Protein AF-A0A933HZ96-F1 (afdb_monomer)

Secondary structure (DSSP, 8-state):
--GGG-HHHHHHHHHHHHHHHHHHHHHTT--SGGG---PPPBSSHHHHHHHHHHHHHHHHHHHHHHHHHHHHHHHHTT--HHHHHHHHHHHHHHHHHHHHHHHBHHHHHTT--HHHHHHHHHHHHHHHSPPPHHHHTT--HHHHHHHHHHHHHTTS-HHHHHHHHHHHHHHHHHHHHHHHHHHHHIIIIIS---HHHHHHHHHHHHTTTHHHHHHHHHHTT--HHHHHHHHHHHHHHHHHHHHHHHHHHHHHSPGGG----STT---HHHHHHHHHHS---HHHHHHHHHHHHHHH-SHHHHHHHIIIIIIIITHHHHHHHHHHHHIIIII--S-S---TT---SHHHHHHHS-THHHHHHHHHHHHHHHHHS--TT------SEEEEE-SS-EEEEE---TT----GGGGGG-----

Sequence (418 aa):
MTIFRTEDYWAIWLGMAVIALSLGFFWMGSSLKPWAITPGTWSDLSALAADWRKHWPGFALVYAGFGLVFCVSMKAMGRNLKEFLAGYTLLFLGSLAVFCLAGWSAMQRLDLGAPLLALLAGLAIGNVKAAPEWFKTSLRTEYYVKTGIVLLGATLPLTLIVEAGPLAFVQATIVSVVTWLTIYLAATRLFGLDPRFGAVLGTGGAVCGVSGSIAVGGAVKARQDHVAIAIAVVSVWAILMIFALSLATKRMIPAGGAAPTAWYHISPGEAGAWVGTSEYADAAGFAVVAELASRHGDAPIHAFTLMKVIGRDIWIGIWAFALSIVSVLCWEKDAADVGPRGRAGLSVVWERFPKFVLGFFAASVLMSLVAAHPPAGHSGRAPVSGTFKSEAEKRSYKADFSRYRPPEESAGRFAYDR

Nearest PDB structures (foldseek):
  8xq4-assembly1_A  TM=3.022E-01  e=6.018E+00  Strongylocentrotus purpuratus
  6l85-assembly1_A  TM=1.340E-01  e=3.206E+00  Thermotoga maritima MSB8

Structure (mmCIF, N/CA/C/O backbone):
data_AF-A0A933HZ96-F1
#
_entry.id   AF-A0A933HZ96-F1
#
loop_
_atom_site.group_PDB
_atom_site.id
_atom_site.type_symbol
_atom_site.label_atom_id
_atom_site.label_alt_id
_atom_site.label_comp_id
_atom_site.label_asym_id
_atom_site.label_entity_id
_atom_site.label_seq_id
_atom_site.pdbx_PDB_ins_code
_atom_site.Cartn_x
_atom_site.Cartn_y
_atom_site.Cartn_z
_atom_site.occupancy
_atom_site.B_iso_or_equiv
_atom_site.auth_seq_id
_atom_site.auth_comp_id
_atom_site.auth_asym_id
_atom_site.auth_atom_id
_atom_site.pdbx_PDB_model_num
ATOM 1 N N . MET A 1 1 ? 3.315 -14.793 21.619 1.00 48.69 1 MET A N 1
ATOM 2 C CA . MET A 1 1 ? 2.891 -15.243 20.273 1.00 48.69 1 MET A CA 1
ATOM 3 C C . MET A 1 1 ? 4.117 -15.750 19.533 1.00 48.69 1 MET A C 1
ATOM 5 O O . MET A 1 1 ? 5.120 -15.051 19.527 1.00 48.69 1 MET A O 1
ATOM 9 N N . THR A 1 2 ? 4.084 -16.957 18.969 1.00 57.03 2 THR A N 1
ATOM 10 C CA . THR A 1 2 ? 5.188 -17.493 18.158 1.00 57.03 2 THR A CA 1
ATOM 11 C C . THR A 1 2 ? 5.328 -16.666 16.877 1.00 57.03 2 THR A C 1
ATOM 13 O O . THR A 1 2 ? 4.359 -16.529 16.134 1.00 57.03 2 THR A O 1
ATOM 16 N N . ILE A 1 3 ? 6.526 -16.129 16.625 1.00 65.19 3 ILE A N 1
ATOM 17 C CA . ILE A 1 3 ? 6.869 -15.230 15.499 1.00 65.19 3 ILE A CA 1
ATOM 18 C C . ILE A 1 3 ? 6.405 -15.795 14.139 1.00 65.19 3 ILE A C 1
ATOM 20 O O . ILE A 1 3 ? 6.002 -15.060 13.249 1.00 65.19 3 ILE A O 1
ATOM 24 N N . PHE A 1 4 ? 6.370 -17.121 14.007 1.00 60.62 4 PHE A N 1
ATOM 25 C CA . PHE A 1 4 ? 5.986 -17.843 12.792 1.00 60.62 4 PHE A CA 1
ATOM 26 C C . PHE A 1 4 ? 4.489 -17.825 12.440 1.00 60.62 4 PHE A C 1
ATOM 28 O O . PHE A 1 4 ? 4.117 -18.345 11.389 1.00 60.62 4 PHE A O 1
ATOM 35 N N . ARG A 1 5 ? 3.612 -17.278 13.293 1.00 68.00 5 ARG A N 1
ATOM 36 C CA . ARG A 1 5 ? 2.150 -17.286 13.071 1.00 68.00 5 ARG A CA 1
ATOM 37 C C . ARG A 1 5 ? 1.559 -15.934 12.671 1.00 68.00 5 ARG A C 1
ATOM 39 O O . ARG A 1 5 ? 0.347 -15.848 12.490 1.00 68.00 5 ARG A O 1
ATOM 46 N N . THR A 1 6 ? 2.370 -14.889 12.557 1.00 77.12 6 THR A N 1
ATOM 47 C CA . THR A 1 6 ? 1.902 -13.529 12.263 1.00 77.12 6 THR A CA 1
ATOM 48 C C . THR A 1 6 ? 2.265 -13.111 10.840 1.00 77.12 6 THR A C 1
ATOM 50 O O . THR A 1 6 ? 3.362 -13.382 10.351 1.00 77.12 6 THR A O 1
ATOM 53 N N . GLU A 1 7 ? 1.327 -12.438 10.172 1.00 81.06 7 GLU A N 1
ATOM 54 C CA . GLU A 1 7 ? 1.472 -12.000 8.776 1.00 81.06 7 GLU A CA 1
ATOM 55 C C . GLU A 1 7 ? 2.634 -11.005 8.606 1.00 81.06 7 GLU A C 1
ATOM 57 O O . GLU A 1 7 ? 3.344 -11.056 7.605 1.00 81.06 7 GLU A O 1
ATOM 62 N N . ASP A 1 8 ? 2.882 -10.156 9.609 1.00 76.56 8 ASP A N 1
ATOM 63 C CA . ASP A 1 8 ? 3.924 -9.125 9.566 1.00 76.56 8 ASP A CA 1
ATOM 64 C C . ASP A 1 8 ? 5.338 -9.697 9.374 1.00 76.56 8 ASP A C 1
ATOM 66 O O . ASP A 1 8 ? 6.105 -9.176 8.570 1.00 76.56 8 ASP A O 1
ATOM 70 N N . TYR A 1 9 ? 5.701 -10.772 10.082 1.00 86.00 9 TYR A N 1
ATOM 71 C CA . TYR A 1 9 ? 7.046 -11.354 9.967 1.00 86.00 9 TYR A CA 1
ATOM 72 C C . TYR A 1 9 ? 7.204 -12.154 8.680 1.00 86.00 9 TYR A C 1
ATOM 74 O O . TYR A 1 9 ? 8.251 -12.081 8.039 1.00 86.00 9 TYR A O 1
ATOM 82 N N . TRP A 1 10 ? 6.150 -12.854 8.254 1.00 89.94 10 TRP A N 1
ATOM 83 C CA . TRP A 1 10 ? 6.145 -13.512 6.952 1.00 89.94 10 TRP A CA 1
ATOM 84 C C . TRP A 1 10 ? 6.274 -12.513 5.804 1.00 89.94 10 TRP A C 1
ATOM 86 O O . TRP A 1 10 ? 6.966 -12.813 4.836 1.00 89.94 10 TRP A O 1
ATOM 96 N N . ALA A 1 11 ? 5.669 -11.328 5.908 1.00 88.12 11 ALA A N 1
ATOM 97 C CA . ALA A 1 11 ? 5.828 -10.278 4.906 1.00 88.12 11 ALA A CA 1
ATOM 98 C C . ALA A 1 11 ? 7.294 -9.827 4.790 1.00 88.12 11 ALA A C 1
ATOM 100 O O . ALA A 1 11 ? 7.812 -9.699 3.681 1.00 88.12 11 ALA A O 1
ATOM 101 N N . ILE A 1 12 ? 7.985 -9.672 5.927 1.00 91.75 12 ILE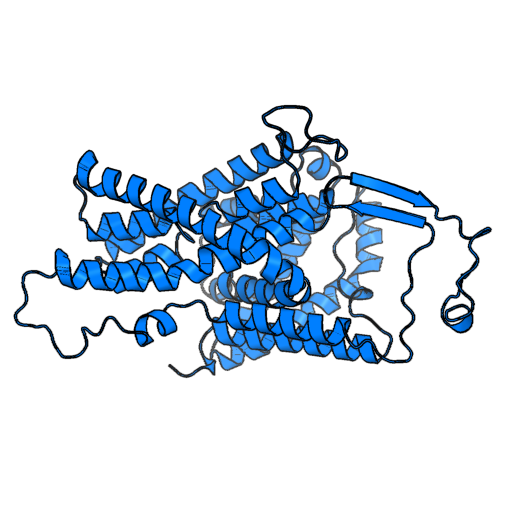 A N 1
ATOM 102 C CA . ILE A 1 12 ? 9.419 -9.342 5.966 1.00 91.75 12 ILE A CA 1
ATOM 103 C C . ILE A 1 12 ? 10.246 -10.466 5.345 1.00 91.75 12 ILE A C 1
ATOM 105 O O . ILE A 1 12 ? 11.036 -10.215 4.441 1.00 91.75 12 ILE A O 1
ATOM 109 N N . TRP A 1 13 ? 10.075 -11.707 5.807 1.00 91.81 13 TRP A N 1
ATOM 110 C CA . TRP A 1 13 ? 10.890 -12.830 5.343 1.00 91.81 13 TRP A CA 1
ATOM 111 C C . TRP A 1 13 ? 10.718 -13.097 3.854 1.00 91.81 13 TRP A C 1
ATOM 113 O O . TRP A 1 13 ? 11.712 -13.303 3.163 1.00 91.81 13 TRP A O 1
ATOM 123 N N . LEU A 1 14 ? 9.484 -13.056 3.346 1.00 90.06 14 LEU A N 1
ATOM 124 C CA . LEU A 1 14 ? 9.242 -13.244 1.920 1.00 90.06 14 LEU A CA 1
ATOM 125 C C . LEU A 1 14 ? 9.770 -12.079 1.089 1.00 90.06 14 LEU A C 1
ATOM 127 O O . LEU A 1 14 ? 10.405 -12.321 0.065 1.00 90.06 14 LEU A O 1
ATOM 131 N N . GLY A 1 15 ? 9.558 -10.837 1.534 1.00 90.50 15 GLY A N 1
ATOM 132 C CA . GLY A 1 15 ? 10.113 -9.664 0.863 1.00 90.50 15 GLY A CA 1
ATOM 133 C C . GLY A 1 15 ? 11.637 -9.756 0.754 1.00 90.50 15 GLY A C 1
ATOM 134 O O . GLY A 1 15 ? 12.190 -9.669 -0.340 1.00 90.50 15 GLY A O 1
ATOM 135 N N . MET A 1 16 ? 12.313 -10.057 1.866 1.00 93.38 16 MET A N 1
ATOM 136 C CA . MET A 1 16 ? 13.768 -10.239 1.896 1.00 93.38 16 MET A CA 1
ATOM 137 C C . MET A 1 16 ? 14.235 -11.436 1.061 1.00 93.38 16 MET A C 1
ATOM 139 O O . MET A 1 16 ? 15.273 -11.344 0.413 1.00 93.38 16 MET A O 1
ATOM 143 N N . ALA A 1 17 ? 13.480 -12.537 1.024 1.00 91.94 17 ALA A N 1
ATOM 144 C CA . ALA A 1 17 ? 13.807 -13.692 0.189 1.00 91.94 17 ALA A CA 1
ATOM 145 C C . ALA A 1 17 ? 13.735 -13.356 -1.309 1.00 91.94 17 ALA A C 1
ATOM 147 O O . ALA A 1 17 ? 14.623 -13.740 -2.068 1.00 91.94 17 ALA A O 1
ATOM 148 N N . VAL A 1 18 ? 12.717 -12.605 -1.737 1.00 90.12 18 VAL A N 1
ATOM 149 C CA . VAL A 1 18 ? 12.588 -12.141 -3.128 1.00 90.12 18 VAL A CA 1
ATOM 150 C C . VAL A 1 18 ? 13.698 -11.146 -3.479 1.00 90.12 18 VAL A C 1
ATOM 152 O O . VAL A 1 18 ? 14.274 -11.243 -4.563 1.00 90.12 18 VAL A O 1
ATOM 155 N N . ILE A 1 19 ? 14.060 -10.241 -2.563 1.00 91.50 19 ILE A N 1
ATOM 156 C CA . ILE A 1 19 ? 15.199 -9.326 -2.748 1.00 91.50 19 ILE A CA 1
ATOM 157 C C . ILE A 1 19 ? 16.503 -10.116 -2.877 1.00 91.50 19 ILE A C 1
ATOM 159 O O . ILE A 1 19 ? 17.260 -9.890 -3.816 1.00 91.50 19 ILE A O 1
ATOM 163 N N . ALA A 1 20 ? 16.750 -11.085 -1.992 1.00 91.69 20 ALA A N 1
ATOM 164 C CA . ALA A 1 20 ? 17.937 -11.935 -2.045 1.00 91.69 20 ALA A CA 1
ATOM 165 C C . ALA A 1 20 ? 18.007 -12.744 -3.350 1.00 91.69 20 ALA A C 1
ATOM 167 O O . ALA A 1 20 ? 19.072 -12.830 -3.960 1.00 91.69 20 ALA A O 1
ATOM 168 N N . LEU A 1 21 ? 16.874 -13.276 -3.822 1.00 90.12 21 LEU A N 1
ATOM 169 C CA . LEU A 1 21 ? 16.782 -13.936 -5.123 1.00 90.12 21 LEU A CA 1
ATOM 170 C C . LEU A 1 21 ? 17.140 -12.964 -6.255 1.00 90.12 21 LEU A C 1
ATOM 172 O O . LEU A 1 21 ? 17.974 -13.288 -7.097 1.00 90.12 21 LEU A O 1
ATOM 176 N N . SER A 1 22 ? 16.560 -11.760 -6.252 1.00 88.69 22 SER A N 1
ATOM 177 C CA . SER A 1 22 ? 16.853 -10.718 -7.244 1.00 88.69 22 SER A CA 1
ATOM 178 C C . SER A 1 22 ? 18.328 -10.322 -7.245 1.00 88.69 22 SER A C 1
ATOM 180 O O . SER A 1 22 ? 18.920 -10.166 -8.313 1.00 88.69 22 SER A O 1
ATOM 182 N N . LEU A 1 23 ? 18.934 -10.195 -6.062 1.00 88.56 23 LEU A N 1
ATOM 183 C CA . LEU A 1 23 ? 20.363 -9.947 -5.911 1.00 88.56 23 LEU A CA 1
ATOM 184 C C . LEU A 1 23 ? 21.174 -11.109 -6.484 1.00 88.56 23 LEU A C 1
ATOM 186 O O . LEU A 1 23 ? 22.096 -10.867 -7.251 1.00 88.56 23 LEU A O 1
ATOM 190 N N . GLY A 1 24 ? 20.804 -12.360 -6.203 1.00 88.06 24 GLY A N 1
ATOM 191 C CA . GLY A 1 24 ? 21.442 -13.533 -6.804 1.00 88.06 24 GLY A CA 1
ATOM 192 C C . GLY A 1 24 ? 21.468 -13.462 -8.334 1.00 88.06 24 GLY A C 1
ATOM 193 O O . GLY A 1 24 ? 22.527 -13.619 -8.937 1.00 88.06 24 GLY A O 1
ATOM 194 N N . PHE A 1 25 ? 20.333 -13.140 -8.966 1.00 86.25 25 PHE A N 1
ATOM 195 C CA . PHE A 1 25 ? 20.269 -12.908 -10.417 1.00 86.25 25 PHE A CA 1
ATOM 196 C C . PHE A 1 25 ? 21.179 -11.768 -10.872 1.00 86.25 25 PHE A C 1
ATOM 198 O O . PHE A 1 25 ? 21.903 -11.935 -11.853 1.00 86.25 25 PHE A O 1
ATOM 205 N N . PHE A 1 26 ? 21.187 -10.656 -10.139 1.00 84.00 26 PHE A N 1
ATOM 206 C CA . PHE A 1 26 ? 22.039 -9.506 -10.427 1.00 84.00 26 PHE A CA 1
ATOM 207 C C . PHE A 1 26 ? 23.537 -9.858 -10.397 1.00 84.00 26 PHE A C 1
ATOM 209 O O . PHE A 1 26 ? 24.263 -9.516 -11.330 1.00 84.00 26 PHE A O 1
ATOM 216 N N . TRP A 1 27 ? 23.995 -10.613 -9.392 1.00 84.19 27 TRP A N 1
ATOM 217 C CA . TRP A 1 27 ? 25.383 -11.091 -9.300 1.00 84.19 27 TRP A CA 1
ATOM 218 C C . TRP A 1 27 ? 25.748 -12.084 -10.413 1.00 84.19 27 TRP A C 1
ATOM 220 O O . TRP A 1 27 ? 26.898 -12.125 -10.842 1.00 84.19 27 TRP A O 1
ATOM 230 N N . MET A 1 28 ? 24.772 -12.834 -10.930 1.00 84.38 28 MET A N 1
ATOM 231 C CA . MET A 1 28 ? 24.934 -13.715 -12.095 1.00 84.38 28 MET A CA 1
ATOM 232 C C . MET A 1 28 ? 24.859 -12.969 -13.444 1.00 84.38 28 MET A C 1
ATOM 234 O O . MET A 1 28 ? 24.861 -13.608 -14.495 1.00 84.38 28 MET A O 1
ATOM 238 N N . GLY A 1 29 ? 24.768 -11.633 -13.448 1.00 79.19 29 GLY A N 1
ATOM 239 C CA . GLY A 1 29 ? 24.667 -10.825 -14.671 1.00 79.19 29 GLY A CA 1
ATOM 240 C C . GLY A 1 29 ? 23.297 -10.886 -15.358 1.00 79.19 29 GLY A C 1
ATOM 241 O O . GLY A 1 29 ? 23.173 -10.524 -16.527 1.00 79.19 29 GLY A O 1
ATOM 242 N N . SER A 1 30 ? 22.265 -11.342 -14.646 1.00 81.19 30 SER A N 1
ATOM 243 C CA . SER A 1 30 ? 20.887 -11.468 -15.126 1.00 81.19 30 SER A CA 1
ATOM 244 C C . SER A 1 30 ? 19.929 -10.613 -14.280 1.00 81.19 30 SER A C 1
ATOM 246 O O . SER A 1 30 ? 20.330 -9.931 -13.340 1.00 81.19 30 SER A O 1
ATOM 248 N N . SER A 1 31 ? 18.639 -10.594 -14.618 1.00 81.88 31 SER A N 1
ATOM 249 C CA . SER A 1 31 ? 17.616 -9.899 -13.829 1.00 81.88 31 SER A CA 1
ATOM 250 C C . SER A 1 31 ? 16.292 -10.651 -13.854 1.00 81.88 31 SER A C 1
ATOM 252 O O . SER A 1 31 ? 15.991 -11.360 -14.811 1.00 81.88 31 SER A O 1
ATOM 254 N N . LEU A 1 32 ? 15.466 -10.445 -12.826 1.00 78.62 32 LEU A N 1
ATOM 255 C CA . LEU A 1 32 ? 14.103 -10.987 -12.767 1.00 78.62 32 LEU A CA 1
ATOM 256 C C . LEU A 1 32 ? 13.107 -10.215 -13.652 1.00 78.62 32 LEU A C 1
ATOM 258 O O . LEU A 1 32 ? 11.975 -10.653 -13.843 1.00 78.62 32 LEU A O 1
ATOM 262 N N . LYS A 1 33 ? 13.510 -9.068 -14.218 1.00 76.12 33 LYS A N 1
ATOM 263 C CA . LYS A 1 33 ? 12.635 -8.174 -14.992 1.00 76.12 33 LYS A CA 1
ATOM 264 C C . LYS A 1 33 ? 11.919 -8.856 -16.171 1.00 76.12 33 LYS A C 1
ATOM 266 O O . LYS A 1 33 ? 10.729 -8.596 -16.330 1.00 76.12 33 LYS A O 1
ATOM 271 N N . PRO A 1 34 ? 12.555 -9.738 -16.969 1.00 76.62 34 PRO A N 1
ATOM 272 C CA . PRO A 1 34 ? 11.879 -10.422 -18.074 1.00 76.62 34 PRO A CA 1
ATOM 273 C C . PRO A 1 34 ? 10.729 -11.330 -17.625 1.00 76.62 34 PRO A C 1
ATOM 275 O O . PRO A 1 34 ? 9.899 -11.713 -18.442 1.00 76.62 34 PRO A O 1
ATOM 278 N N . TRP A 1 35 ? 10.692 -11.703 -16.345 1.00 75.19 35 TRP A N 1
ATOM 279 C CA . TRP A 1 35 ? 9.682 -12.597 -15.785 1.00 75.19 35 TRP A CA 1
ATOM 280 C C . TRP A 1 35 ? 8.503 -11.838 -15.167 1.00 75.19 35 TRP A C 1
ATOM 282 O O . TRP A 1 35 ? 7.441 -12.422 -14.970 1.00 75.19 35 TRP A O 1
ATOM 292 N N . ALA A 1 36 ? 8.650 -10.536 -14.908 1.00 77.12 36 ALA A N 1
ATOM 293 C CA . ALA A 1 36 ? 7.591 -9.668 -14.402 1.00 77.12 36 ALA A CA 1
ATOM 294 C C . ALA A 1 36 ? 6.735 -9.122 -15.560 1.00 77.12 36 ALA A C 1
ATOM 296 O O . ALA A 1 36 ? 6.845 -7.956 -15.939 1.00 77.12 36 ALA A O 1
ATOM 297 N N . ILE A 1 37 ? 5.908 -9.988 -16.155 1.00 82.06 37 ILE A N 1
ATOM 298 C CA . ILE A 1 37 ? 5.086 -9.650 -17.326 1.00 82.06 37 ILE A CA 1
ATOM 299 C C . ILE A 1 37 ? 3.661 -9.271 -16.909 1.00 82.06 37 ILE A C 1
ATOM 301 O O . ILE A 1 37 ? 3.012 -9.994 -16.154 1.00 82.06 37 ILE A O 1
ATOM 305 N N . THR A 1 38 ? 3.150 -8.166 -17.456 1.00 81.56 38 THR A N 1
ATOM 306 C CA . THR A 1 38 ? 1.740 -7.757 -17.363 1.00 81.56 38 THR A CA 1
ATOM 307 C C . THR A 1 38 ? 1.085 -7.763 -18.746 1.00 81.56 38 THR A C 1
ATOM 309 O O . THR A 1 38 ? 1.797 -7.572 -19.735 1.00 81.56 38 THR A O 1
ATOM 312 N N . PRO A 1 39 ? -0.246 -7.951 -18.842 1.00 82.62 39 PRO A N 1
ATOM 313 C CA . PRO A 1 39 ? -0.967 -7.836 -20.110 1.00 82.62 39 PRO A CA 1
ATOM 314 C C . PRO A 1 39 ? -0.681 -6.513 -20.831 1.00 82.62 39 PRO A C 1
ATOM 316 O O . PRO A 1 39 ? -0.625 -5.454 -20.196 1.00 82.62 39 PRO A O 1
ATOM 319 N N . GLY A 1 40 ? -0.488 -6.584 -22.149 1.00 80.00 40 GLY A N 1
ATOM 320 C CA . GLY A 1 40 ? -0.252 -5.421 -22.999 1.00 80.00 40 GLY A CA 1
ATOM 321 C C . GLY A 1 40 ? -1.509 -4.582 -23.256 1.00 80.00 40 GLY A C 1
ATOM 322 O O . GLY A 1 40 ? -2.634 -4.960 -22.927 1.00 80.00 40 GLY A O 1
ATOM 323 N N . THR A 1 41 ? -1.320 -3.420 -23.881 1.00 83.25 41 THR A N 1
ATOM 324 C CA . THR A 1 41 ? -2.428 -2.577 -24.352 1.00 83.25 41 THR A CA 1
ATOM 325 C C . THR A 1 41 ? -2.992 -3.115 -25.661 1.00 83.25 41 THR A C 1
ATOM 327 O O . THR A 1 41 ? -2.219 -3.480 -26.548 1.00 83.25 41 THR A O 1
ATOM 330 N N . TRP A 1 42 ? -4.313 -3.111 -25.823 1.00 85.25 42 TRP A N 1
ATOM 331 C CA . TRP A 1 42 ? -4.964 -3.675 -27.005 1.00 85.25 42 TRP A CA 1
ATOM 332 C C . TRP A 1 42 ? -6.190 -2.862 -27.443 1.00 85.25 42 TRP A C 1
ATOM 334 O O . TRP A 1 42 ? -6.937 -2.315 -26.628 1.00 85.25 42 TRP A O 1
ATOM 344 N N . SER A 1 43 ? -6.383 -2.782 -28.760 1.00 82.06 43 SER A N 1
ATOM 345 C CA . SER A 1 43 ? -7.563 -2.198 -29.416 1.00 82.06 43 SER A CA 1
ATOM 346 C C . SER A 1 43 ? -8.489 -3.272 -29.980 1.00 82.06 43 SER A C 1
ATOM 348 O O . SER A 1 43 ? -9.707 -3.149 -29.886 1.00 82.06 43 SER A O 1
ATOM 350 N N . ASP A 1 44 ? -7.901 -4.348 -30.505 1.00 86.56 44 ASP A N 1
ATOM 351 C CA . ASP A 1 44 ? -8.595 -5.413 -31.221 1.00 86.56 44 ASP A CA 1
ATOM 352 C C . ASP A 1 44 ? -8.357 -6.770 -30.560 1.00 86.56 44 ASP A C 1
ATOM 354 O O . ASP A 1 44 ? -7.298 -7.040 -29.983 1.00 86.56 44 ASP A O 1
ATOM 358 N N . LEU A 1 45 ? -9.336 -7.666 -30.687 1.00 85.19 45 LEU A N 1
ATOM 359 C CA . LEU A 1 45 ? -9.288 -8.990 -30.062 1.00 85.19 45 LEU A CA 1
ATOM 360 C C . LEU A 1 45 ? -8.141 -9.861 -30.612 1.00 85.19 45 LEU A C 1
ATOM 362 O O . LEU A 1 45 ? -7.601 -10.711 -29.906 1.00 85.19 45 LEU A O 1
ATOM 366 N N . SER A 1 46 ? -7.730 -9.621 -31.860 1.00 83.62 46 SER A N 1
ATOM 367 C CA . SER A 1 46 ? -6.572 -10.272 -32.484 1.00 83.62 46 SER A CA 1
ATOM 368 C C . SER A 1 46 ? -5.251 -9.866 -31.822 1.00 83.62 46 SER A C 1
ATOM 370 O O . SER A 1 46 ? -4.399 -10.726 -31.591 1.00 83.62 46 SER A O 1
ATOM 372 N N . ALA A 1 47 ? -5.100 -8.587 -31.461 1.00 82.81 47 ALA A N 1
ATOM 373 C CA . ALA A 1 47 ? -3.931 -8.074 -30.752 1.00 82.81 47 ALA A CA 1
ATOM 374 C C . ALA A 1 47 ? -3.848 -8.656 -29.335 1.00 82.81 47 ALA A C 1
ATOM 376 O O . ALA A 1 47 ? -2.779 -9.100 -28.919 1.00 82.81 47 ALA A O 1
ATOM 377 N N . LEU A 1 48 ? -4.986 -8.753 -28.638 1.00 85.06 48 LEU A N 1
ATOM 378 C CA . LEU A 1 48 ? -5.068 -9.412 -27.332 1.00 85.06 48 LEU A CA 1
ATOM 379 C C . LEU A 1 48 ? -4.669 -10.893 -27.417 1.00 85.06 48 LEU A C 1
ATOM 381 O O . LEU A 1 48 ? -3.878 -11.372 -26.607 1.00 85.06 48 LEU A O 1
ATOM 385 N N . ALA A 1 49 ? -5.178 -11.624 -28.413 1.00 85.44 49 ALA A N 1
ATOM 386 C CA . ALA A 1 49 ? -4.849 -13.037 -28.593 1.00 85.44 49 ALA A CA 1
ATOM 387 C C . ALA A 1 49 ? -3.359 -13.257 -28.911 1.00 85.44 49 ALA A C 1
ATOM 389 O O . ALA A 1 49 ? -2.768 -14.236 -28.450 1.00 85.44 49 ALA A O 1
ATOM 390 N N . ALA A 1 50 ? -2.748 -12.360 -29.690 1.00 84.44 50 ALA A N 1
ATOM 391 C CA . ALA A 1 50 ? -1.318 -12.398 -29.979 1.00 84.44 50 ALA A CA 1
ATOM 392 C C . ALA A 1 50 ? -0.474 -12.108 -28.726 1.00 84.44 50 ALA A C 1
ATOM 394 O O . ALA A 1 50 ? 0.478 -12.842 -28.449 1.00 84.44 50 ALA A O 1
ATOM 395 N N . ASP A 1 51 ? -0.856 -11.094 -27.944 1.00 84.12 51 ASP A N 1
ATOM 396 C CA . ASP A 1 51 ? -0.203 -10.744 -26.679 1.00 84.12 51 ASP A CA 1
ATOM 397 C C . ASP A 1 51 ? -0.271 -11.904 -25.677 1.00 84.12 51 ASP A C 1
ATOM 399 O O . ASP A 1 51 ? 0.745 -12.316 -25.114 1.00 84.12 51 ASP A O 1
ATOM 403 N N . TRP A 1 52 ? -1.447 -12.521 -25.548 1.00 85.81 52 TRP A N 1
ATOM 404 C CA . TRP A 1 52 ? -1.661 -13.652 -24.651 1.00 85.81 52 TRP A CA 1
ATOM 405 C C . TRP A 1 52 ? -0.790 -14.856 -25.010 1.00 85.81 52 TRP A C 1
ATOM 407 O O . TRP A 1 52 ? -0.171 -15.451 -24.132 1.00 85.81 52 TRP A O 1
ATOM 417 N N . ARG A 1 53 ? -0.686 -15.206 -26.301 1.00 85.69 53 ARG A N 1
ATOM 418 C CA . ARG A 1 53 ? 0.183 -16.311 -26.749 1.00 85.69 53 ARG A CA 1
ATOM 419 C C . ARG A 1 53 ? 1.653 -16.039 -26.453 1.00 85.69 53 ARG A C 1
ATOM 421 O O . ARG A 1 53 ? 2.373 -16.960 -26.077 1.00 85.69 53 ARG A O 1
ATOM 428 N N . LYS A 1 54 ? 2.090 -14.790 -26.619 1.00 85.75 54 LYS A N 1
ATOM 429 C CA . LYS A 1 54 ? 3.474 -14.380 -26.372 1.00 85.75 54 LYS A CA 1
ATOM 430 C C . LYS A 1 54 ? 3.820 -14.399 -24.880 1.00 85.75 54 LYS A C 1
ATOM 432 O O . LYS A 1 54 ? 4.911 -14.829 -24.516 1.00 85.75 54 LYS A O 1
ATOM 437 N N . HIS A 1 55 ? 2.907 -13.938 -24.028 1.00 87.12 55 HIS A N 1
ATOM 438 C CA . HIS A 1 55 ? 3.172 -13.683 -22.609 1.00 87.12 55 HIS A CA 1
ATOM 439 C C . HIS A 1 55 ? 2.654 -14.766 -21.650 1.00 87.12 55 HIS A C 1
ATOM 441 O O . HIS A 1 55 ? 3.017 -14.753 -20.473 1.00 87.12 55 HIS A O 1
ATOM 447 N N . TRP A 1 56 ? 1.889 -15.748 -22.144 1.00 86.44 56 TRP A N 1
ATOM 448 C CA . TRP A 1 56 ? 1.383 -16.894 -21.375 1.00 86.44 56 TRP A CA 1
ATOM 449 C C . TRP A 1 56 ? 2.437 -17.566 -20.470 1.00 86.44 56 TRP A C 1
ATOM 451 O O . TRP A 1 56 ? 2.130 -17.779 -19.293 1.00 86.44 56 TRP A O 1
ATOM 461 N N . PRO A 1 57 ? 3.677 -17.852 -20.934 1.00 87.31 57 PRO A N 1
ATOM 462 C CA . PRO A 1 57 ? 4.676 -18.498 -20.084 1.00 87.31 57 PRO A CA 1
ATOM 463 C C . PRO A 1 57 ? 5.081 -17.615 -18.900 1.00 87.31 57 PRO A C 1
ATOM 465 O O . PRO A 1 57 ? 5.311 -18.118 -17.803 1.00 87.31 57 PRO A O 1
ATOM 468 N N . GLY A 1 58 ? 5.116 -16.294 -19.100 1.00 88.19 58 GLY A N 1
ATOM 469 C CA . GLY A 1 58 ? 5.377 -15.335 -18.032 1.00 88.19 58 GLY A CA 1
ATOM 470 C C . GLY A 1 58 ? 4.251 -15.302 -17.006 1.00 88.19 58 GLY A C 1
ATOM 471 O O . GLY A 1 58 ? 4.525 -15.361 -15.813 1.00 88.19 58 GLY A O 1
ATOM 472 N N . PHE A 1 59 ? 2.987 -15.301 -17.442 1.00 89.81 59 PHE A N 1
ATOM 473 C CA . PHE A 1 59 ? 1.849 -15.366 -16.516 1.00 89.81 59 PHE A CA 1
ATOM 474 C C . PHE A 1 59 ? 1.868 -16.646 -15.675 1.00 89.81 59 PHE A C 1
ATOM 476 O O . PHE A 1 59 ? 1.669 -16.584 -14.462 1.00 89.81 59 PHE A O 1
ATOM 483 N N . ALA A 1 60 ? 2.167 -17.792 -16.295 1.00 90.56 60 ALA A N 1
ATOM 484 C CA . ALA A 1 60 ? 2.308 -19.063 -15.590 1.00 90.56 60 ALA A CA 1
ATOM 485 C C . ALA A 1 60 ? 3.466 -19.037 -14.580 1.00 90.56 60 ALA A C 1
ATOM 487 O O . ALA A 1 60 ? 3.323 -19.541 -13.465 1.00 90.56 60 ALA A O 1
ATOM 488 N N . LEU A 1 61 ? 4.590 -18.411 -14.938 1.00 90.25 61 LEU A N 1
ATOM 489 C CA . LEU A 1 61 ? 5.749 -18.269 -14.060 1.00 90.25 61 LEU A CA 1
ATOM 490 C C . LEU A 1 61 ? 5.446 -17.354 -12.868 1.00 90.25 61 LEU A C 1
ATOM 492 O O . LEU A 1 61 ? 5.754 -17.726 -11.740 1.00 90.25 61 LEU A O 1
ATOM 496 N N . VAL A 1 62 ? 4.792 -16.206 -13.079 1.00 89.88 62 VAL A N 1
ATOM 497 C CA . VAL A 1 62 ? 4.376 -15.301 -11.990 1.00 89.88 62 VAL A CA 1
ATOM 498 C C . VAL A 1 62 ? 3.396 -16.004 -11.046 1.00 89.88 62 VAL A C 1
ATOM 500 O O . VAL A 1 62 ? 3.571 -15.938 -9.827 1.00 89.88 62 VAL A O 1
ATOM 503 N N . TYR A 1 63 ? 2.409 -16.718 -11.598 1.00 92.50 63 TYR A N 1
ATOM 504 C CA . TYR A 1 63 ? 1.462 -17.525 -10.825 1.00 92.50 63 TYR A CA 1
ATOM 505 C C . TYR A 1 63 ? 2.175 -18.589 -9.983 1.00 92.50 63 TYR A C 1
ATOM 507 O O . TYR A 1 63 ? 1.939 -18.698 -8.782 1.00 92.50 63 TYR A O 1
ATOM 515 N N . ALA A 1 64 ? 3.080 -19.360 -10.592 1.00 91.62 64 ALA A N 1
ATOM 516 C CA . ALA A 1 64 ? 3.816 -20.407 -9.892 1.00 91.62 64 ALA A CA 1
ATOM 517 C C . ALA A 1 64 ? 4.776 -19.828 -8.842 1.00 91.62 64 ALA A C 1
ATOM 519 O O . ALA A 1 64 ? 4.857 -20.351 -7.733 1.00 91.62 64 ALA A O 1
ATOM 520 N N . GLY A 1 65 ? 5.469 -18.733 -9.166 1.00 88.56 65 GLY A N 1
ATOM 521 C CA . GLY A 1 65 ? 6.433 -18.072 -8.291 1.00 88.56 65 GLY A CA 1
ATOM 522 C C . GLY A 1 65 ? 5.778 -17.525 -7.027 1.00 88.56 65 GLY A C 1
ATOM 523 O O . GLY A 1 65 ? 6.126 -17.945 -5.922 1.00 88.56 65 GLY A O 1
ATOM 524 N N . PHE A 1 66 ? 4.783 -16.644 -7.173 1.00 87.56 66 PHE A N 1
ATOM 525 C CA . PHE A 1 66 ? 4.052 -16.112 -6.018 1.00 87.56 66 PHE A CA 1
ATOM 526 C C . PHE A 1 66 ? 3.205 -17.183 -5.328 1.00 87.56 66 PHE A C 1
ATOM 528 O O . PHE A 1 66 ? 3.133 -17.198 -4.100 1.00 87.56 66 PHE A O 1
ATOM 535 N N . GLY A 1 67 ? 2.613 -18.111 -6.084 1.00 90.38 67 GLY A N 1
ATOM 536 C CA . GLY A 1 67 ? 1.861 -19.235 -5.535 1.00 90.38 67 GLY A CA 1
ATOM 537 C C . GLY A 1 67 ? 2.713 -20.103 -4.611 1.00 90.38 67 GLY A C 1
ATOM 538 O O . GLY A 1 67 ? 2.291 -20.390 -3.493 1.00 90.38 67 GLY A O 1
ATOM 539 N N . LEU A 1 68 ? 3.934 -20.464 -5.022 1.00 89.81 68 LEU A N 1
ATOM 540 C CA . LEU A 1 68 ? 4.874 -21.232 -4.201 1.00 89.81 68 LEU A CA 1
ATOM 541 C C . LEU A 1 68 ? 5.271 -20.451 -2.947 1.00 89.81 68 LEU A C 1
ATOM 543 O O . LEU A 1 68 ? 5.167 -20.969 -1.834 1.00 89.81 68 LEU A O 1
ATOM 547 N N . VAL A 1 69 ? 5.668 -19.193 -3.132 1.00 86.62 69 VAL A N 1
ATOM 548 C CA . VAL A 1 69 ? 6.100 -18.283 -2.066 1.00 86.62 69 VAL A CA 1
ATOM 549 C C . VAL A 1 69 ? 5.015 -18.119 -0.992 1.00 86.62 69 VAL A C 1
ATOM 551 O O . VAL A 1 69 ? 5.286 -18.311 0.196 1.00 86.62 69 VAL A O 1
ATOM 554 N N . PHE A 1 70 ? 3.766 -17.861 -1.388 1.00 89.62 70 PHE A N 1
ATOM 555 C CA . PHE A 1 70 ? 2.658 -17.724 -0.442 1.00 89.62 70 PHE A CA 1
ATOM 556 C C . PHE A 1 70 ? 2.152 -19.066 0.103 1.00 89.62 70 PHE A C 1
ATOM 558 O O . PHE A 1 70 ? 1.697 -19.129 1.240 1.00 89.62 70 PHE A O 1
ATOM 565 N N . CYS A 1 71 ? 2.260 -20.177 -0.630 1.00 90.62 71 CYS A N 1
ATOM 566 C CA . CYS A 1 71 ? 1.896 -21.488 -0.078 1.00 90.62 71 CYS A CA 1
ATOM 567 C C . CYS A 1 71 ? 2.786 -21.889 1.101 1.00 90.62 71 CYS A C 1
ATOM 569 O O . CYS A 1 71 ? 2.287 -22.452 2.080 1.00 90.62 71 CYS A O 1
ATOM 571 N N . VAL A 1 72 ? 4.087 -21.587 1.029 1.00 89.06 72 VAL A N 1
ATOM 572 C CA . VAL A 1 72 ? 5.033 -21.854 2.123 1.00 89.06 72 VAL A CA 1
ATOM 573 C C . VAL A 1 72 ? 4.613 -21.107 3.390 1.00 89.06 72 VAL A C 1
ATOM 575 O O . VAL A 1 72 ? 4.501 -21.720 4.455 1.00 89.06 72 VAL A O 1
ATOM 578 N N . SER A 1 73 ? 4.305 -19.814 3.276 1.00 88.44 73 SER A N 1
ATOM 579 C CA . SER A 1 73 ? 3.881 -19.013 4.425 1.00 88.44 73 SER A CA 1
ATOM 580 C C . SER A 1 73 ? 2.511 -19.436 4.960 1.00 88.44 73 SER A C 1
ATOM 582 O O . SER A 1 73 ? 2.336 -19.575 6.171 1.00 88.44 73 SER A O 1
ATOM 584 N N . MET A 1 74 ? 1.551 -19.739 4.082 1.00 88.75 74 MET A N 1
ATOM 585 C CA . MET A 1 74 ? 0.209 -20.183 4.474 1.00 88.75 74 MET A CA 1
ATOM 586 C C . MET A 1 74 ? 0.227 -21.532 5.197 1.00 88.75 74 MET A C 1
ATOM 588 O O . MET A 1 74 ? -0.496 -21.706 6.184 1.00 88.75 74 MET A O 1
ATOM 592 N N . LYS A 1 75 ? 1.102 -22.459 4.780 1.00 88.19 75 LYS A N 1
ATOM 593 C CA . LYS A 1 75 ? 1.332 -23.722 5.496 1.00 88.19 75 LYS A CA 1
ATOM 594 C C . LYS A 1 75 ? 1.877 -23.477 6.897 1.00 88.19 75 LYS A C 1
ATOM 596 O O . LYS A 1 75 ? 1.370 -24.049 7.859 1.00 88.19 75 LYS A O 1
ATOM 601 N N . ALA A 1 76 ? 2.885 -22.619 7.021 1.00 87.44 76 ALA A N 1
ATOM 602 C CA . ALA A 1 76 ? 3.498 -22.318 8.310 1.00 87.44 76 ALA A CA 1
ATOM 603 C C . ALA A 1 76 ? 2.545 -21.581 9.269 1.00 87.44 76 ALA A C 1
ATOM 605 O O . ALA A 1 76 ? 2.572 -21.819 10.477 1.00 87.44 76 ALA A O 1
ATOM 606 N N . MET A 1 77 ? 1.640 -20.757 8.734 1.00 86.12 77 MET A N 1
ATOM 607 C CA . MET A 1 77 ? 0.559 -20.117 9.491 1.00 86.12 77 MET A CA 1
ATOM 608 C C . MET A 1 77 ? -0.598 -21.074 9.846 1.00 86.12 77 MET A C 1
ATOM 610 O O . MET A 1 77 ? -1.560 -20.652 10.490 1.00 86.12 77 MET A O 1
ATOM 614 N N . GLY A 1 78 ? -0.523 -22.354 9.456 1.00 85.19 78 GLY A N 1
ATOM 615 C CA . GLY A 1 78 ? -1.517 -23.380 9.788 1.00 85.19 78 GLY A CA 1
ATOM 616 C C . GLY A 1 78 ? -2.840 -23.238 9.033 1.00 85.19 78 GLY A C 1
ATOM 617 O O . GLY A 1 78 ? -3.886 -23.616 9.554 1.00 85.19 78 GLY A O 1
ATOM 618 N N . ARG A 1 79 ? -2.822 -22.649 7.832 1.00 86.81 79 ARG A N 1
ATOM 619 C CA . ARG A 1 79 ? -4.020 -22.442 7.004 1.00 86.81 79 ARG A CA 1
ATOM 620 C C . ARG A 1 79 ? -4.230 -23.600 6.028 1.00 86.81 79 ARG A C 1
ATOM 622 O O . ARG A 1 79 ? -3.291 -24.307 5.665 1.00 86.81 79 ARG A O 1
ATOM 629 N N . ASN A 1 80 ? -5.470 -23.779 5.575 1.00 91.06 80 ASN A N 1
ATOM 630 C CA . ASN A 1 80 ? -5.801 -24.800 4.587 1.00 91.06 80 ASN A CA 1
ATOM 631 C C . ASN A 1 80 ? -5.225 -24.420 3.211 1.00 91.06 80 ASN A C 1
ATOM 633 O O . ASN A 1 80 ? -5.688 -23.473 2.575 1.00 91.06 80 ASN A O 1
ATOM 637 N N . LEU A 1 81 ? -4.225 -25.174 2.739 1.00 91.44 81 LEU A N 1
ATOM 638 C CA . LEU A 1 81 ? -3.571 -24.902 1.456 1.00 91.44 81 LEU A CA 1
ATOM 639 C C . LEU A 1 81 ? -4.489 -25.109 0.253 1.00 91.44 81 LEU A C 1
ATOM 641 O O . LEU A 1 81 ? -4.322 -24.413 -0.741 1.00 91.44 81 LEU A O 1
ATOM 645 N N . LYS A 1 82 ? -5.436 -26.053 0.311 1.00 92.19 82 LYS A N 1
ATOM 646 C CA . LYS A 1 82 ? -6.330 -26.326 -0.825 1.00 92.19 82 LYS A CA 1
ATOM 647 C C . LYS A 1 82 ? -7.279 -25.156 -1.053 1.00 92.19 82 LYS A C 1
ATOM 649 O O . LYS A 1 82 ? -7.416 -24.689 -2.178 1.00 92.19 82 LYS A O 1
ATOM 654 N N . GLU A 1 83 ? -7.877 -24.662 0.027 1.00 92.44 83 GLU A N 1
ATOM 655 C CA . GLU A 1 83 ? -8.723 -23.466 -0.003 1.00 92.44 83 GLU A CA 1
ATOM 656 C C . GLU A 1 83 ? -7.921 -22.239 -0.434 1.00 92.44 83 GLU A C 1
ATOM 658 O O . GLU A 1 83 ? -8.355 -21.501 -1.317 1.00 92.44 83 GLU A O 1
ATOM 663 N N . PHE A 1 84 ? -6.715 -22.073 0.126 1.00 92.88 84 PHE A N 1
ATOM 664 C CA . PHE A 1 84 ? -5.829 -20.979 -0.247 1.00 92.88 84 PHE A CA 1
ATOM 665 C C . PHE A 1 84 ? -5.485 -20.999 -1.738 1.00 92.88 84 PHE A C 1
ATOM 667 O O . PHE A 1 84 ? -5.626 -19.971 -2.391 1.00 92.88 84 PHE A O 1
ATOM 674 N N . LEU A 1 85 ? -5.058 -22.143 -2.282 1.00 93.50 85 LEU A N 1
ATOM 675 C CA . LEU A 1 85 ? -4.691 -22.287 -3.692 1.00 93.50 85 LEU A CA 1
ATOM 676 C C . LEU A 1 85 ? -5.883 -22.049 -4.615 1.00 93.50 85 LEU A C 1
ATOM 678 O O . LEU A 1 85 ? -5.745 -21.338 -5.609 1.00 93.50 85 LEU A O 1
ATOM 682 N N . ALA A 1 86 ? -7.057 -22.589 -4.277 1.00 93.69 86 ALA A N 1
ATOM 683 C CA . ALA A 1 86 ? -8.276 -22.346 -5.040 1.00 93.69 86 ALA A CA 1
ATOM 684 C C . ALA A 1 86 ? -8.614 -20.847 -5.076 1.00 93.69 86 ALA A C 1
ATOM 686 O O . ALA A 1 86 ? -8.850 -20.286 -6.148 1.00 93.69 86 ALA A O 1
ATOM 687 N N . GLY A 1 87 ? -8.577 -20.172 -3.922 1.00 93.44 87 GLY A N 1
ATOM 688 C CA . GLY A 1 87 ? -8.862 -18.741 -3.859 1.00 93.44 87 GLY A CA 1
ATOM 689 C C . GLY A 1 87 ? -7.762 -17.874 -4.466 1.00 93.44 87 GLY A C 1
ATOM 690 O O . GLY A 1 87 ? -8.068 -16.894 -5.136 1.00 93.44 87 GLY A O 1
ATOM 691 N N . TYR A 1 88 ? -6.494 -18.258 -4.324 1.00 93.88 88 TYR A N 1
ATOM 692 C CA . TYR A 1 88 ? -5.355 -17.591 -4.954 1.00 93.88 88 TYR A CA 1
ATOM 693 C C . TYR A 1 88 ? -5.453 -17.667 -6.478 1.00 93.88 88 TYR A C 1
ATOM 695 O O . TYR A 1 88 ? -5.279 -16.654 -7.148 1.00 93.88 88 TYR A O 1
ATOM 703 N N . THR A 1 89 ? -5.813 -18.833 -7.022 1.00 94.56 89 THR A N 1
ATOM 704 C CA . THR A 1 89 ? -6.054 -19.011 -8.462 1.00 94.56 89 THR A CA 1
ATOM 705 C C . THR A 1 89 ? -7.148 -18.072 -8.943 1.00 94.56 89 THR A C 1
ATOM 707 O O . THR A 1 89 ? -6.955 -17.350 -9.917 1.00 94.56 89 THR A O 1
ATOM 710 N N . LEU A 1 90 ? -8.280 -18.023 -8.235 1.00 93.62 90 LEU A N 1
ATOM 711 C CA . LEU A 1 90 ? -9.383 -17.139 -8.602 1.00 93.62 90 LEU A CA 1
ATOM 712 C C . LEU A 1 90 ? -8.984 -15.655 -8.520 1.00 93.62 90 LEU A C 1
ATOM 714 O O . LEU A 1 90 ? -9.318 -14.889 -9.420 1.00 93.62 90 LEU A O 1
ATOM 718 N N . LEU A 1 91 ? -8.230 -15.255 -7.490 1.00 92.25 91 LEU A N 1
ATOM 719 C CA . LEU A 1 91 ? -7.708 -13.891 -7.351 1.00 92.25 91 LEU A CA 1
ATOM 720 C C . LEU A 1 91 ? -6.717 -13.531 -8.458 1.00 92.25 91 LEU A C 1
ATOM 722 O O . LEU A 1 91 ? -6.778 -12.423 -8.982 1.00 92.25 91 LEU A O 1
ATOM 726 N N . PHE A 1 92 ? -5.827 -14.451 -8.829 1.00 92.81 92 PHE A N 1
ATOM 727 C CA . PHE A 1 92 ? -4.841 -14.238 -9.885 1.00 92.81 92 PHE A CA 1
ATOM 728 C C . PHE A 1 92 ? -5.498 -14.140 -11.266 1.00 92.81 92 PHE A C 1
ATOM 730 O O . PHE A 1 92 ? -5.179 -13.252 -12.051 1.00 92.81 92 PHE A O 1
ATOM 737 N N . LEU A 1 93 ? -6.467 -15.008 -11.561 1.00 93.06 93 LEU A N 1
ATOM 738 C CA . LEU A 1 93 ? -7.246 -14.912 -12.796 1.00 93.06 93 LEU A CA 1
ATOM 739 C C . LEU A 1 93 ? -8.080 -13.627 -12.828 1.00 93.06 93 LEU A C 1
ATOM 741 O O . LEU A 1 93 ? -8.145 -12.962 -13.860 1.00 93.06 93 LEU A O 1
ATOM 745 N N . GLY A 1 94 ? -8.672 -13.248 -11.693 1.00 92.75 94 GLY A N 1
ATOM 746 C CA . GLY A 1 94 ? -9.386 -11.985 -11.543 1.00 92.75 94 GLY A CA 1
ATOM 747 C C . GLY A 1 94 ? -8.481 -10.774 -11.776 1.00 92.75 94 GLY A C 1
ATOM 748 O O . GLY A 1 94 ? -8.861 -9.864 -12.509 1.00 92.75 94 GLY A O 1
ATOM 749 N N . SER A 1 95 ? -7.265 -10.769 -11.221 1.00 91.00 95 SER A N 1
ATOM 750 C CA . SER A 1 95 ? -6.311 -9.677 -11.435 1.00 91.00 95 SER A CA 1
ATOM 751 C C . SER A 1 95 ? -5.848 -9.608 -12.890 1.00 91.00 95 SER A C 1
ATOM 753 O O . SER A 1 95 ? -5.845 -8.518 -13.458 1.00 91.00 95 SER A O 1
ATOM 755 N N . LEU A 1 96 ? -5.556 -10.745 -13.536 1.00 91.31 96 LEU A N 1
ATOM 756 C CA . LEU A 1 96 ? -5.253 -10.794 -14.971 1.00 91.31 96 LEU A CA 1
ATOM 757 C C . LEU A 1 96 ? -6.402 -10.240 -15.814 1.00 91.31 96 LEU A C 1
ATOM 759 O O . LEU A 1 96 ? -6.156 -9.439 -16.714 1.00 91.31 96 LEU A O 1
ATOM 763 N N . ALA A 1 97 ? -7.646 -10.621 -15.512 1.00 91.81 97 ALA A N 1
ATOM 764 C CA . ALA A 1 97 ? -8.821 -10.108 -16.209 1.00 91.81 97 ALA A CA 1
ATOM 765 C C . ALA A 1 97 ? -8.940 -8.585 -16.059 1.00 91.81 97 ALA A C 1
ATOM 767 O O . ALA A 1 97 ? -9.165 -7.889 -17.048 1.00 91.81 97 ALA A O 1
ATOM 768 N N . VAL A 1 98 ? -8.717 -8.055 -14.853 1.00 91.50 98 VAL A N 1
ATOM 769 C CA . VAL A 1 98 ? -8.724 -6.609 -14.595 1.00 91.50 98 VAL A CA 1
ATOM 770 C C . VAL A 1 98 ? -7.592 -5.893 -15.335 1.00 91.50 98 VAL A C 1
ATOM 772 O O . VAL A 1 98 ? -7.834 -4.847 -15.933 1.00 91.50 98 VAL A O 1
ATOM 775 N N . PHE A 1 99 ? -6.377 -6.445 -15.355 1.00 88.81 99 PHE A N 1
ATOM 776 C CA . PHE A 1 99 ? -5.271 -5.875 -16.129 1.00 88.81 99 PHE A CA 1
ATOM 777 C C . PHE A 1 99 ? -5.548 -5.901 -17.636 1.00 88.81 99 PHE A C 1
ATOM 779 O O . PHE A 1 99 ? -5.260 -4.922 -18.321 1.00 88.81 99 PHE A O 1
ATOM 786 N N . CYS A 1 100 ? -6.160 -6.970 -18.150 1.00 89.00 100 CYS A N 1
ATOM 787 C CA . CYS A 1 100 ? -6.584 -7.037 -19.548 1.00 89.00 100 CYS A CA 1
ATOM 788 C C . CYS A 1 100 ? -7.652 -5.983 -19.854 1.00 89.00 100 CYS A C 1
ATOM 790 O O . CYS A 1 100 ? -7.528 -5.264 -20.841 1.00 89.00 100 CYS A O 1
ATOM 792 N N . LEU A 1 101 ? -8.668 -5.846 -18.999 1.00 89.00 101 LEU A N 1
ATOM 793 C CA . LEU A 1 101 ? -9.697 -4.809 -19.119 1.00 89.00 101 LEU A CA 1
ATOM 794 C C . LEU A 1 101 ? -9.090 -3.402 -19.096 1.00 89.00 101 LEU A C 1
ATOM 796 O O . LEU A 1 101 ? -9.429 -2.586 -19.945 1.00 89.00 101 LEU A O 1
ATOM 800 N N . ALA A 1 102 ? -8.153 -3.133 -18.188 1.00 85.88 102 ALA A N 1
ATOM 801 C CA . ALA A 1 102 ? -7.448 -1.853 -18.109 1.00 85.88 102 ALA A CA 1
ATOM 802 C C . ALA A 1 102 ? -6.575 -1.568 -19.345 1.00 85.88 102 ALA A C 1
ATOM 804 O O . ALA A 1 102 ? -6.381 -0.414 -19.727 1.00 85.88 102 ALA A O 1
ATOM 805 N N . GLY A 1 103 ? -6.046 -2.618 -19.979 1.00 84.38 103 GLY A N 1
ATOM 806 C CA . GLY A 1 103 ? -5.282 -2.534 -21.223 1.00 84.38 103 GLY A CA 1
ATOM 807 C C . GLY A 1 103 ? -6.131 -2.205 -22.454 1.00 84.38 103 GLY A C 1
ATOM 808 O O . GLY A 1 103 ? -5.570 -1.837 -23.487 1.00 84.38 103 GLY A O 1
ATOM 809 N N . TRP A 1 104 ? -7.461 -2.308 -22.360 1.00 86.50 104 TRP A N 1
ATOM 810 C CA . TRP A 1 104 ? -8.365 -2.019 -23.467 1.00 86.50 104 TRP A CA 1
ATOM 811 C C . TRP A 1 104 ? -8.399 -0.521 -23.779 1.00 86.50 104 TRP A C 1
ATOM 813 O O . TRP A 1 104 ? -8.634 0.308 -22.897 1.00 86.50 104 TRP A O 1
ATOM 823 N N . SER A 1 105 ? -8.251 -0.159 -25.053 1.00 81.19 105 SER A N 1
ATOM 824 C CA . SER A 1 105 ? -8.252 1.238 -25.507 1.00 81.19 105 SER A CA 1
ATOM 825 C C . SER A 1 105 ? -9.479 2.044 -25.057 1.00 81.19 105 SER A C 1
ATOM 827 O O . SER A 1 105 ? -9.368 3.248 -24.835 1.00 81.19 105 SER A O 1
ATOM 829 N N . ALA A 1 106 ? -10.647 1.410 -24.900 1.00 82.00 106 ALA A N 1
ATOM 830 C CA . ALA A 1 106 ? -11.842 2.078 -24.381 1.00 82.00 106 ALA A CA 1
ATOM 831 C C . ALA A 1 106 ? -11.693 2.468 -22.899 1.00 82.00 106 ALA A C 1
ATOM 833 O O . ALA A 1 106 ? -12.021 3.592 -22.526 1.00 82.00 106 ALA A O 1
ATOM 834 N N . MET A 1 107 ? -11.138 1.580 -22.070 1.00 82.00 107 MET A N 1
ATOM 835 C CA . MET A 1 107 ? -10.897 1.848 -20.645 1.00 82.00 107 MET A CA 1
ATOM 836 C C . MET A 1 107 ? -9.778 2.866 -20.437 1.00 82.00 107 MET A C 1
ATOM 838 O O . MET A 1 107 ? -9.865 3.700 -19.537 1.00 82.00 107 MET A O 1
ATOM 842 N N . GLN A 1 108 ? -8.778 2.872 -21.322 1.00 77.25 108 GLN A N 1
ATOM 843 C CA . GLN A 1 108 ? -7.744 3.906 -21.323 1.00 77.25 108 GLN A CA 1
ATOM 844 C C . GLN A 1 108 ? -8.306 5.296 -21.622 1.00 77.25 108 GLN A C 1
ATOM 846 O O . GLN A 1 108 ? -7.891 6.256 -20.983 1.00 77.25 108 GLN A O 1
ATOM 851 N N . ARG A 1 109 ? -9.283 5.413 -22.536 1.00 75.00 109 ARG A N 1
ATOM 852 C CA . ARG A 1 109 ? -9.974 6.689 -22.808 1.00 75.00 109 ARG A CA 1
ATOM 853 C C . ARG A 1 109 ? -10.820 7.174 -21.634 1.00 75.00 109 ARG A C 1
ATOM 855 O O . ARG A 1 109 ? -11.013 8.373 -21.494 1.00 75.00 109 ARG A O 1
ATOM 862 N N . LEU A 1 110 ? -11.339 6.252 -20.827 1.00 76.12 110 LEU A N 1
ATOM 863 C CA . LEU A 1 110 ? -12.095 6.566 -19.612 1.00 76.12 110 LEU A CA 1
ATOM 864 C C . LEU A 1 110 ? -11.191 6.826 -18.400 1.00 76.12 110 LEU A C 1
ATOM 866 O O . LEU A 1 110 ? -11.696 7.059 -17.305 1.00 76.12 110 LEU A O 1
ATOM 870 N N . ASP A 1 111 ? -9.870 6.771 -18.581 1.00 70.62 111 ASP A N 1
ATOM 871 C CA . ASP A 1 111 ? -8.884 6.942 -17.520 1.00 70.62 111 ASP A CA 1
ATOM 872 C C . ASP A 1 111 ? -9.088 5.997 -16.323 1.00 70.62 111 ASP A C 1
ATOM 874 O O . ASP A 1 111 ? -8.878 6.377 -15.167 1.00 70.62 111 ASP A O 1
ATOM 878 N N . LEU A 1 112 ? -9.493 4.753 -16.603 1.00 77.25 112 LEU A N 1
ATOM 879 C CA . LEU A 1 112 ? -9.714 3.713 -15.598 1.00 77.25 112 LEU A CA 1
ATOM 880 C C . LEU A 1 112 ? -8.543 2.723 -15.569 1.00 77.25 112 LEU A C 1
ATOM 882 O O . LEU A 1 112 ? -8.509 1.747 -16.319 1.00 77.25 112 LEU A O 1
ATOM 886 N N . GLY A 1 113 ? -7.574 2.964 -14.685 1.00 76.38 113 GLY A N 1
ATOM 887 C CA . GLY A 1 113 ? -6.475 2.033 -14.433 1.00 76.38 113 GLY A CA 1
ATOM 888 C C . GLY A 1 113 ? -6.917 0.727 -13.765 1.00 76.38 113 GLY A C 1
ATOM 889 O O . GLY A 1 113 ? -7.962 0.647 -13.114 1.00 76.38 113 GLY A O 1
ATOM 890 N N . ALA A 1 114 ? -6.069 -0.302 -13.878 1.00 83.19 114 ALA A N 1
ATOM 891 C CA . ALA A 1 114 ? -6.319 -1.627 -13.303 1.00 83.19 114 ALA A CA 1
ATOM 892 C C . ALA A 1 114 ? -6.699 -1.595 -11.809 1.00 83.19 114 ALA A C 1
ATOM 894 O O . ALA A 1 114 ? -7.665 -2.259 -11.440 1.00 83.19 114 ALA A O 1
ATOM 895 N N . PRO A 1 115 ? -6.043 -0.807 -10.935 1.00 80.19 115 PRO A N 1
ATOM 896 C CA . PRO A 1 115 ? -6.405 -0.802 -9.520 1.00 80.19 115 PRO A CA 1
ATOM 897 C C . PRO A 1 115 ? -7.804 -0.225 -9.237 1.00 80.19 115 PRO A C 1
ATOM 899 O O . PRO A 1 115 ? -8.528 -0.752 -8.392 1.00 80.19 115 PRO A O 1
ATOM 902 N N . LEU A 1 116 ? -8.223 0.813 -9.972 1.00 78.69 116 LEU A N 1
ATOM 903 C CA . LEU A 1 116 ? -9.557 1.407 -9.838 1.00 78.69 116 LEU A CA 1
ATOM 904 C C . LEU A 1 116 ? -10.647 0.458 -10.356 1.00 78.69 116 LEU A C 1
ATOM 906 O O . LEU A 1 116 ? -11.691 0.297 -9.723 1.00 78.69 116 LEU A O 1
ATOM 910 N N . LEU A 1 117 ? -10.380 -0.227 -11.472 1.00 87.19 117 LEU A N 1
ATOM 911 C CA . LEU A 1 117 ? -11.257 -1.274 -12.000 1.00 87.19 117 LEU A CA 1
ATOM 912 C C . LEU A 1 117 ? -11.372 -2.464 -11.039 1.00 87.19 117 LEU A C 1
ATOM 914 O O . LEU A 1 117 ? -12.473 -2.975 -10.844 1.00 87.19 117 LEU A O 1
ATOM 918 N N . ALA A 1 118 ? -10.273 -2.875 -10.396 1.00 87.56 118 ALA A N 1
ATOM 919 C CA . ALA A 1 118 ? -10.294 -3.921 -9.374 1.00 87.56 118 ALA A CA 1
ATOM 920 C C . ALA A 1 118 ? -11.190 -3.530 -8.191 1.00 87.56 118 ALA A C 1
ATOM 922 O O . ALA A 1 118 ? -11.963 -4.360 -7.713 1.00 87.56 118 ALA A O 1
ATOM 923 N N . LEU A 1 119 ? -11.123 -2.269 -7.746 1.00 84.12 119 LEU A N 1
ATOM 924 C CA . LEU A 1 119 ? -11.978 -1.753 -6.677 1.00 84.12 119 LEU A CA 1
ATOM 925 C C . LEU A 1 119 ? -13.457 -1.767 -7.079 1.00 84.12 119 LEU A C 1
ATOM 927 O O . LEU A 1 119 ? -14.283 -2.267 -6.320 1.00 84.12 119 LEU A O 1
ATOM 931 N N . LEU A 1 120 ? -13.791 -1.263 -8.272 1.00 85.50 120 LEU A N 1
ATOM 932 C CA . LEU A 1 120 ? -15.167 -1.258 -8.782 1.00 85.50 120 LEU A CA 1
ATOM 933 C C . LEU A 1 120 ? -15.727 -2.679 -8.914 1.00 85.50 120 LEU A C 1
ATOM 935 O O . LEU A 1 120 ? -16.835 -2.951 -8.451 1.00 85.50 120 LEU A O 1
ATOM 939 N N . ALA A 1 121 ? -14.948 -3.595 -9.491 1.00 89.38 121 ALA A N 1
ATOM 940 C CA . ALA A 1 121 ? -15.331 -4.996 -9.623 1.00 89.38 121 ALA A CA 1
ATOM 941 C C . ALA A 1 121 ? -15.500 -5.664 -8.251 1.00 89.38 121 ALA A C 1
ATOM 943 O O . ALA A 1 121 ? -16.499 -6.339 -8.012 1.00 89.38 121 ALA A O 1
ATOM 944 N N . GLY A 1 122 ? -14.562 -5.440 -7.327 1.00 88.62 122 GLY A N 1
ATOM 945 C CA . GLY A 1 122 ? -14.625 -5.966 -5.965 1.00 88.62 122 GLY A CA 1
ATOM 946 C C . GLY A 1 122 ? -15.838 -5.450 -5.190 1.00 88.62 122 GLY A C 1
ATOM 947 O O . GLY A 1 122 ? -16.518 -6.238 -4.534 1.00 88.62 122 GLY A O 1
ATOM 948 N N . LEU A 1 123 ? -16.156 -4.157 -5.319 1.00 86.31 123 LEU A N 1
ATOM 949 C CA . LEU A 1 123 ? -17.334 -3.550 -4.705 1.00 86.31 123 LEU A CA 1
ATOM 950 C C . LEU A 1 123 ? -18.621 -4.139 -5.294 1.00 86.31 123 LEU A C 1
ATOM 952 O O . LEU A 1 123 ? -19.507 -4.529 -4.538 1.00 86.31 123 LEU A O 1
ATOM 956 N N . ALA A 1 124 ? -18.717 -4.269 -6.618 1.00 89.88 124 ALA A N 1
ATOM 957 C CA . ALA A 1 124 ? -19.883 -4.867 -7.265 1.00 89.88 124 ALA A CA 1
ATOM 958 C C . ALA A 1 124 ? -20.088 -6.329 -6.827 1.00 89.88 124 ALA A C 1
ATOM 960 O O . ALA A 1 124 ? -21.169 -6.694 -6.368 1.00 89.88 124 ALA A O 1
ATOM 961 N N . ILE A 1 125 ? -19.039 -7.155 -6.895 1.00 88.69 125 ILE A N 1
ATOM 962 C CA . ILE A 1 125 ? -19.103 -8.575 -6.516 1.00 88.69 125 ILE A CA 1
ATOM 963 C C . ILE A 1 125 ? -19.454 -8.722 -5.031 1.00 88.69 125 ILE A C 1
ATOM 965 O O . ILE A 1 125 ? -20.339 -9.506 -4.688 1.00 88.69 125 ILE A O 1
ATOM 969 N N . GLY A 1 126 ? -18.797 -7.948 -4.163 1.00 85.50 126 GLY A N 1
ATOM 970 C CA . GLY A 1 126 ? -18.990 -8.010 -2.714 1.00 85.50 126 GLY A CA 1
ATOM 971 C C . GLY A 1 126 ? -20.385 -7.586 -2.253 1.00 85.50 126 GLY A C 1
ATOM 972 O O . GLY A 1 126 ? -20.858 -8.100 -1.243 1.00 85.50 126 GLY A O 1
ATOM 973 N N . ASN A 1 127 ? -21.060 -6.703 -2.999 1.00 87.12 127 ASN A N 1
ATOM 974 C CA . ASN A 1 127 ? -22.438 -6.293 -2.706 1.00 87.12 127 ASN A CA 1
ATOM 975 C C . ASN A 1 127 ? -23.495 -7.253 -3.278 1.00 87.12 127 ASN A C 1
ATOM 977 O O . ASN A 1 127 ? -24.609 -7.299 -2.766 1.00 87.12 127 ASN A O 1
ATOM 981 N N . VAL A 1 128 ? -23.168 -8.029 -4.318 1.00 88.19 128 VAL A N 1
ATOM 982 C CA . VAL A 1 128 ? -24.102 -9.003 -4.912 1.00 88.19 128 VAL A CA 1
ATOM 983 C C . VAL A 1 128 ? -24.081 -10.333 -4.163 1.00 88.19 128 VAL A C 1
ATOM 985 O O . VAL A 1 128 ? -25.131 -10.934 -3.935 1.00 88.19 128 VAL A O 1
ATOM 988 N N . LYS A 1 129 ? -22.895 -10.830 -3.796 1.00 83.94 129 LYS A N 1
ATOM 989 C CA . LYS A 1 129 ? -22.758 -12.140 -3.155 1.00 83.94 129 LYS A CA 1
ATOM 990 C C . LYS A 1 129 ? -21.670 -12.119 -2.094 1.00 83.94 129 LYS A C 1
ATOM 992 O O . LYS A 1 129 ? -20.531 -11.741 -2.357 1.00 83.94 129 LYS A O 1
ATOM 997 N N . ALA A 1 130 ? -22.004 -12.625 -0.909 1.00 81.06 130 ALA A N 1
ATOM 998 C CA . ALA A 1 130 ? -21.012 -12.858 0.128 1.00 81.06 130 ALA A CA 1
ATOM 999 C C . ALA A 1 130 ? -19.941 -13.842 -0.372 1.00 81.06 130 ALA A C 1
ATOM 1001 O O . ALA A 1 130 ? -20.252 -14.919 -0.892 1.00 81.06 130 ALA A O 1
ATOM 1002 N N . ALA A 1 131 ? -18.673 -13.471 -0.198 1.00 83.31 131 ALA A N 1
ATOM 1003 C CA . ALA A 1 131 ? -17.549 -14.344 -0.501 1.00 83.31 131 ALA A CA 1
ATOM 1004 C C . ALA A 1 131 ? -17.647 -15.641 0.328 1.00 83.31 131 ALA A C 1
ATOM 1006 O O . ALA A 1 131 ? -17.828 -15.561 1.547 1.00 83.31 131 ALA A O 1
ATOM 1007 N N . PRO A 1 132 ? -17.513 -16.827 -0.292 1.00 87.38 132 PRO A N 1
ATOM 1008 C CA . PRO A 1 132 ? -17.565 -18.087 0.442 1.00 87.38 132 PRO A CA 1
ATOM 1009 C C . PRO A 1 132 ? -16.355 -18.226 1.380 1.00 87.38 132 PRO A C 1
ATOM 1011 O O . PRO A 1 132 ? -15.279 -17.705 1.090 1.00 87.38 132 PRO A O 1
ATOM 1014 N N . GLU A 1 133 ? -16.510 -18.955 2.490 1.00 86.06 133 GLU A N 1
ATOM 1015 C CA . GLU A 1 133 ? -15.474 -19.071 3.537 1.00 86.06 133 GLU A CA 1
ATOM 1016 C C . GLU A 1 133 ? -14.115 -19.551 3.006 1.00 86.06 133 GLU A C 1
ATOM 1018 O O . GLU A 1 133 ? -13.084 -18.978 3.352 1.00 86.06 133 GLU A O 1
ATOM 1023 N N . TRP A 1 134 ? -14.101 -20.521 2.084 1.00 89.31 134 TRP A N 1
ATOM 1024 C CA . TRP A 1 134 ? -12.858 -21.006 1.469 1.00 89.31 134 TRP A CA 1
ATOM 1025 C C . TRP A 1 134 ? -12.102 -19.902 0.714 1.00 89.31 134 TRP A C 1
ATOM 1027 O O . TRP A 1 134 ? -10.874 -19.888 0.697 1.00 89.31 134 TRP A O 1
ATOM 1037 N N . PHE A 1 135 ? -12.821 -18.950 0.108 1.00 88.62 135 PHE A N 1
ATOM 1038 C CA . PHE A 1 135 ? -12.221 -17.841 -0.632 1.00 88.62 135 PHE A CA 1
ATOM 1039 C C . PHE A 1 135 ? -11.645 -16.785 0.313 1.00 88.62 135 PHE A C 1
ATOM 1041 O O . PHE A 1 135 ? -10.589 -16.211 0.037 1.00 88.62 135 PHE A O 1
ATOM 1048 N N . LYS A 1 136 ? -12.279 -16.579 1.477 1.00 86.38 136 LYS A N 1
ATOM 1049 C CA . LYS A 1 136 ? -11.775 -15.673 2.522 1.00 86.38 136 LYS A CA 1
ATOM 1050 C C . LYS A 1 136 ? -10.386 -16.073 3.022 1.00 86.38 136 LYS A C 1
ATOM 1052 O O . LYS A 1 136 ? -9.616 -15.197 3.411 1.00 86.38 136 LYS A O 1
ATOM 1057 N N . THR A 1 137 ? -10.017 -17.357 2.950 1.00 87.00 137 THR A N 1
ATOM 1058 C CA . THR A 1 137 ? -8.657 -17.827 3.267 1.00 87.00 137 THR A CA 1
ATOM 1059 C C . THR A 1 137 ? -7.586 -17.122 2.422 1.00 87.00 137 THR A C 1
ATOM 1061 O O . THR A 1 137 ? -6.503 -16.844 2.944 1.00 87.00 137 THR A O 1
ATOM 1064 N N . SER A 1 138 ? -7.895 -16.763 1.170 1.00 88.56 138 SER A N 1
ATOM 1065 C CA . SER A 1 138 ? -6.974 -16.108 0.227 1.00 88.56 138 SER A CA 1
ATOM 1066 C C . SER A 1 138 ? -7.069 -14.579 0.211 1.00 88.56 138 SER A C 1
ATOM 1068 O O . SER A 1 138 ? -6.158 -13.931 -0.305 1.00 88.56 138 SER A O 1
ATOM 1070 N N . LEU A 1 139 ? -8.117 -13.983 0.797 1.00 87.69 139 LEU A N 1
ATOM 1071 C CA . LEU A 1 139 ? -8.337 -12.528 0.882 1.00 87.69 139 LEU A CA 1
ATOM 1072 C C . LEU A 1 139 ? -7.471 -11.866 1.971 1.00 87.69 139 LEU A C 1
ATOM 1074 O O . LEU A 1 139 ? -7.956 -11.188 2.874 1.00 87.69 139 LEU A O 1
ATOM 1078 N N . ARG A 1 140 ? -6.157 -12.084 1.897 1.00 86.31 140 ARG A N 1
ATOM 1079 C CA . ARG A 1 140 ? -5.157 -11.613 2.863 1.00 86.31 140 ARG A CA 1
ATOM 1080 C C . ARG A 1 140 ? -4.545 -10.285 2.422 1.00 86.31 140 ARG A C 1
ATOM 1082 O O . ARG A 1 140 ? -3.338 -10.178 2.234 1.00 86.31 140 ARG A O 1
ATOM 1089 N N . THR A 1 141 ? -5.388 -9.273 2.225 1.00 81.44 141 THR A N 1
ATOM 1090 C CA . THR A 1 141 ? -4.975 -7.974 1.668 1.00 81.44 141 THR A CA 1
ATOM 1091 C C . THR A 1 141 ? -3.828 -7.340 2.454 1.00 81.44 141 THR A C 1
ATOM 1093 O O . THR A 1 141 ? -2.840 -6.933 1.850 1.00 81.44 141 THR A O 1
ATOM 1096 N N . GLU A 1 142 ? -3.912 -7.318 3.789 1.00 78.31 142 GLU A N 1
ATOM 1097 C CA . GLU A 1 142 ? -2.834 -6.785 4.633 1.00 78.31 142 GLU A CA 1
ATOM 1098 C C . GLU A 1 142 ? -1.510 -7.508 4.396 1.00 78.31 142 GLU A C 1
ATOM 1100 O O . GLU A 1 142 ? -0.473 -6.870 4.241 1.00 78.31 142 GLU A O 1
ATOM 1105 N N . TYR A 1 143 ? -1.536 -8.835 4.327 1.00 85.56 143 TYR A N 1
ATOM 1106 C CA . TYR A 1 143 ? -0.339 -9.631 4.113 1.00 85.56 143 TYR A CA 1
ATOM 1107 C C . TYR A 1 143 ? 0.344 -9.329 2.770 1.00 85.56 143 TYR A C 1
ATOM 1109 O O . TYR A 1 143 ? 1.561 -9.118 2.722 1.00 85.56 143 TYR A O 1
ATOM 1117 N N . TYR A 1 144 ? -0.431 -9.259 1.681 1.00 87.88 144 TYR A N 1
ATOM 1118 C CA . TYR A 1 144 ? 0.103 -8.944 0.353 1.00 87.88 144 TYR A CA 1
ATOM 1119 C C . TYR A 1 144 ? 0.679 -7.530 0.293 1.00 87.88 144 TYR A C 1
ATOM 1121 O O . TYR A 1 144 ? 1.770 -7.333 -0.241 1.00 87.88 144 TYR A O 1
ATOM 1129 N N . VAL A 1 145 ? -0.014 -6.556 0.887 1.00 83.19 145 VAL A N 1
ATOM 1130 C CA . VAL A 1 145 ? 0.424 -5.155 0.886 1.00 83.19 145 VAL A CA 1
ATOM 1131 C C . VAL A 1 145 ? 1.671 -4.961 1.738 1.00 83.19 145 VAL A C 1
ATOM 1133 O O . VAL A 1 145 ? 2.629 -4.362 1.262 1.00 83.19 145 VAL A O 1
ATOM 1136 N N . LYS A 1 146 ? 1.724 -5.539 2.944 1.00 86.31 146 LYS A N 1
ATOM 1137 C CA . LYS A 1 146 ? 2.925 -5.508 3.797 1.00 86.31 146 LYS A CA 1
ATOM 1138 C C . LYS A 1 146 ? 4.129 -6.119 3.081 1.00 86.31 146 LYS A C 1
ATOM 1140 O O . LYS A 1 146 ? 5.221 -5.562 3.141 1.00 86.31 146 LYS A O 1
ATOM 1145 N N . THR A 1 147 ? 3.929 -7.229 2.361 1.00 90.50 147 THR A N 1
ATOM 1146 C CA . THR A 1 147 ? 4.989 -7.849 1.545 1.00 90.50 147 THR A CA 1
ATOM 1147 C C . THR A 1 147 ? 5.441 -6.899 0.431 1.00 90.50 147 THR A C 1
ATOM 1149 O O . THR A 1 147 ? 6.638 -6.694 0.248 1.00 90.50 147 THR A O 1
ATOM 1152 N N . GLY A 1 148 ? 4.496 -6.265 -0.271 1.00 88.31 148 GLY A N 1
ATOM 1153 C CA . GLY A 1 148 ? 4.779 -5.258 -1.295 1.00 88.31 148 GLY A CA 1
ATOM 1154 C C . GLY A 1 148 ? 5.546 -4.046 -0.761 1.00 88.31 148 GLY A C 1
ATOM 1155 O O . GLY A 1 148 ? 6.498 -3.612 -1.397 1.00 88.31 148 GLY A O 1
ATOM 1156 N N . ILE A 1 149 ? 5.207 -3.543 0.429 1.00 86.88 149 ILE A N 1
ATOM 1157 C CA . ILE A 1 149 ? 5.921 -2.427 1.065 1.00 86.88 149 ILE A CA 1
ATOM 1158 C C . ILE A 1 149 ? 7.365 -2.811 1.391 1.00 86.88 149 ILE A C 1
ATOM 1160 O O . ILE A 1 149 ? 8.274 -2.038 1.108 1.00 86.88 149 ILE A O 1
ATOM 1164 N N . VAL A 1 150 ? 7.614 -4.012 1.919 1.00 91.12 150 VAL A N 1
ATOM 1165 C CA . VAL A 1 150 ? 8.993 -4.481 2.147 1.00 91.12 150 VAL A CA 1
ATOM 1166 C C . VAL A 1 150 ? 9.785 -4.498 0.833 1.00 91.12 150 VAL A C 1
ATOM 1168 O O . VAL A 1 150 ? 10.926 -4.042 0.807 1.00 91.12 150 VAL A O 1
ATOM 1171 N N . LEU A 1 151 ? 9.170 -4.946 -0.269 1.00 91.44 151 LEU A N 1
ATOM 1172 C CA . LEU A 1 151 ? 9.787 -4.907 -1.601 1.00 91.44 151 LEU A CA 1
ATOM 1173 C C . LEU A 1 151 ? 10.021 -3.475 -2.106 1.00 91.44 151 LEU A C 1
ATOM 1175 O O . LEU A 1 151 ? 11.069 -3.213 -2.687 1.00 91.44 151 LEU A O 1
ATOM 1179 N N . LEU A 1 152 ? 9.103 -2.538 -1.851 1.00 88.12 152 LEU A N 1
ATOM 1180 C CA . LEU A 1 152 ? 9.287 -1.112 -2.165 1.00 88.12 152 LEU A CA 1
ATOM 1181 C C . LEU A 1 152 ? 10.448 -0.489 -1.380 1.00 88.12 152 LEU A C 1
ATOM 1183 O O . LEU A 1 152 ? 11.088 0.441 -1.863 1.00 88.12 152 LEU A O 1
ATOM 1187 N N . GLY A 1 153 ? 10.783 -1.027 -0.205 1.00 88.25 153 GLY A N 1
ATOM 1188 C CA . GLY A 1 153 ? 11.999 -0.641 0.513 1.00 88.25 153 GLY A CA 1
ATOM 1189 C C . GLY A 1 153 ? 13.255 -0.827 -0.337 1.00 88.25 153 GLY A C 1
ATOM 1190 O O . GLY A 1 153 ? 14.136 0.023 -0.319 1.00 88.25 153 GLY A O 1
ATOM 1191 N N . ALA A 1 154 ? 13.308 -1.874 -1.166 1.00 90.00 154 ALA A N 1
ATOM 1192 C CA . ALA A 1 154 ? 14.430 -2.121 -2.070 1.00 90.00 154 ALA A CA 1
ATOM 1193 C C . ALA A 1 154 ? 14.518 -1.116 -3.237 1.00 90.00 154 ALA A C 1
ATOM 1195 O O . ALA A 1 154 ? 15.574 -0.994 -3.854 1.00 90.00 154 ALA A O 1
ATOM 1196 N N . THR A 1 155 ? 13.433 -0.404 -3.557 1.00 85.50 155 THR A N 1
ATOM 1197 C CA . THR A 1 155 ? 13.399 0.585 -4.649 1.00 85.50 155 THR A CA 1
ATOM 1198 C C . THR A 1 155 ? 13.604 2.019 -4.163 1.00 85.50 155 THR A C 1
ATOM 1200 O O . THR A 1 155 ? 13.807 2.911 -4.982 1.00 85.50 155 THR A O 1
ATOM 1203 N N . LEU A 1 156 ? 13.563 2.251 -2.848 1.00 84.25 156 LEU A N 1
ATOM 1204 C CA . LEU A 1 156 ? 13.710 3.563 -2.222 1.00 84.25 156 LEU A CA 1
ATOM 1205 C C . LEU A 1 156 ? 15.118 3.718 -1.621 1.00 84.25 156 LEU A C 1
ATOM 1207 O O . LEU A 1 156 ? 15.430 3.054 -0.628 1.00 84.25 156 LEU A O 1
ATOM 1211 N N . PRO A 1 157 ? 15.974 4.593 -2.185 1.00 84.69 157 PRO A N 1
ATOM 1212 C CA . PRO A 1 157 ? 17.312 4.831 -1.654 1.00 84.69 157 PRO A CA 1
ATOM 1213 C C . PRO A 1 157 ? 17.273 5.330 -0.209 1.00 84.69 157 PRO A C 1
ATOM 1215 O O . PRO A 1 157 ? 16.449 6.179 0.142 1.00 84.69 157 PRO A O 1
ATOM 1218 N N . LEU A 1 158 ? 18.212 4.862 0.616 1.00 87.44 158 LEU A N 1
ATOM 1219 C CA . LEU A 1 158 ? 18.311 5.298 2.008 1.00 87.44 158 LEU A CA 1
ATOM 1220 C C . LEU A 1 158 ? 18.578 6.805 2.110 1.00 87.44 158 LEU A C 1
ATOM 1222 O O . LEU A 1 158 ? 18.064 7.453 3.015 1.00 87.44 158 LEU A O 1
ATOM 1226 N N . THR A 1 159 ? 19.327 7.374 1.162 1.00 85.50 159 THR A N 1
ATOM 1227 C CA . THR A 1 159 ? 19.575 8.822 1.078 1.00 85.50 159 THR A CA 1
ATOM 1228 C C . THR A 1 159 ? 18.274 9.605 0.947 1.00 85.50 159 THR A C 1
ATOM 1230 O O . THR A 1 159 ? 18.037 10.517 1.729 1.00 85.50 159 THR A O 1
ATOM 1233 N N . LEU A 1 160 ? 17.378 9.178 0.051 1.00 84.19 160 LEU A N 1
ATOM 1234 C CA . LEU A 1 160 ? 16.069 9.804 -0.131 1.00 84.19 160 LEU A CA 1
ATOM 1235 C C . LEU A 1 160 ? 15.224 9.716 1.146 1.00 84.19 160 LEU A C 1
ATOM 1237 O O . LEU A 1 160 ? 14.549 10.673 1.513 1.00 84.19 160 LEU A O 1
ATOM 1241 N N . ILE A 1 161 ? 15.278 8.581 1.846 1.00 87.00 161 ILE A N 1
ATOM 1242 C CA . ILE A 1 161 ? 14.577 8.411 3.122 1.00 87.00 161 ILE A CA 1
ATOM 1243 C C . ILE A 1 161 ? 15.141 9.350 4.196 1.00 87.00 161 ILE A C 1
ATOM 1245 O O . ILE A 1 161 ? 14.370 9.943 4.944 1.00 87.00 161 ILE A O 1
ATOM 1249 N N . VAL A 1 162 ? 16.461 9.497 4.290 1.00 89.12 162 VAL A N 1
ATOM 1250 C CA . VAL A 1 162 ? 17.098 10.374 5.285 1.00 89.12 162 VAL A CA 1
ATOM 1251 C C . VAL A 1 162 ? 16.835 11.851 4.979 1.00 89.12 162 VAL A C 1
ATOM 1253 O O . VAL A 1 162 ? 16.575 12.619 5.902 1.00 89.12 162 VAL A O 1
ATOM 1256 N N . GLU A 1 163 ? 16.854 12.244 3.706 1.00 88.50 163 GLU A N 1
ATOM 1257 C CA . GLU A 1 163 ? 16.631 13.629 3.276 1.00 88.50 163 GLU A CA 1
ATOM 1258 C C . GLU A 1 163 ? 15.152 14.035 3.359 1.00 88.50 163 GLU A C 1
ATOM 1260 O O . GLU A 1 163 ? 14.818 15.064 3.945 1.00 88.50 163 GLU A O 1
ATOM 1265 N N . ALA A 1 164 ? 14.247 13.220 2.807 1.00 86.50 164 ALA A N 1
ATOM 1266 C CA . ALA A 1 164 ? 12.823 13.550 2.712 1.00 86.50 164 ALA A CA 1
ATOM 1267 C C . ALA A 1 164 ? 11.988 13.025 3.894 1.00 86.50 164 ALA A C 1
ATOM 1269 O O . ALA A 1 164 ? 10.905 13.544 4.173 1.00 86.50 164 ALA A O 1
ATOM 1270 N N . GLY A 1 165 ? 12.469 12.005 4.609 1.00 87.00 165 GLY A N 1
ATOM 1271 C CA . GLY A 1 165 ? 11.756 11.364 5.716 1.00 87.00 165 GLY A CA 1
ATOM 1272 C C . GLY A 1 165 ? 11.397 12.304 6.870 1.00 87.00 165 GLY A C 1
ATOM 1273 O O . GLY A 1 165 ? 10.246 12.261 7.306 1.00 87.00 165 GLY A O 1
ATOM 1274 N N . PRO A 1 166 ? 12.298 13.186 7.352 1.00 89.50 166 PRO A N 1
ATOM 1275 C CA . PRO A 1 166 ? 11.961 14.149 8.400 1.00 89.50 166 PRO A CA 1
ATOM 1276 C C . PRO A 1 166 ? 10.825 15.090 7.991 1.00 89.50 166 PRO A C 1
ATOM 1278 O O . PRO A 1 166 ? 9.904 15.318 8.775 1.00 89.50 166 PRO A O 1
ATOM 1281 N N . LEU A 1 167 ? 10.844 15.586 6.748 1.00 88.94 167 LEU A N 1
ATOM 1282 C CA . LEU A 1 167 ? 9.783 16.444 6.221 1.00 88.94 167 LEU A CA 1
ATOM 1283 C C . LEU A 1 167 ? 8.452 15.684 6.130 1.00 88.94 167 LEU A C 1
ATOM 1285 O O . LEU A 1 167 ? 7.430 16.183 6.604 1.00 88.94 167 LEU A O 1
ATOM 1289 N N . ALA A 1 168 ? 8.476 14.456 5.600 1.00 87.12 168 ALA A N 1
ATOM 1290 C CA . ALA A 1 168 ? 7.302 13.589 5.539 1.00 87.12 168 ALA A CA 1
ATOM 1291 C C . ALA A 1 168 ? 6.733 13.295 6.938 1.00 87.12 168 ALA A C 1
ATOM 1293 O O . ALA A 1 168 ? 5.521 13.347 7.139 1.00 87.12 168 ALA A O 1
ATOM 1294 N N . PHE A 1 169 ? 7.596 13.051 7.928 1.00 87.44 169 PHE A N 1
ATOM 1295 C CA . PHE A 1 169 ? 7.188 12.802 9.309 1.00 87.44 169 PHE A CA 1
ATOM 1296 C C . PHE A 1 169 ? 6.551 14.036 9.961 1.00 87.44 169 PHE A C 1
ATOM 1298 O O . PHE A 1 169 ? 5.497 13.925 10.592 1.00 87.44 169 PHE A O 1
ATOM 1305 N N . VAL A 1 170 ? 7.140 15.224 9.789 1.00 90.12 170 VAL A N 1
ATOM 1306 C CA . VAL A 1 170 ? 6.580 16.481 10.317 1.00 90.12 170 VAL A CA 1
ATOM 1307 C C . VAL A 1 170 ? 5.229 16.783 9.671 1.00 90.12 170 VAL A C 1
ATOM 1309 O O . VAL A 1 170 ? 4.255 17.037 10.382 1.00 90.12 170 VAL A O 1
ATOM 1312 N N . GLN A 1 171 ? 5.133 16.692 8.343 1.00 88.81 171 GLN A N 1
ATOM 1313 C CA . GLN A 1 171 ? 3.879 16.907 7.624 1.00 88.81 171 GLN A CA 1
ATOM 1314 C C . GLN A 1 171 ? 2.796 15.921 8.075 1.00 88.81 171 GLN A C 1
ATOM 1316 O O . GLN A 1 171 ? 1.691 16.338 8.428 1.00 88.81 171 GLN A O 1
ATOM 1321 N N . ALA A 1 172 ? 3.113 14.623 8.118 1.00 87.00 172 ALA A N 1
ATOM 1322 C CA . ALA A 1 172 ? 2.182 13.600 8.580 1.00 87.00 172 ALA A CA 1
ATOM 1323 C C . ALA A 1 172 ? 1.751 13.833 10.034 1.00 87.00 172 ALA A C 1
ATOM 1325 O O . ALA A 1 172 ? 0.585 13.622 10.360 1.00 87.00 172 ALA A O 1
ATOM 1326 N N . THR A 1 173 ? 2.650 14.327 10.891 1.00 88.69 173 THR A N 1
ATOM 1327 C CA . THR A 1 173 ? 2.333 14.687 12.280 1.00 88.69 173 THR A CA 1
ATOM 1328 C C . THR A 1 173 ? 1.324 15.825 12.349 1.00 88.69 173 THR A C 1
ATOM 1330 O O . THR A 1 173 ? 0.323 15.697 13.050 1.00 88.69 173 THR A O 1
ATOM 1333 N N . ILE A 1 174 ? 1.542 16.911 11.600 1.00 91.50 174 ILE A N 1
ATOM 1334 C CA . ILE A 1 174 ? 0.618 18.053 11.566 1.00 91.50 174 ILE A CA 1
ATOM 1335 C C . ILE A 1 174 ? -0.765 17.587 11.106 1.00 91.50 174 ILE A C 1
ATOM 1337 O O . ILE A 1 174 ? -1.754 17.815 11.801 1.00 91.50 174 ILE A O 1
ATOM 1341 N N . VAL A 1 175 ? -0.831 16.875 9.977 1.00 89.94 175 VAL A N 1
ATOM 1342 C CA . VAL A 1 175 ? -2.098 16.372 9.425 1.00 89.94 175 VAL A CA 1
ATOM 1343 C C . VAL A 1 175 ? -2.781 15.418 10.406 1.00 89.94 175 VAL A C 1
ATOM 1345 O O . VAL A 1 175 ? -3.982 15.546 10.642 1.00 89.94 175 VAL A O 1
ATOM 1348 N N . SER A 1 176 ? -2.030 14.496 11.015 1.00 89.94 176 SER A N 1
ATOM 1349 C CA . SER A 1 176 ? -2.570 13.517 11.960 1.00 89.94 176 SER A CA 1
ATOM 1350 C C . SER A 1 176 ? -3.129 14.189 13.214 1.00 89.94 176 SER A C 1
ATOM 1352 O O . SER A 1 176 ? -4.276 13.944 13.575 1.00 89.94 176 SER A O 1
ATOM 1354 N N . VAL A 1 177 ? -2.373 15.086 13.852 1.00 91.94 177 VAL A N 1
ATOM 1355 C CA . VAL A 1 177 ? -2.810 15.778 15.076 1.00 91.94 177 VAL A CA 1
ATOM 1356 C C . VAL A 1 177 ? -4.011 16.676 14.807 1.00 91.94 177 VAL A C 1
ATOM 1358 O O . VAL A 1 177 ? -4.984 16.616 15.557 1.00 91.94 177 VAL A O 1
ATOM 1361 N N . VAL A 1 178 ? -3.981 17.469 13.731 1.00 94.12 178 VAL A N 1
ATOM 1362 C CA . VAL A 1 178 ? -5.096 18.357 13.372 1.00 94.12 178 VAL A CA 1
ATOM 1363 C C . VAL A 1 178 ? -6.354 17.539 13.090 1.00 94.12 178 VAL A C 1
ATOM 1365 O O . VAL A 1 178 ? -7.384 17.786 13.709 1.00 94.12 178 VAL A O 1
ATOM 1368 N N . THR A 1 179 ? -6.260 16.514 12.239 1.00 92.25 179 THR A N 1
ATOM 1369 C CA . THR A 1 179 ? -7.407 15.655 11.894 1.00 92.25 179 THR A CA 1
ATOM 1370 C C . THR A 1 179 ? -7.957 14.943 13.125 1.00 92.25 179 THR A C 1
ATOM 1372 O O . THR A 1 179 ? -9.170 14.922 13.341 1.00 92.25 179 THR A O 1
ATOM 1375 N N . TRP A 1 180 ? -7.073 14.407 13.974 1.00 94.25 180 TRP A N 1
ATOM 1376 C CA . TRP A 1 180 ? -7.474 13.731 15.202 1.00 94.25 180 TRP A CA 1
ATOM 1377 C C . TRP A 1 180 ? -8.219 14.678 16.137 1.00 94.25 180 TRP A C 1
ATOM 1379 O O . TRP A 1 180 ? -9.309 14.341 16.592 1.00 94.25 180 TRP A O 1
ATOM 1389 N N . LEU A 1 181 ? -7.667 15.870 16.389 1.00 95.44 181 LEU A N 1
ATOM 1390 C CA . LEU A 1 181 ? -8.287 16.871 17.255 1.00 95.44 181 LEU A CA 1
ATOM 1391 C C . LEU A 1 181 ? -9.638 17.314 16.703 1.00 95.44 181 LEU A C 1
ATOM 1393 O O . LEU A 1 181 ? -10.602 17.372 17.460 1.00 95.44 181 LEU A O 1
ATOM 1397 N N . THR A 1 182 ? -9.739 17.573 15.399 1.00 95.94 182 THR A N 1
ATOM 1398 C CA . THR A 1 182 ? -11.002 17.960 14.763 1.00 95.94 182 THR A CA 1
ATOM 1399 C C . THR A 1 182 ? -12.069 16.884 14.951 1.00 95.94 182 THR A C 1
ATOM 1401 O O . THR A 1 182 ? -13.164 17.193 15.420 1.00 95.94 182 THR A O 1
ATOM 1404 N N . ILE A 1 183 ? -11.754 15.620 14.652 1.00 95.19 183 ILE A N 1
ATOM 1405 C CA . ILE A 1 183 ? -12.712 14.514 14.784 1.00 95.19 183 ILE A CA 1
ATOM 1406 C C . ILE A 1 183 ? -13.047 14.254 16.257 1.00 95.19 183 ILE A C 1
ATOM 1408 O O . ILE A 1 183 ? -14.218 14.097 16.595 1.00 95.19 183 ILE A O 1
ATOM 1412 N N . TYR A 1 184 ? -12.052 14.245 17.146 1.00 95.94 184 TYR A N 1
ATOM 1413 C CA . TYR A 1 184 ? -12.247 14.008 18.577 1.00 95.94 184 TYR A CA 1
ATOM 1414 C C . TYR A 1 184 ? -13.111 15.098 19.222 1.00 95.94 184 TYR A C 1
ATOM 1416 O O . TYR A 1 184 ? -14.051 14.799 19.964 1.00 95.94 184 TYR A O 1
ATOM 1424 N N . LEU A 1 185 ? -12.823 16.370 18.932 1.00 96.19 185 LEU A N 1
ATOM 1425 C CA . LEU A 1 185 ? -13.592 17.497 19.454 1.00 96.19 185 LEU A CA 1
ATOM 1426 C C . LEU A 1 185 ? -14.999 17.524 18.863 1.00 96.19 185 LEU A C 1
ATOM 1428 O O . LEU A 1 185 ? -15.946 17.735 19.613 1.00 96.19 185 LEU A O 1
ATOM 1432 N N . ALA A 1 186 ? -15.171 17.246 17.569 1.00 96.75 186 ALA A N 1
ATOM 1433 C CA . ALA A 1 186 ? -16.504 17.113 16.989 1.00 96.75 186 ALA A CA 1
ATOM 1434 C C . ALA A 1 186 ? -17.285 15.974 17.667 1.00 96.75 186 ALA A C 1
ATOM 1436 O O . ALA A 1 186 ? -18.393 16.187 18.156 1.00 96.75 186 ALA A O 1
ATOM 1437 N N . ALA A 1 187 ? -16.689 14.786 17.787 1.00 95.62 187 ALA A N 1
ATOM 1438 C CA . ALA A 1 187 ? -17.322 13.635 18.423 1.00 95.62 187 ALA A CA 1
ATOM 1439 C C . ALA A 1 187 ? -17.759 13.944 19.863 1.00 95.62 187 ALA A C 1
ATOM 1441 O O . ALA A 1 187 ? -18.908 13.704 20.221 1.00 95.62 187 ALA A O 1
ATOM 1442 N N . THR A 1 188 ? -16.873 14.518 20.678 1.00 94.81 188 THR A N 1
ATOM 1443 C CA . THR A 1 188 ? -17.124 14.712 22.116 1.00 94.81 188 THR A CA 1
ATOM 1444 C C . THR A 1 188 ? -17.888 15.992 22.452 1.00 94.81 188 THR A C 1
ATOM 1446 O O . THR A 1 188 ? -18.727 15.978 23.348 1.00 94.81 188 THR A O 1
ATOM 1449 N N . ARG A 1 189 ? -17.617 17.109 21.764 1.00 94.31 189 ARG A N 1
ATOM 1450 C CA . ARG A 1 189 ? -18.203 18.426 22.078 1.00 94.31 189 ARG A CA 1
ATOM 1451 C 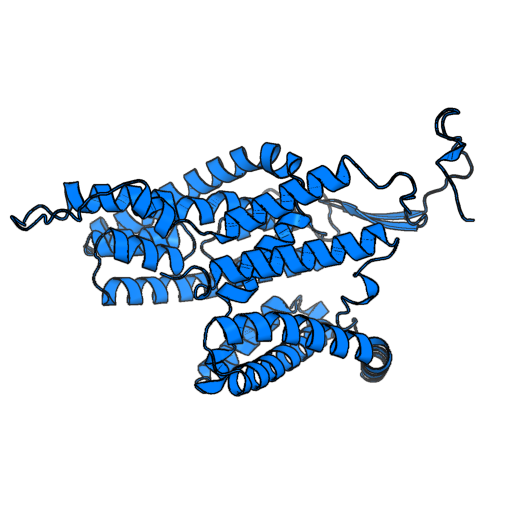C . ARG A 1 189 ? -19.431 18.760 21.245 1.00 94.31 189 ARG A C 1
ATOM 1453 O O . ARG A 1 189 ? -20.331 19.396 21.776 1.00 94.31 189 ARG A O 1
ATOM 1460 N N . LEU A 1 190 ? -19.463 18.368 19.970 1.00 95.88 190 LEU A N 1
ATOM 1461 C CA . LEU A 1 190 ? -20.598 18.659 19.089 1.00 95.88 190 LEU A CA 1
ATOM 1462 C C . LEU A 1 190 ? -21.657 17.553 19.158 1.00 95.88 190 LEU A C 1
ATOM 1464 O O . LEU A 1 190 ? -22.841 17.851 19.269 1.00 95.88 190 LEU A O 1
ATOM 1468 N N . PHE A 1 191 ? -21.231 16.288 19.126 1.00 95.12 191 PHE A N 1
ATOM 1469 C CA . PHE A 1 191 ? -22.142 15.137 19.100 1.00 95.12 191 PHE A CA 1
ATOM 1470 C C . PHE A 1 191 ? -22.337 14.453 20.460 1.00 95.12 191 PHE A C 1
ATOM 1472 O O . PHE A 1 191 ? -23.154 13.541 20.563 1.00 95.12 191 PHE A O 1
ATOM 1479 N N . GLY A 1 192 ? -21.608 14.872 21.502 1.00 93.69 192 GLY A N 1
ATOM 1480 C CA . GLY A 1 192 ? -21.748 14.320 22.855 1.00 93.69 192 GLY A CA 1
ATOM 1481 C C . GLY A 1 192 ? -21.403 12.830 22.967 1.00 93.69 192 GLY A C 1
ATOM 1482 O O . GLY A 1 192 ? -21.924 12.143 23.843 1.00 93.69 192 GLY A O 1
ATOM 1483 N N . LEU A 1 193 ? -20.566 12.310 22.065 1.00 94.75 193 LEU A N 1
ATOM 1484 C CA . LEU A 1 193 ? -20.151 10.910 22.050 1.00 94.75 193 LEU A CA 1
ATOM 1485 C C . LEU A 1 193 ? -19.155 10.606 23.175 1.00 94.75 193 LEU A C 1
ATOM 1487 O O . LEU A 1 193 ? -18.435 11.481 23.658 1.00 94.75 193 LEU A O 1
ATOM 1491 N N . ASP A 1 194 ? -19.082 9.326 23.539 1.00 93.56 194 ASP A N 1
ATOM 1492 C CA . ASP A 1 194 ? -18.114 8.816 24.507 1.00 93.56 194 ASP A CA 1
ATOM 1493 C C . ASP A 1 194 ? -16.663 9.197 24.113 1.00 93.56 194 ASP A C 1
ATOM 1495 O O . ASP A 1 194 ? -16.277 9.006 22.955 1.00 93.56 194 ASP A O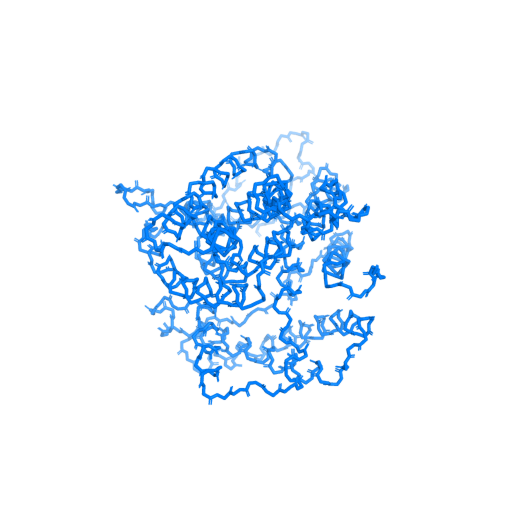 1
ATOM 1499 N N . PRO A 1 195 ? -15.831 9.708 25.043 1.00 92.88 195 PRO A N 1
ATOM 1500 C CA . PRO A 1 195 ? -14.455 10.110 24.746 1.00 92.88 195 PRO A CA 1
ATOM 1501 C C . PRO A 1 195 ? -13.576 8.995 24.176 1.00 92.88 195 PRO A C 1
ATOM 1503 O O . PRO A 1 195 ? -12.755 9.255 23.294 1.00 92.88 195 PRO A O 1
ATOM 1506 N N . ARG A 1 196 ? -13.756 7.743 24.619 1.00 92.75 196 ARG A N 1
ATOM 1507 C CA . ARG A 1 196 ? -13.002 6.603 24.076 1.00 92.75 196 ARG A CA 1
ATOM 1508 C C . ARG A 1 196 ? -13.440 6.335 22.643 1.00 92.75 196 ARG A C 1
ATOM 1510 O O . ARG A 1 196 ? -12.587 6.115 21.788 1.00 92.75 196 ARG A O 1
ATOM 1517 N N . PHE A 1 197 ? -14.737 6.432 22.349 1.00 94.75 197 PHE A N 1
ATOM 1518 C CA . PHE A 1 197 ? -15.229 6.337 20.973 1.00 94.75 197 PHE A CA 1
ATOM 1519 C C . PHE A 1 197 ? -14.697 7.469 20.086 1.00 94.75 197 PHE A C 1
ATOM 1521 O O . PHE A 1 197 ? -14.189 7.205 18.997 1.00 94.75 197 PHE A O 1
ATOM 1528 N N . GLY A 1 198 ? -14.740 8.713 20.570 1.00 95.12 198 GLY A N 1
ATOM 1529 C CA . GLY A 1 198 ? -14.175 9.870 19.874 1.00 95.12 198 GLY A CA 1
ATOM 1530 C C . GLY A 1 198 ? -12.683 9.703 19.584 1.00 95.12 198 GLY A C 1
ATOM 1531 O O . GLY A 1 198 ? -12.227 10.049 18.497 1.00 95.12 198 GLY A O 1
ATOM 1532 N N . ALA A 1 199 ? -11.924 9.110 20.510 1.00 94.25 199 ALA A N 1
ATOM 1533 C CA . ALA A 1 199 ? -10.505 8.820 20.317 1.00 94.25 199 ALA A CA 1
ATOM 1534 C C . ALA A 1 199 ? -10.270 7.755 19.239 1.00 94.25 199 ALA A C 1
ATOM 1536 O O . ALA A 1 199 ? -9.382 7.915 18.403 1.00 94.25 199 ALA A O 1
ATOM 1537 N N . VAL A 1 200 ? -11.093 6.702 19.217 1.00 94.19 200 VAL A N 1
ATOM 1538 C CA . VAL A 1 200 ? -11.038 5.642 18.197 1.00 94.19 200 VAL A CA 1
ATOM 1539 C C . VAL A 1 200 ? -11.412 6.170 16.808 1.00 94.19 200 VAL A C 1
ATOM 1541 O O . VAL A 1 200 ? -10.731 5.842 15.834 1.00 94.19 200 VAL A O 1
ATOM 1544 N N . LEU A 1 201 ? -12.458 6.999 16.709 1.00 94.19 201 LEU A N 1
ATOM 1545 C CA . LEU A 1 201 ? -12.851 7.677 15.468 1.00 94.19 201 LEU A CA 1
ATOM 1546 C C . LEU A 1 201 ? -11.756 8.630 14.990 1.00 94.19 201 LEU A C 1
ATOM 1548 O O . LEU A 1 201 ? -11.364 8.584 13.824 1.00 94.19 201 LEU A O 1
ATOM 1552 N N . GLY A 1 202 ? -11.229 9.448 15.904 1.00 93.62 202 GLY A N 1
ATOM 1553 C CA . GLY A 1 202 ? -10.157 10.393 15.623 1.00 93.62 202 GLY A CA 1
ATOM 1554 C C . GLY A 1 202 ? -8.917 9.697 15.090 1.00 93.62 202 GLY A C 1
ATOM 1555 O O . GLY A 1 202 ? -8.382 10.110 14.067 1.00 93.62 202 GLY A O 1
ATOM 1556 N N . THR A 1 203 ? -8.470 8.606 15.720 1.00 91.06 203 THR A N 1
ATOM 1557 C CA . THR A 1 203 ? -7.284 7.877 15.241 1.00 91.06 203 THR A CA 1
ATOM 1558 C C . THR A 1 203 ? -7.563 7.130 13.944 1.00 91.06 203 THR A C 1
ATOM 1560 O O . THR A 1 203 ? -6.684 7.072 13.086 1.00 91.06 203 THR A O 1
ATOM 1563 N N . GLY A 1 204 ? -8.778 6.608 13.762 1.00 89.75 204 GLY A N 1
ATOM 1564 C CA . GLY A 1 204 ? -9.190 6.022 12.490 1.00 89.75 204 GLY A CA 1
ATOM 1565 C C . GLY A 1 204 ? -9.032 7.017 11.336 1.00 89.75 204 GLY A C 1
ATOM 1566 O O . GLY A 1 204 ? -8.313 6.734 10.381 1.00 89.75 204 GLY A O 1
ATOM 1567 N N . GLY A 1 205 ? -9.611 8.214 11.461 1.00 89.12 205 GLY A N 1
ATOM 1568 C CA . GLY A 1 205 ? -9.496 9.264 10.439 1.00 89.12 205 GLY A CA 1
ATOM 1569 C C . GLY A 1 205 ? -8.112 9.922 10.352 1.00 89.12 205 GLY A C 1
ATOM 1570 O O . GLY A 1 205 ? -7.713 10.396 9.299 1.00 89.12 205 GLY A O 1
ATOM 1571 N N . ALA A 1 206 ? -7.326 9.934 11.429 1.00 88.88 206 ALA A N 1
ATOM 1572 C CA . ALA A 1 206 ? -6.015 10.585 11.439 1.00 88.88 206 ALA A CA 1
ATOM 1573 C C . ALA A 1 206 ? -4.852 9.687 10.990 1.00 88.88 206 ALA A C 1
ATOM 1575 O O . ALA A 1 206 ? -3.766 10.205 10.698 1.00 88.88 206 ALA A O 1
ATOM 1576 N N . VAL A 1 207 ? -5.041 8.364 10.913 1.00 84.94 207 VAL A N 1
ATOM 1577 C CA . VAL A 1 207 ? -3.969 7.391 10.622 1.00 84.94 207 VAL A CA 1
ATOM 1578 C C . VAL A 1 207 ? -4.380 6.418 9.499 1.00 84.94 207 VAL A C 1
ATOM 1580 O O . VAL A 1 207 ? -4.632 6.838 8.378 1.00 84.94 207 VAL A O 1
ATOM 1583 N N . CYS A 1 208 ? -4.429 5.108 9.720 1.00 80.06 208 CYS A N 1
ATOM 1584 C CA . CYS A 1 208 ? -4.652 4.112 8.661 1.00 80.06 208 CYS A CA 1
ATOM 1585 C C . CYS A 1 208 ? -6.084 3.549 8.639 1.00 80.06 208 CYS A C 1
ATOM 1587 O O . CYS A 1 208 ? -6.301 2.425 8.182 1.00 80.06 208 CYS A O 1
ATOM 1589 N N . GLY A 1 209 ? -7.065 4.296 9.160 1.00 85.31 209 GLY A N 1
ATOM 1590 C CA . GLY A 1 209 ? -8.450 3.840 9.241 1.00 85.31 209 GLY A CA 1
ATOM 1591 C C . GLY A 1 209 ? -8.583 2.667 10.207 1.00 85.31 209 GLY A C 1
ATOM 1592 O O . GLY A 1 209 ? -8.580 2.833 11.427 1.00 85.31 209 GLY A O 1
ATOM 1593 N N . VAL A 1 210 ? -8.662 1.462 9.644 1.00 84.06 210 VAL A N 1
ATOM 1594 C CA . VAL A 1 210 ? -8.972 0.216 10.356 1.00 84.06 210 VAL A CA 1
ATOM 1595 C C . VAL A 1 210 ? -7.935 -0.112 11.431 1.00 84.06 210 VAL A C 1
ATOM 1597 O O . VAL A 1 210 ? -8.300 -0.284 12.595 1.00 84.06 210 VAL A O 1
ATOM 1600 N N . SER A 1 211 ? -6.642 -0.161 11.092 1.00 80.69 211 SER A N 1
ATOM 1601 C CA . SER A 1 211 ? -5.613 -0.568 12.063 1.00 80.69 211 SER A CA 1
ATOM 1602 C C . SER A 1 211 ? -5.444 0.471 13.174 1.00 80.69 211 SER A C 1
ATOM 1604 O O . SER A 1 211 ? -5.201 0.100 14.321 1.00 80.69 211 SER A O 1
ATOM 1606 N N . GLY A 1 212 ? -5.656 1.755 12.863 1.00 85.56 212 GLY A N 1
ATOM 1607 C CA . GLY A 1 212 ? -5.690 2.842 13.842 1.00 85.56 212 GLY A CA 1
ATOM 1608 C C . GLY A 1 212 ? -6.837 2.675 14.838 1.00 85.56 212 GLY A C 1
ATOM 1609 O O . GLY A 1 212 ? -6.606 2.694 16.049 1.00 85.56 212 GLY A O 1
ATOM 1610 N N . SER A 1 213 ? -8.054 2.419 14.343 1.00 90.25 213 SER A N 1
ATOM 1611 C CA . SER A 1 213 ? -9.224 2.167 15.192 1.00 90.25 213 SER A CA 1
ATOM 1612 C C . SER A 1 213 ? -9.058 0.920 16.067 1.00 90.25 213 SER A C 1
ATOM 1614 O O . SER A 1 213 ? -9.394 0.958 17.249 1.00 90.25 213 SER A O 1
ATOM 1616 N N . ILE A 1 214 ? -8.486 -0.167 15.538 1.00 84.94 214 ILE A N 1
ATOM 1617 C CA . ILE A 1 214 ? -8.219 -1.390 16.317 1.00 84.94 214 ILE A CA 1
ATOM 1618 C C . ILE A 1 214 ? -7.151 -1.138 17.389 1.00 84.94 214 ILE A C 1
ATOM 1620 O O . ILE A 1 214 ? -7.333 -1.514 18.551 1.00 84.94 214 ILE A O 1
ATOM 1624 N N . ALA A 1 215 ? -6.031 -0.510 17.017 1.00 83.50 215 ALA A N 1
ATOM 1625 C CA . ALA A 1 215 ? -4.911 -0.274 17.923 1.00 83.50 215 ALA A CA 1
ATOM 1626 C C . ALA A 1 215 ? -5.314 0.634 19.089 1.00 83.50 215 ALA A C 1
ATOM 1628 O O . ALA A 1 215 ? -5.085 0.280 20.249 1.00 83.50 215 ALA A O 1
ATOM 1629 N N . VAL A 1 216 ? -5.960 1.766 18.793 1.00 88.00 216 VAL A N 1
ATOM 1630 C CA . VAL A 1 216 ? -6.409 2.706 19.825 1.00 88.00 216 VAL A CA 1
ATOM 1631 C C . VAL A 1 216 ? -7.599 2.165 20.593 1.00 88.00 216 VAL A C 1
ATOM 1633 O O . VAL A 1 216 ? -7.608 2.293 21.811 1.00 88.00 216 VAL A O 1
ATOM 1636 N N . GLY A 1 217 ? -8.531 1.464 19.944 1.00 87.25 217 GLY A N 1
ATOM 1637 C CA . GLY A 1 217 ? -9.644 0.807 20.629 1.00 87.25 217 GLY A CA 1
ATOM 1638 C C . GLY A 1 217 ? -9.180 -0.147 21.726 1.00 87.25 217 GLY A C 1
ATOM 1639 O O . GLY A 1 217 ? -9.706 -0.118 22.837 1.00 87.25 217 GLY A O 1
ATOM 1640 N N . GLY A 1 218 ? -8.129 -0.926 21.455 1.00 82.00 218 GLY A N 1
ATOM 1641 C CA . GLY A 1 218 ? -7.478 -1.751 22.472 1.00 82.00 218 GLY A CA 1
ATOM 1642 C C . GLY A 1 218 ? -6.729 -0.941 23.538 1.00 82.00 218 GLY A C 1
ATOM 1643 O O . GLY A 1 218 ? -6.770 -1.304 24.710 1.00 82.00 218 GLY A O 1
ATOM 1644 N N . ALA A 1 219 ? -6.059 0.149 23.151 1.00 82.38 219 ALA A N 1
ATOM 1645 C CA . ALA A 1 219 ? -5.263 0.981 24.058 1.00 82.38 219 ALA A CA 1
ATOM 1646 C C . ALA A 1 219 ? -6.111 1.758 25.077 1.00 82.38 219 ALA A C 1
ATOM 1648 O O . ALA A 1 219 ? -5.713 1.879 26.233 1.00 82.38 219 ALA A O 1
ATOM 1649 N N . VAL A 1 220 ? -7.280 2.253 24.662 1.00 85.06 220 VAL A N 1
ATOM 1650 C CA . VAL A 1 220 ? -8.197 3.033 25.514 1.00 85.06 220 VAL A CA 1
ATOM 1651 C C . VAL A 1 220 ? -9.317 2.182 26.115 1.00 85.06 220 VAL A C 1
ATOM 1653 O O . VAL A 1 220 ? -10.244 2.708 26.728 1.00 85.06 220 VAL A O 1
ATOM 1656 N N . LYS A 1 221 ? -9.271 0.859 25.888 1.00 83.69 221 LYS A N 1
ATOM 1657 C CA . LYS A 1 221 ? -10.335 -0.095 26.237 1.00 83.69 221 LYS A CA 1
ATOM 1658 C C . LYS A 1 221 ? -11.715 0.418 25.803 1.00 83.69 221 LYS A C 1
ATOM 1660 O O . LYS A 1 221 ? -12.654 0.479 26.602 1.00 83.69 221 LYS A O 1
ATOM 1665 N N . ALA A 1 222 ? -11.815 0.848 24.546 1.00 88.25 222 ALA A N 1
ATOM 1666 C CA . ALA A 1 222 ? -13.091 1.200 23.943 1.00 88.25 222 ALA A CA 1
ATOM 1667 C C . ALA A 1 222 ? -13.962 -0.053 23.815 1.00 88.25 222 ALA A C 1
ATOM 1669 O O . ALA A 1 222 ? -13.468 -1.184 23.719 1.00 88.25 222 ALA A O 1
ATOM 1670 N N . ARG A 1 223 ? -15.277 0.147 23.792 1.00 90.12 223 ARG A N 1
ATOM 1671 C CA . ARG A 1 223 ? -16.207 -0.958 23.584 1.00 90.12 223 ARG A CA 1
ATOM 1672 C C . ARG A 1 223 ? -16.040 -1.527 22.167 1.00 90.12 223 ARG A C 1
ATOM 1674 O O . ARG A 1 223 ? -15.690 -0.810 21.232 1.00 90.12 223 ARG A O 1
ATOM 1681 N N . GLN A 1 224 ? -16.285 -2.825 21.994 1.00 89.31 224 GLN A N 1
ATOM 1682 C CA . GLN A 1 224 ? -16.078 -3.486 20.696 1.00 89.31 224 GLN A CA 1
ATOM 1683 C C . GLN A 1 224 ? -17.023 -2.961 19.605 1.00 89.31 224 GLN A C 1
ATOM 1685 O O . GLN A 1 224 ? -16.633 -2.883 18.443 1.00 89.31 224 GLN A O 1
ATOM 1690 N N . ASP A 1 225 ? -18.233 -2.541 19.981 1.00 93.19 225 ASP A N 1
ATOM 1691 C CA . ASP A 1 225 ? -19.179 -1.874 19.085 1.00 93.19 225 ASP A CA 1
ATOM 1692 C C . ASP A 1 225 ? -18.641 -0.518 18.603 1.00 93.19 225 ASP A C 1
ATOM 1694 O O . ASP A 1 225 ? -18.715 -0.229 17.414 1.00 93.19 225 ASP A O 1
ATOM 1698 N N . HIS A 1 226 ? -18.016 0.279 19.477 1.00 93.25 226 HIS A N 1
ATOM 1699 C CA . HIS A 1 226 ? -17.367 1.542 19.094 1.00 93.25 226 HIS A CA 1
ATOM 1700 C C . HIS A 1 226 ? -16.255 1.331 18.071 1.00 93.25 226 HIS A C 1
ATOM 1702 O O . HIS A 1 226 ? -16.171 2.061 17.084 1.00 93.25 226 HIS A O 1
ATOM 1708 N N . VAL A 1 227 ? -15.419 0.312 18.280 1.00 91.06 227 VAL A N 1
ATOM 1709 C CA . VAL A 1 227 ? -14.346 -0.038 17.341 1.00 91.06 227 VAL A CA 1
ATOM 1710 C C . VAL A 1 227 ? -14.927 -0.485 16.000 1.00 91.06 227 VAL A C 1
ATOM 1712 O O . VAL A 1 227 ? -14.490 0.001 14.959 1.00 91.06 227 VAL A O 1
ATOM 1715 N N . ALA A 1 228 ? -15.943 -1.351 16.011 1.00 92.06 228 ALA A N 1
ATOM 1716 C CA . ALA A 1 228 ? -16.595 -1.825 14.792 1.00 92.06 228 ALA A CA 1
ATOM 1717 C C . ALA A 1 228 ? -17.270 -0.688 14.003 1.00 92.06 228 ALA A C 1
ATOM 1719 O O . ALA A 1 228 ? -17.110 -0.608 12.784 1.00 92.06 228 ALA A O 1
ATOM 1720 N N . ILE A 1 229 ? -17.973 0.221 14.689 1.00 94.50 229 ILE A N 1
ATOM 1721 C CA . ILE A 1 229 ? -18.614 1.385 14.062 1.00 94.50 229 ILE A CA 1
ATOM 1722 C C . ILE A 1 229 ? -17.558 2.315 13.466 1.00 94.50 229 ILE A C 1
ATOM 1724 O O . ILE A 1 229 ? -17.703 2.737 12.321 1.00 94.50 229 ILE A O 1
ATOM 1728 N N . ALA A 1 230 ? -16.478 2.604 14.200 1.00 92.75 230 ALA A N 1
ATOM 1729 C CA . ALA A 1 230 ? -15.400 3.441 13.685 1.00 92.75 230 ALA A CA 1
ATOM 1730 C C . ALA A 1 230 ? -14.792 2.846 12.410 1.00 92.75 230 ALA A C 1
ATOM 1732 O O . ALA A 1 230 ? -14.698 3.556 11.413 1.00 92.75 230 ALA A O 1
ATOM 1733 N N . ILE A 1 231 ? -14.478 1.542 12.412 1.00 90.62 231 ILE A N 1
ATOM 1734 C CA . ILE A 1 231 ? -13.975 0.808 11.238 1.00 90.62 231 ILE A CA 1
ATOM 1735 C C . ILE A 1 231 ? -14.932 0.945 10.051 1.00 90.62 231 ILE A C 1
ATOM 1737 O O . ILE A 1 231 ? -14.482 1.217 8.938 1.00 90.62 231 ILE A O 1
ATOM 1741 N N . ALA A 1 232 ? -16.239 0.781 10.266 1.00 90.56 232 ALA A N 1
ATOM 1742 C CA . ALA A 1 232 ? -17.229 0.903 9.200 1.00 90.56 232 ALA A CA 1
ATOM 1743 C C . ALA A 1 232 ? -17.263 2.325 8.615 1.00 90.56 232 ALA A C 1
ATOM 1745 O O . ALA A 1 232 ? -17.164 2.488 7.399 1.00 90.56 232 ALA A O 1
ATOM 1746 N N . VAL A 1 233 ? -17.334 3.350 9.471 1.00 91.06 233 VAL A N 1
ATOM 1747 C CA . VAL A 1 233 ? -17.396 4.760 9.054 1.00 91.06 233 VAL A CA 1
ATOM 1748 C C . VAL A 1 233 ? -16.144 5.163 8.275 1.00 91.06 233 VAL A C 1
ATOM 1750 O O . VAL A 1 233 ? -16.259 5.683 7.164 1.00 91.06 233 VAL A O 1
ATOM 1753 N N . VAL A 1 234 ? -14.949 4.874 8.804 1.00 88.00 234 VAL A N 1
ATOM 1754 C CA . VAL A 1 234 ? -13.693 5.229 8.118 1.00 88.00 234 VAL A CA 1
ATOM 1755 C C . VAL A 1 234 ? -13.504 4.437 6.829 1.00 88.00 234 VAL A C 1
ATOM 1757 O O . VAL A 1 234 ? -12.946 4.969 5.877 1.00 88.00 234 VAL A O 1
ATOM 1760 N N . SER A 1 235 ? -14.009 3.201 6.749 1.00 85.88 235 SER A N 1
ATOM 1761 C CA . SER A 1 235 ? -13.949 2.407 5.514 1.00 85.88 235 SER A CA 1
ATOM 1762 C C . SER A 1 235 ? -14.846 2.986 4.422 1.00 85.88 235 SER A C 1
ATOM 1764 O O . SER A 1 235 ? -14.413 3.100 3.277 1.00 85.88 235 SER A O 1
ATOM 1766 N N . VAL A 1 236 ? -16.075 3.392 4.761 1.00 87.00 236 VAL A N 1
ATOM 1767 C CA . VAL A 1 236 ? -16.988 4.047 3.808 1.00 87.00 236 VAL A CA 1
ATOM 1768 C C . VAL A 1 236 ? -16.382 5.353 3.308 1.00 87.00 236 VAL A C 1
ATOM 1770 O O . VAL A 1 236 ? -16.327 5.588 2.100 1.00 87.00 236 VAL A O 1
ATOM 1773 N N . TRP A 1 237 ? -15.876 6.179 4.223 1.00 87.06 237 TRP A N 1
ATOM 1774 C CA . TRP A 1 237 ? -15.234 7.435 3.862 1.00 87.06 237 TRP A CA 1
ATOM 1775 C C . TRP A 1 237 ? -13.974 7.224 3.013 1.00 87.06 237 TRP A C 1
ATOM 1777 O O . TRP A 1 237 ? -13.810 7.895 1.995 1.00 87.06 237 TRP A O 1
ATOM 1787 N N . ALA A 1 238 ? -13.140 6.234 3.347 1.00 83.88 238 ALA A N 1
ATOM 1788 C CA . ALA A 1 238 ? -11.983 5.867 2.537 1.00 83.88 238 ALA A CA 1
ATOM 1789 C C . ALA A 1 238 ? -12.396 5.483 1.110 1.00 83.88 238 ALA A C 1
ATOM 1791 O O . ALA A 1 238 ? -11.784 5.967 0.166 1.00 83.88 238 ALA A O 1
ATOM 1792 N N . ILE A 1 239 ? -13.458 4.686 0.929 1.00 82.88 239 ILE A N 1
ATOM 1793 C CA . ILE A 1 239 ? -13.968 4.331 -0.406 1.00 82.88 239 ILE A CA 1
ATOM 1794 C C . ILE A 1 239 ? -14.357 5.581 -1.199 1.00 82.88 239 ILE A C 1
ATOM 1796 O O . ILE A 1 239 ? -13.909 5.738 -2.335 1.00 82.88 239 ILE A O 1
ATOM 1800 N N . LEU A 1 240 ? -15.147 6.482 -0.608 1.00 86.50 240 LEU A N 1
ATOM 1801 C CA . LEU A 1 240 ? -15.557 7.732 -1.261 1.00 86.50 240 LEU A CA 1
ATOM 1802 C C . LEU A 1 240 ? -14.347 8.563 -1.681 1.00 86.50 240 LEU A C 1
ATOM 1804 O O . LEU A 1 240 ? -14.249 9.032 -2.817 1.00 86.50 240 LEU A O 1
ATOM 1808 N N . MET A 1 241 ? -13.405 8.710 -0.760 1.00 85.38 241 MET A N 1
ATOM 1809 C CA . MET A 1 241 ? -12.247 9.546 -0.962 1.00 85.38 241 MET A CA 1
ATOM 1810 C C . MET A 1 241 ? -11.261 8.929 -1.969 1.00 85.38 241 MET A C 1
ATOM 1812 O O . MET A 1 241 ? -10.703 9.687 -2.753 1.00 85.38 241 MET A O 1
ATOM 1816 N N . ILE A 1 242 ? -11.111 7.599 -2.069 1.00 82.88 242 ILE A N 1
ATOM 1817 C CA . ILE A 1 242 ? -10.306 6.955 -3.132 1.00 82.88 242 ILE A CA 1
ATOM 1818 C C . ILE A 1 242 ? -10.764 7.420 -4.516 1.00 82.88 242 ILE A C 1
ATOM 1820 O O . ILE A 1 242 ? -9.935 7.805 -5.341 1.00 82.88 242 ILE A O 1
ATOM 1824 N N . PHE A 1 243 ? -12.077 7.421 -4.771 1.00 83.12 243 PHE A N 1
ATOM 1825 C CA . PHE A 1 243 ? -12.618 7.922 -6.035 1.00 83.12 243 PHE A CA 1
ATOM 1826 C C . PHE A 1 243 ? -12.390 9.429 -6.182 1.00 83.12 243 PHE A C 1
ATOM 1828 O O . PHE A 1 243 ? -11.959 9.878 -7.246 1.00 83.12 243 PHE A O 1
ATOM 1835 N N . ALA A 1 244 ? -12.626 10.198 -5.114 1.00 86.81 244 ALA A N 1
ATOM 1836 C CA .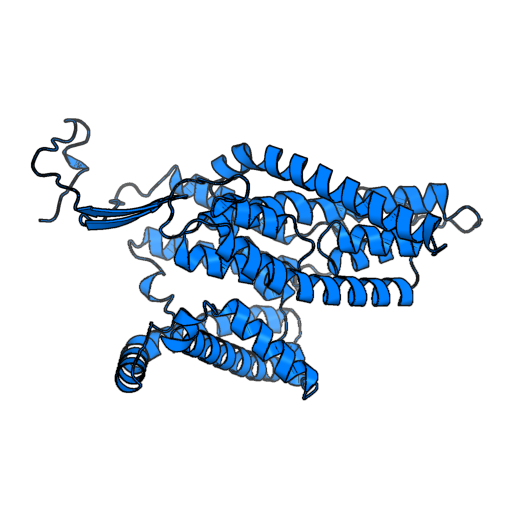 ALA A 1 244 ? -12.454 11.646 -5.124 1.00 86.81 244 ALA A CA 1
ATOM 1837 C C . ALA A 1 244 ? -11.002 12.061 -5.417 1.00 86.81 244 ALA A C 1
ATOM 1839 O O . ALA A 1 244 ? -10.778 12.825 -6.352 1.00 86.81 244 ALA A O 1
ATOM 1840 N N . LEU A 1 245 ? -10.009 11.532 -4.690 1.00 85.94 245 LEU A N 1
ATOM 1841 C CA . LEU A 1 245 ? -8.595 11.845 -4.913 1.00 85.94 245 LEU A CA 1
ATOM 1842 C C . LEU A 1 245 ? -8.062 11.234 -6.205 1.00 85.94 245 LEU A C 1
ATOM 1844 O O . LEU A 1 245 ? -7.280 11.898 -6.878 1.00 85.94 245 LEU A O 1
ATOM 1848 N N . SER A 1 246 ? -8.487 10.028 -6.600 1.00 83.31 246 SER A N 1
ATOM 1849 C CA . SER A 1 246 ? -8.092 9.469 -7.902 1.00 83.31 246 SER A CA 1
ATOM 1850 C C . SER A 1 246 ? -8.521 10.393 -9.041 1.00 83.31 246 SER A C 1
ATOM 1852 O O . SER A 1 246 ? -7.720 10.708 -9.918 1.00 83.31 246 SER A O 1
ATOM 1854 N N . LEU A 1 247 ? -9.755 10.901 -9.002 1.00 84.44 247 LEU A N 1
ATOM 1855 C CA . LEU A 1 247 ? -10.258 11.812 -10.024 1.00 84.44 247 LEU A CA 1
ATOM 1856 C C . LEU A 1 247 ? -9.650 13.219 -9.915 1.00 84.44 247 LEU A C 1
ATOM 1858 O O . LEU A 1 247 ? -9.302 13.815 -10.934 1.00 84.44 247 LEU A O 1
ATOM 1862 N N . ALA A 1 248 ? -9.519 13.750 -8.697 1.00 87.94 248 ALA A N 1
ATOM 1863 C CA . ALA A 1 248 ? -8.986 15.088 -8.459 1.00 87.94 248 ALA A CA 1
ATOM 1864 C C . ALA A 1 248 ? -7.510 15.178 -8.862 1.00 87.94 248 ALA A C 1
ATOM 1866 O O . ALA A 1 248 ? -7.158 16.028 -9.673 1.00 87.94 248 ALA A O 1
ATOM 1867 N N . THR A 1 249 ? -6.664 14.259 -8.387 1.00 87.31 249 THR A N 1
ATOM 1868 C CA . THR A 1 249 ? -5.224 14.268 -8.699 1.00 87.31 249 THR A CA 1
ATOM 1869 C C . THR A 1 249 ? -4.962 14.118 -10.196 1.00 87.31 249 THR A C 1
ATOM 1871 O O . THR A 1 249 ? -4.146 14.854 -10.739 1.00 87.31 249 THR A O 1
ATOM 1874 N N . LYS A 1 250 ? -5.719 13.269 -10.906 1.00 82.44 250 LYS A N 1
ATOM 1875 C CA . LYS A 1 250 ? -5.627 13.148 -12.373 1.00 82.44 250 LYS A CA 1
ATOM 1876 C C . LYS A 1 250 ? -5.939 14.450 -13.112 1.00 82.44 250 LYS A C 1
ATOM 1878 O O . LYS A 1 250 ? -5.331 14.710 -14.142 1.00 82.44 250 LYS A O 1
ATOM 1883 N N . ARG A 1 251 ? -6.891 15.249 -12.617 1.00 84.38 251 ARG A N 1
ATOM 1884 C CA . ARG A 1 251 ? -7.261 16.542 -13.224 1.00 84.38 251 ARG A CA 1
ATOM 1885 C C . ARG A 1 251 ? -6.329 17.679 -12.822 1.00 84.38 251 ARG A C 1
ATOM 1887 O O . ARG A 1 251 ? -6.175 18.628 -13.581 1.00 84.38 251 ARG A O 1
ATOM 1894 N N . MET A 1 252 ? -5.755 17.598 -11.626 1.00 87.56 252 MET A N 1
ATOM 1895 C CA . MET A 1 252 ? -4.834 18.597 -11.091 1.00 87.56 252 MET A CA 1
ATOM 1896 C C . MET A 1 252 ? -3.412 18.422 -11.638 1.00 87.56 252 MET A C 1
ATOM 1898 O O . MET A 1 252 ? -2.659 19.389 -11.664 1.00 87.56 252 MET A O 1
ATOM 1902 N N . ILE A 1 253 ? -3.031 17.230 -12.104 1.00 85.00 253 ILE A N 1
ATOM 1903 C CA . ILE A 1 253 ? -1.751 17.025 -12.792 1.00 85.00 253 ILE A CA 1
ATOM 1904 C C . ILE A 1 253 ? -1.871 17.532 -14.241 1.00 85.00 253 ILE A C 1
ATOM 1906 O O . ILE A 1 253 ? -2.718 17.037 -14.990 1.00 85.00 253 ILE A O 1
ATOM 1910 N N . PRO A 1 254 ? -1.027 18.485 -14.679 1.00 76.44 254 PRO A N 1
ATOM 1911 C CA . PRO A 1 254 ? -1.069 18.995 -16.044 1.00 76.44 254 PRO A CA 1
ATOM 1912 C C . PRO A 1 254 ? -0.835 17.903 -17.096 1.00 76.44 254 PRO A C 1
ATOM 1914 O O . PRO A 1 254 ? 0.033 17.031 -16.958 1.00 76.44 254 PRO A O 1
ATOM 1917 N N . ALA A 1 255 ? -1.578 17.982 -18.203 1.00 69.06 255 ALA A N 1
ATOM 1918 C CA . ALA A 1 255 ? -1.408 17.068 -19.326 1.00 69.06 255 ALA A CA 1
ATOM 1919 C C . ALA A 1 255 ? 0.022 17.147 -19.892 1.00 69.06 255 ALA A C 1
ATOM 1921 O O . ALA A 1 255 ? 0.595 18.224 -20.048 1.00 69.06 255 ALA A O 1
ATOM 1922 N N . GLY A 1 256 ? 0.606 15.988 -20.205 1.00 63.72 256 GLY A N 1
ATOM 1923 C CA . GLY A 1 256 ? 1.950 15.901 -20.785 1.00 63.72 256 GLY A CA 1
ATOM 1924 C C . GLY A 1 256 ? 3.108 16.141 -19.809 1.00 63.72 256 GLY A C 1
ATOM 1925 O O . GLY A 1 256 ? 4.253 16.127 -20.254 1.00 63.72 256 GLY A O 1
ATOM 1926 N N . GLY A 1 257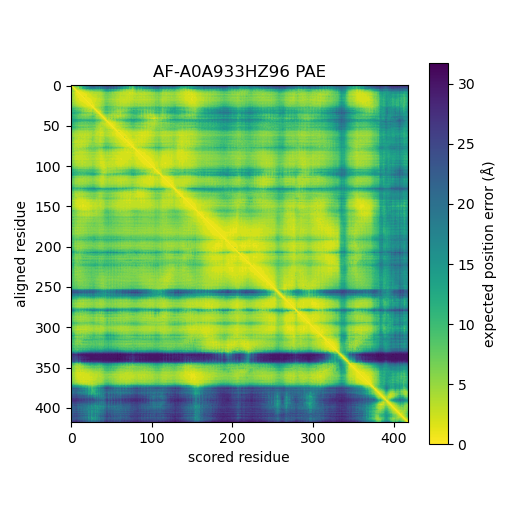 ? 2.845 16.316 -18.507 1.00 56.41 257 GLY A N 1
ATOM 1927 C CA . GLY A 1 257 ? 3.899 16.615 -17.531 1.00 56.41 257 GLY A CA 1
ATOM 1928 C C . GLY A 1 257 ? 4.397 18.062 -17.600 1.00 56.41 257 GLY A C 1
ATOM 1929 O O . GLY A 1 257 ? 5.527 18.356 -17.224 1.00 56.41 257 GLY A O 1
ATOM 1930 N N . ALA A 1 258 ? 3.576 18.973 -18.129 1.00 61.59 258 ALA A N 1
ATOM 1931 C CA . ALA A 1 258 ? 3.888 20.395 -18.100 1.00 61.59 258 ALA A CA 1
ATOM 1932 C C . ALA A 1 258 ? 4.035 20.886 -16.648 1.00 61.59 258 ALA A C 1
ATOM 1934 O O . ALA A 1 258 ? 3.366 20.383 -15.742 1.00 61.59 258 ALA A O 1
ATOM 1935 N N . ALA A 1 259 ? 4.898 21.881 -16.432 1.00 64.06 259 ALA A N 1
ATOM 1936 C CA . ALA A 1 259 ? 5.063 22.494 -15.119 1.00 64.06 259 ALA A CA 1
ATOM 1937 C C . ALA A 1 259 ? 3.718 23.040 -14.588 1.00 64.06 259 ALA A C 1
ATOM 1939 O O . ALA A 1 259 ? 2.877 23.465 -15.388 1.00 64.06 259 ALA A O 1
ATOM 1940 N N . PRO A 1 260 ? 3.494 23.056 -13.261 1.00 70.56 260 PRO A N 1
ATOM 1941 C CA . PRO A 1 260 ? 2.271 23.590 -12.670 1.00 70.56 260 PRO A CA 1
ATOM 1942 C C . PRO A 1 260 ? 2.033 25.051 -13.088 1.00 70.56 260 PRO A C 1
ATOM 1944 O O . PRO A 1 260 ? 2.725 25.960 -12.644 1.00 70.56 260 PRO A O 1
ATOM 1947 N N . THR A 1 261 ? 1.064 25.285 -13.976 1.00 70.50 261 THR A N 1
ATOM 1948 C CA . THR A 1 261 ? 0.723 26.634 -14.477 1.00 70.50 261 THR A CA 1
ATOM 1949 C C . THR A 1 261 ? -0.403 27.338 -13.714 1.00 70.50 261 THR A C 1
ATOM 1951 O O . THR A 1 261 ? -0.611 28.533 -13.906 1.00 70.50 261 THR A O 1
ATOM 1954 N N . ALA A 1 262 ? -1.138 26.627 -12.857 1.00 79.31 262 ALA A N 1
ATOM 1955 C CA . ALA A 1 262 ? -2.270 27.150 -12.097 1.00 79.31 262 ALA A CA 1
ATOM 1956 C C . ALA A 1 262 ? -2.104 26.823 -10.610 1.00 79.31 262 ALA A C 1
ATOM 1958 O O . ALA A 1 262 ? -1.434 25.855 -10.262 1.00 79.31 262 ALA A O 1
ATOM 1959 N N . TRP A 1 263 ? -2.754 27.592 -9.733 1.00 79.56 263 TRP A N 1
ATOM 1960 C CA . TRP A 1 263 ? -2.653 27.422 -8.274 1.00 79.56 263 TRP A CA 1
ATOM 1961 C C . TRP A 1 263 ? -3.118 26.044 -7.774 1.00 79.56 263 TRP A C 1
ATOM 1963 O O . TRP A 1 263 ? -2.714 25.612 -6.701 1.00 79.56 263 TRP A O 1
ATOM 1973 N N . TYR A 1 264 ? -3.977 25.368 -8.543 1.00 80.44 264 TYR A N 1
ATOM 1974 C CA . TYR A 1 264 ? -4.491 24.030 -8.248 1.00 80.44 264 TYR A CA 1
ATOM 1975 C C . TYR A 1 264 ? -3.706 22.917 -8.955 1.00 80.44 264 TYR A C 1
ATOM 1977 O O . TYR A 1 264 ? -4.058 21.748 -8.804 1.00 80.44 264 TYR A O 1
ATOM 1985 N N . HIS A 1 265 ? -2.694 23.247 -9.766 1.00 86.88 265 HIS A N 1
ATOM 1986 C CA . HIS A 1 265 ? -1.868 22.230 -10.403 1.00 86.88 265 HIS A CA 1
ATOM 1987 C C . HIS A 1 265 ? -0.872 21.643 -9.406 1.00 86.88 265 HIS A C 1
ATOM 1989 O O . HIS A 1 265 ? -0.239 22.379 -8.654 1.00 86.88 265 HIS A O 1
ATOM 1995 N N . ILE A 1 266 ? -0.723 20.320 -9.433 1.00 87.38 266 ILE A N 1
ATOM 1996 C CA . ILE A 1 266 ? 0.204 19.582 -8.568 1.00 87.38 266 ILE A CA 1
ATOM 1997 C C . ILE A 1 266 ? 1.090 18.668 -9.408 1.00 87.38 266 ILE A C 1
ATOM 1999 O O . ILE A 1 266 ? 0.677 18.144 -10.446 1.00 87.38 266 ILE A O 1
ATOM 2003 N N . SER A 1 267 ? 2.316 18.464 -8.952 1.00 86.88 267 SER A N 1
ATOM 2004 C CA . SER A 1 267 ? 3.229 17.471 -9.502 1.00 86.88 267 SER A CA 1
ATOM 2005 C C . SER A 1 267 ? 2.760 16.040 -9.185 1.00 86.88 267 SER A C 1
ATOM 2007 O O . SER A 1 267 ? 2.037 15.806 -8.208 1.00 86.88 267 SER A O 1
ATOM 2009 N N . PRO A 1 268 ? 3.199 15.038 -9.967 1.00 85.75 268 PRO A N 1
ATOM 2010 C CA . PRO A 1 268 ? 2.926 13.631 -9.673 1.00 85.75 268 PRO A CA 1
ATOM 2011 C C . PRO A 1 268 ? 3.401 13.194 -8.274 1.00 85.75 268 PRO A C 1
ATOM 2013 O O . PRO A 1 268 ? 2.721 12.409 -7.610 1.00 85.75 268 PRO A O 1
ATOM 2016 N N . GLY A 1 269 ? 4.541 13.716 -7.806 1.00 87.19 269 GLY A N 1
ATOM 2017 C CA . GLY A 1 269 ? 5.047 13.469 -6.453 1.00 87.19 269 GLY A CA 1
ATOM 2018 C C . GLY A 1 269 ? 4.132 14.046 -5.368 1.00 87.19 269 GLY A C 1
ATOM 2019 O O . GLY A 1 269 ? 3.772 13.337 -4.430 1.00 87.19 269 GLY A O 1
ATOM 2020 N N . GLU A 1 270 ? 3.675 15.292 -5.520 1.00 89.06 270 GLU A N 1
ATOM 2021 C CA . GLU A 1 270 ? 2.727 15.925 -4.587 1.00 89.06 270 GLU A CA 1
ATOM 2022 C C . GLU A 1 270 ? 1.382 15.194 -4.549 1.00 89.06 270 GLU A C 1
ATOM 2024 O O . GLU A 1 270 ? 0.828 14.987 -3.469 1.00 89.06 270 GLU A O 1
ATOM 2029 N N . ALA A 1 271 ? 0.888 14.723 -5.699 1.00 89.50 271 ALA A N 1
ATOM 2030 C CA . ALA A 1 271 ? -0.293 13.864 -5.754 1.00 89.50 271 ALA A CA 1
ATOM 2031 C C . ALA A 1 271 ? -0.082 12.561 -4.964 1.00 89.50 271 ALA A C 1
ATOM 2033 O O . ALA A 1 271 ? -0.958 12.145 -4.203 1.00 89.50 271 ALA A O 1
ATOM 2034 N N . GLY A 1 272 ? 1.098 11.944 -5.096 1.00 90.00 272 GLY A N 1
ATOM 2035 C CA . GLY A 1 272 ? 1.497 10.786 -4.298 1.00 90.00 272 GLY A CA 1
ATOM 2036 C C . GLY A 1 272 ? 1.511 11.075 -2.796 1.00 90.00 272 GLY A C 1
ATOM 2037 O O . GLY A 1 272 ? 0.951 10.306 -2.014 1.00 90.00 272 GLY A O 1
ATOM 2038 N N . ALA A 1 273 ? 2.082 12.213 -2.394 1.00 89.00 273 ALA A N 1
ATOM 2039 C CA . ALA A 1 273 ? 2.107 12.661 -1.005 1.00 89.00 273 ALA A CA 1
ATOM 2040 C C . ALA A 1 273 ? 0.694 12.925 -0.456 1.00 89.00 273 ALA A C 1
ATOM 2042 O O . ALA A 1 273 ? 0.383 12.462 0.638 1.00 89.00 273 ALA A O 1
ATOM 2043 N N . TRP A 1 274 ? -0.190 13.584 -1.217 1.00 89.75 274 TRP A N 1
ATOM 2044 C CA . TRP A 1 274 ? -1.595 13.807 -0.841 1.00 89.75 274 TRP A CA 1
ATOM 2045 C C . TRP A 1 274 ? -2.340 12.497 -0.597 1.00 89.75 274 TRP A C 1
ATOM 2047 O O . TRP A 1 274 ? -2.964 12.312 0.453 1.00 89.75 274 TRP A O 1
ATOM 2057 N N . VAL A 1 275 ? -2.220 11.546 -1.526 1.00 89.31 275 VAL A N 1
ATOM 2058 C CA . VAL A 1 275 ? -2.815 10.218 -1.354 1.00 89.31 275 VAL A CA 1
ATOM 2059 C C . VAL A 1 275 ? -2.195 9.502 -0.148 1.00 89.31 275 VAL A C 1
ATOM 2061 O O . VAL A 1 275 ? -2.921 8.888 0.630 1.00 89.31 275 VAL A O 1
ATOM 2064 N N . GLY A 1 276 ? -0.885 9.629 0.080 1.00 88.00 276 GLY A N 1
ATOM 2065 C CA . GLY A 1 276 ? -0.208 9.055 1.250 1.00 88.00 276 GLY A CA 1
ATOM 2066 C C . GLY A 1 276 ? -0.661 9.668 2.581 1.00 88.00 276 GLY A C 1
ATOM 2067 O O . GLY A 1 276 ? -0.793 8.957 3.582 1.00 88.00 276 GLY A O 1
ATOM 2068 N N . THR A 1 277 ? -0.973 10.970 2.597 1.00 85.75 277 THR A N 1
ATOM 2069 C CA . THR A 1 277 ? -1.523 11.658 3.777 1.00 85.75 277 THR A CA 1
ATOM 2070 C C . THR A 1 277 ? -2.976 11.301 4.079 1.00 85.75 277 THR A C 1
ATOM 2072 O O . THR A 1 277 ? -3.381 11.397 5.234 1.00 85.75 277 THR A O 1
ATOM 2075 N N . SER A 1 278 ? -3.755 10.864 3.089 1.00 81.56 278 SER A N 1
ATOM 2076 C CA . SER A 1 278 ? -5.173 10.519 3.266 1.00 81.56 278 SER A CA 1
ATOM 2077 C C . SER A 1 278 ? -5.366 9.208 4.035 1.00 81.56 278 SER A C 1
ATOM 2079 O O . SER A 1 278 ? -4.570 8.276 3.892 1.00 81.56 278 SER A O 1
ATOM 2081 N N . GLU A 1 279 ? -6.388 9.094 4.891 1.00 72.69 279 GLU A N 1
ATOM 2082 C CA . GLU A 1 279 ? -6.687 7.935 5.768 1.00 72.69 279 GLU A CA 1
ATOM 2083 C C . GLU A 1 279 ? -7.000 6.604 5.075 1.00 72.69 279 GLU A C 1
ATOM 2085 O O . GLU A 1 279 ? -7.482 5.668 5.711 1.00 72.69 279 GLU A O 1
ATOM 2090 N N . TYR A 1 280 ? -6.700 6.478 3.785 1.00 72.19 280 TYR A N 1
ATOM 2091 C CA . TYR A 1 280 ? -6.911 5.247 3.040 1.00 72.19 280 TYR A CA 1
ATOM 2092 C C . TYR A 1 280 ? -6.180 4.080 3.669 1.00 72.19 280 TYR A C 1
ATOM 2094 O O . TYR A 1 280 ? -5.065 4.213 4.172 1.00 72.19 280 TYR A O 1
ATOM 2102 N N . ALA A 1 281 ? -6.781 2.903 3.555 1.00 68.31 281 ALA A N 1
ATOM 2103 C CA . ALA A 1 281 ? -6.019 1.679 3.698 1.00 68.31 281 ALA A CA 1
ATOM 2104 C C . ALA A 1 281 ? -4.871 1.673 2.674 1.00 68.31 281 ALA A C 1
ATOM 2106 O O . ALA A 1 281 ? -5.033 2.140 1.542 1.00 68.31 281 ALA A O 1
ATOM 2107 N N . ASP A 1 282 ? -3.727 1.113 3.056 1.00 75.81 282 ASP A N 1
ATOM 2108 C CA . ASP A 1 282 ? -2.501 1.104 2.248 1.00 75.81 282 ASP A CA 1
ATOM 2109 C C . ASP A 1 282 ? -2.750 0.573 0.833 1.00 75.81 282 ASP A C 1
ATOM 2111 O O . ASP A 1 282 ? -2.340 1.188 -0.147 1.00 75.81 282 ASP A O 1
ATOM 2115 N N . ALA A 1 283 ? -3.521 -0.516 0.721 1.00 73.12 283 ALA A N 1
ATOM 2116 C CA . ALA A 1 283 ? -3.910 -1.125 -0.553 1.00 73.12 283 ALA A CA 1
ATOM 2117 C C . ALA A 1 283 ? -4.637 -0.139 -1.483 1.00 73.12 283 ALA A C 1
ATOM 2119 O O . ALA A 1 283 ? -4.391 -0.081 -2.686 1.00 73.12 283 ALA A O 1
ATOM 2120 N N . ALA A 1 284 ? -5.555 0.624 -0.897 1.00 75.88 284 ALA A N 1
ATOM 2121 C CA . ALA A 1 284 ? -6.442 1.547 -1.579 1.00 75.88 284 ALA A CA 1
ATOM 2122 C C . ALA A 1 284 ? -5.711 2.818 -2.028 1.00 75.88 284 ALA A C 1
ATOM 2124 O O . ALA A 1 284 ? -5.886 3.264 -3.158 1.00 75.88 284 ALA A O 1
ATOM 2125 N N . GLY A 1 285 ? -4.858 3.384 -1.171 1.00 81.25 285 GLY A N 1
ATOM 2126 C CA . GLY A 1 285 ? -4.012 4.514 -1.557 1.00 81.25 285 GLY A CA 1
ATOM 2127 C C . GLY A 1 285 ? -2.977 4.116 -2.607 1.00 81.25 285 GLY A C 1
ATOM 2128 O O . GLY A 1 285 ? -2.814 4.815 -3.608 1.00 81.25 285 GLY A O 1
ATOM 2129 N N . PHE A 1 286 ? -2.362 2.939 -2.443 1.00 82.69 286 PHE A N 1
ATOM 2130 C CA . PHE A 1 286 ? -1.401 2.411 -3.407 1.00 82.69 286 PHE A CA 1
ATOM 2131 C C . PHE A 1 286 ? -2.026 2.222 -4.794 1.00 82.69 286 PHE A C 1
ATOM 2133 O O . PHE A 1 286 ? -1.399 2.534 -5.801 1.00 82.69 286 PHE A O 1
ATOM 2140 N N . ALA A 1 287 ? -3.285 1.778 -4.858 1.00 80.12 287 ALA A N 1
ATOM 2141 C CA . ALA A 1 287 ? -4.036 1.650 -6.103 1.00 80.12 287 ALA A CA 1
ATOM 2142 C C . ALA A 1 287 ? -4.096 2.968 -6.902 1.00 80.12 287 ALA A C 1
ATOM 2144 O O . ALA A 1 287 ? -3.876 2.961 -8.115 1.00 80.12 287 ALA A O 1
ATOM 2145 N N . VAL A 1 288 ? -4.338 4.098 -6.229 1.00 83.25 288 VAL A N 1
ATOM 2146 C CA . VAL A 1 288 ? -4.384 5.420 -6.873 1.00 83.25 288 VAL A CA 1
ATOM 2147 C C . VAL A 1 288 ? -3.006 5.814 -7.405 1.00 83.25 288 VAL A C 1
ATOM 2149 O O . VAL A 1 288 ? -2.876 6.211 -8.564 1.00 83.25 288 VAL A O 1
ATOM 2152 N N . VAL A 1 289 ? -1.958 5.670 -6.592 1.00 87.50 289 VAL A N 1
ATOM 2153 C CA . VAL A 1 289 ? -0.612 6.120 -6.983 1.00 87.50 289 VAL A CA 1
ATOM 2154 C C . VAL A 1 289 ? 0.070 5.187 -7.973 1.00 87.50 289 VAL A C 1
ATOM 2156 O O . VAL A 1 289 ? 0.856 5.660 -8.785 1.00 87.50 289 VAL A O 1
ATOM 2159 N N . ALA A 1 290 ? -0.269 3.896 -7.985 1.00 83.19 290 ALA A N 1
ATOM 2160 C CA . ALA A 1 290 ? 0.183 2.954 -9.007 1.00 83.19 290 ALA A CA 1
ATOM 2161 C C . ALA A 1 290 ? -0.371 3.327 -10.388 1.00 83.19 290 ALA A C 1
ATOM 2163 O O . ALA A 1 290 ? 0.336 3.250 -11.396 1.00 83.19 290 ALA A O 1
ATOM 2164 N N . GLU A 1 291 ? -1.622 3.789 -10.444 1.00 80.56 291 GLU A N 1
ATOM 2165 C CA . GLU A 1 291 ? -2.188 4.310 -11.681 1.00 80.56 291 GLU A CA 1
ATOM 2166 C C . GLU A 1 291 ? -1.480 5.596 -12.126 1.00 80.56 291 GLU A C 1
ATOM 2168 O O . GLU A 1 291 ? -1.074 5.694 -13.288 1.00 80.56 291 GLU A O 1
ATOM 2173 N N . LEU A 1 292 ? -1.275 6.554 -11.215 1.00 83.12 292 LEU A N 1
ATOM 2174 C CA . LEU A 1 292 ? -0.521 7.775 -11.515 1.00 83.12 292 LEU A CA 1
ATOM 2175 C C . LEU A 1 292 ? 0.898 7.448 -11.993 1.00 83.12 292 LEU A C 1
ATOM 2177 O O . LEU A 1 292 ? 1.366 8.025 -12.974 1.00 83.12 292 LEU A O 1
ATOM 2181 N N . ALA A 1 293 ? 1.556 6.474 -11.367 1.00 82.69 293 ALA A N 1
ATOM 2182 C CA . ALA A 1 293 ? 2.920 6.102 -11.702 1.00 82.69 293 ALA A CA 1
ATOM 2183 C C . ALA A 1 293 ? 3.050 5.441 -13.077 1.00 82.69 293 ALA A C 1
ATOM 2185 O O . ALA A 1 293 ? 3.996 5.714 -13.820 1.00 82.69 293 ALA A O 1
ATOM 2186 N N . SER A 1 294 ? 2.051 4.654 -13.492 1.00 77.00 294 SER A N 1
ATOM 2187 C CA . SER A 1 294 ? 2.018 4.088 -14.848 1.00 77.00 294 SER A CA 1
ATOM 2188 C C . SER A 1 294 ? 2.119 5.175 -15.937 1.00 77.00 294 SER A C 1
ATOM 2190 O O . SER A 1 294 ? 2.753 4.977 -16.983 1.00 77.00 294 SER A O 1
ATOM 2192 N N . ARG A 1 295 ? 1.572 6.364 -15.649 1.00 75.94 295 ARG A N 1
ATOM 2193 C CA . ARG A 1 295 ? 1.531 7.524 -16.548 1.00 75.94 295 ARG A CA 1
ATOM 2194 C C . ARG A 1 295 ? 2.734 8.448 -16.371 1.00 75.94 295 ARG A C 1
ATOM 2196 O O . ARG A 1 295 ? 3.329 8.854 -17.370 1.00 75.94 295 ARG A O 1
ATOM 2203 N N . HIS A 1 296 ? 3.104 8.734 -15.124 1.00 78.50 296 HIS A N 1
ATOM 2204 C CA . HIS A 1 296 ? 4.017 9.821 -14.759 1.00 78.50 296 HIS A CA 1
ATOM 2205 C C . HIS A 1 296 ? 5.364 9.360 -14.169 1.00 78.50 296 HIS A C 1
ATOM 2207 O O . HIS A 1 296 ? 6.177 10.200 -13.808 1.00 78.50 296 HIS A O 1
ATOM 2213 N N . GLY A 1 297 ? 5.644 8.052 -14.115 1.00 80.50 297 GLY A N 1
ATOM 2214 C CA . GLY A 1 297 ? 6.874 7.511 -13.514 1.00 80.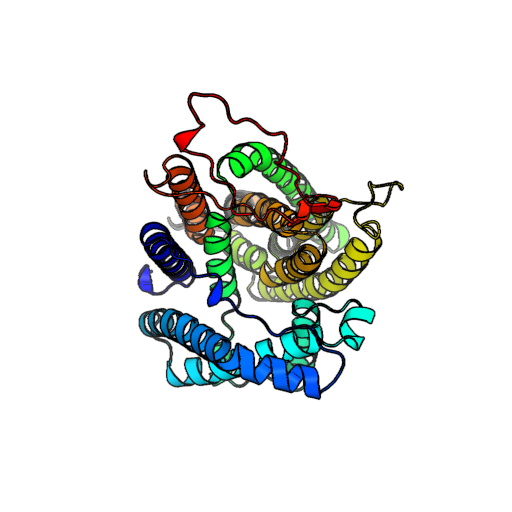50 297 GLY A CA 1
ATOM 2215 C C . GLY A 1 297 ? 6.734 7.258 -12.012 1.00 80.50 297 GLY A C 1
ATOM 2216 O O . GLY A 1 297 ? 5.658 7.423 -11.459 1.00 80.50 297 GLY A O 1
ATOM 2217 N N . ASP A 1 298 ? 7.802 6.844 -11.334 1.00 84.19 298 ASP A N 1
ATOM 2218 C CA . ASP A 1 298 ? 7.697 6.251 -9.986 1.00 84.19 298 ASP A CA 1
ATOM 2219 C C . ASP A 1 298 ? 7.542 7.269 -8.836 1.00 84.19 298 ASP A C 1
ATOM 2221 O O . ASP A 1 298 ? 7.254 6.886 -7.700 1.00 84.19 298 ASP A O 1
ATOM 2225 N N . ALA A 1 299 ? 7.656 8.572 -9.120 1.00 85.25 299 ALA A N 1
ATOM 2226 C CA . ALA A 1 299 ? 7.561 9.645 -8.124 1.00 85.25 299 ALA A CA 1
ATOM 2227 C C . ALA A 1 299 ? 6.296 9.590 -7.232 1.00 85.25 299 ALA A C 1
ATOM 2229 O O . ALA A 1 299 ? 6.440 9.715 -6.013 1.00 85.25 299 ALA A O 1
ATOM 2230 N N . PRO A 1 300 ? 5.072 9.334 -7.754 1.00 89.06 300 PRO A N 1
ATOM 2231 C CA . PRO A 1 300 ? 3.877 9.198 -6.922 1.00 89.06 300 PRO A CA 1
ATOM 2232 C C . PRO A 1 300 ? 3.976 8.034 -5.934 1.00 89.06 300 PRO A C 1
ATOM 2234 O O . PRO A 1 300 ? 3.546 8.166 -4.791 1.00 89.06 300 PRO A O 1
ATOM 2237 N N . ILE A 1 301 ? 4.555 6.900 -6.352 1.00 88.00 301 ILE A N 1
ATOM 2238 C CA . ILE A 1 301 ? 4.740 5.726 -5.489 1.00 88.00 301 ILE A CA 1
ATOM 2239 C C . ILE A 1 301 ? 5.762 6.037 -4.397 1.00 88.00 301 ILE A C 1
ATOM 2241 O O . ILE A 1 301 ? 5.528 5.702 -3.236 1.00 88.00 301 ILE A O 1
ATOM 2245 N N . HIS A 1 302 ? 6.874 6.690 -4.738 1.00 88.81 302 HIS A N 1
ATOM 2246 C CA . HIS A 1 302 ? 7.910 7.044 -3.767 1.00 88.81 302 HIS A CA 1
ATOM 2247 C C . HIS A 1 302 ? 7.383 8.027 -2.719 1.00 88.81 302 HIS A C 1
ATOM 2249 O O . HIS A 1 302 ? 7.484 7.755 -1.523 1.00 88.81 302 HIS A O 1
ATOM 2255 N N . ALA A 1 303 ? 6.748 9.117 -3.157 1.00 89.75 303 ALA A N 1
ATOM 2256 C CA . ALA A 1 303 ? 6.160 10.112 -2.265 1.00 89.75 303 ALA A CA 1
ATOM 2257 C C . ALA A 1 303 ? 5.043 9.517 -1.392 1.00 89.75 303 ALA A C 1
ATOM 2259 O O . ALA A 1 303 ? 5.009 9.759 -0.185 1.00 89.75 303 ALA A O 1
ATOM 2260 N N . PHE A 1 304 ? 4.178 8.676 -1.972 1.00 90.69 304 PHE A N 1
ATOM 2261 C CA . PHE A 1 304 ? 3.172 7.925 -1.221 1.00 90.69 304 PHE A CA 1
ATOM 2262 C C . PHE A 1 304 ? 3.803 7.041 -0.157 1.00 90.69 304 PHE A C 1
ATOM 2264 O O . PHE A 1 304 ? 3.385 7.084 0.993 1.00 90.69 304 PHE A O 1
ATOM 2271 N N . THR A 1 305 ? 4.812 6.253 -0.526 1.00 87.75 305 THR A N 1
ATOM 2272 C CA . THR A 1 305 ? 5.443 5.291 0.383 1.00 87.75 305 THR A CA 1
ATOM 2273 C C . THR A 1 305 ? 6.150 6.013 1.526 1.00 87.75 305 THR A C 1
ATOM 2275 O O . THR A 1 305 ? 5.977 5.626 2.678 1.00 87.75 305 THR A O 1
ATOM 2278 N N . LEU A 1 306 ? 6.869 7.105 1.244 1.00 88.06 306 LEU A N 1
ATOM 2279 C CA . LEU A 1 306 ? 7.474 7.954 2.275 1.00 88.06 306 LEU A CA 1
ATOM 2280 C C . LEU A 1 306 ? 6.408 8.513 3.225 1.00 88.06 306 LEU A C 1
ATOM 2282 O O . LEU A 1 306 ? 6.501 8.343 4.440 1.00 88.06 306 LEU A O 1
ATOM 2286 N N . MET A 1 307 ? 5.362 9.132 2.680 1.00 88.88 307 MET A N 1
ATOM 2287 C CA . MET A 1 307 ? 4.332 9.777 3.490 1.00 88.88 307 MET A CA 1
ATOM 2288 C C . MET A 1 307 ? 3.495 8.770 4.289 1.00 88.88 307 MET A C 1
ATOM 2290 O O . MET A 1 307 ? 3.131 9.022 5.438 1.00 88.88 307 MET A O 1
ATOM 2294 N N . LYS A 1 308 ? 3.207 7.610 3.698 1.00 87.06 308 LYS A N 1
ATOM 2295 C CA . LYS A 1 308 ? 2.377 6.575 4.303 1.00 87.06 308 LYS A CA 1
ATOM 2296 C C . LYS A 1 308 ? 3.151 5.768 5.337 1.00 87.06 308 LYS A C 1
ATOM 2298 O O . LYS A 1 308 ? 2.784 5.777 6.508 1.00 87.06 308 LYS A O 1
ATOM 2303 N N . VAL A 1 309 ? 4.251 5.142 4.924 1.00 83.00 309 VAL A N 1
ATOM 2304 C CA . VAL A 1 309 ? 5.004 4.198 5.757 1.00 83.00 309 VAL A CA 1
ATOM 2305 C C . VAL A 1 309 ? 5.775 4.937 6.845 1.00 83.00 309 VAL A C 1
ATOM 2307 O O . VAL A 1 309 ? 5.645 4.612 8.023 1.00 83.00 309 VAL A O 1
ATOM 2310 N N . ILE A 1 310 ? 6.554 5.958 6.473 1.00 81.50 310 ILE A N 1
ATOM 2311 C CA . ILE A 1 310 ? 7.375 6.706 7.437 1.00 81.50 310 ILE A CA 1
ATOM 2312 C C . ILE A 1 310 ? 6.513 7.712 8.195 1.00 81.50 310 ILE A C 1
ATOM 2314 O O . ILE A 1 310 ? 6.603 7.810 9.417 1.00 81.50 310 ILE A O 1
ATOM 2318 N N . GLY A 1 311 ? 5.663 8.446 7.479 1.00 80.81 311 GLY A N 1
ATOM 2319 C CA . GLY A 1 311 ? 4.837 9.480 8.088 1.00 80.81 311 GLY A CA 1
ATOM 2320 C C . GLY A 1 311 ? 3.738 8.929 8.998 1.00 80.81 311 GLY A C 1
ATOM 2321 O O . GLY A 1 311 ? 3.593 9.404 10.123 1.00 80.81 311 GLY A O 1
ATOM 2322 N N . ARG A 1 312 ? 2.946 7.944 8.548 1.00 81.88 312 ARG A N 1
ATOM 2323 C CA . ARG A 1 312 ? 1.689 7.564 9.230 1.00 81.88 312 ARG A CA 1
ATOM 2324 C C . ARG A 1 312 ? 1.703 6.198 9.894 1.00 81.88 312 ARG A C 1
ATOM 2326 O O . ARG A 1 312 ? 1.229 6.094 11.024 1.00 81.88 312 ARG A O 1
ATOM 2333 N N . ASP A 1 313 ? 2.259 5.173 9.262 1.00 83.19 313 ASP A N 1
ATOM 2334 C CA . ASP A 1 313 ? 2.239 3.820 9.833 1.00 83.19 313 ASP A CA 1
ATOM 2335 C C . ASP A 1 313 ? 3.071 3.751 11.122 1.00 83.19 313 ASP A C 1
ATOM 2337 O O . ASP A 1 313 ? 2.647 3.152 12.113 1.00 83.19 313 ASP A O 1
ATOM 2341 N N . ILE A 1 314 ? 4.203 4.463 11.169 1.00 82.31 314 ILE A N 1
ATOM 2342 C CA . ILE A 1 314 ? 5.003 4.639 12.393 1.00 82.31 314 ILE A CA 1
ATOM 2343 C C . ILE A 1 314 ? 4.197 5.348 13.500 1.00 82.31 314 ILE A C 1
ATOM 2345 O O . ILE A 1 314 ? 4.315 4.989 14.677 1.00 82.31 314 ILE A O 1
ATOM 2349 N N . TRP A 1 315 ? 3.325 6.300 13.142 1.00 80.31 315 TRP A N 1
ATOM 2350 C CA . TRP A 1 315 ? 2.508 7.064 14.095 1.00 80.31 315 TRP A CA 1
ATOM 2351 C C . TRP A 1 315 ? 1.517 6.185 14.872 1.00 80.31 315 TRP A C 1
ATOM 2353 O O . TRP A 1 315 ? 1.185 6.508 16.011 1.00 80.31 315 TRP A O 1
ATOM 2363 N N . ILE A 1 316 ? 1.079 5.037 14.336 1.00 82.38 316 ILE A N 1
ATOM 2364 C CA . ILE A 1 316 ? 0.132 4.132 15.022 1.00 82.38 316 ILE A CA 1
ATOM 2365 C C . ILE A 1 316 ? 0.624 3.775 16.433 1.00 82.38 316 ILE A C 1
ATOM 2367 O O . ILE A 1 316 ? -0.143 3.833 17.397 1.00 82.38 316 ILE A O 1
ATOM 2371 N N . GLY A 1 317 ? 1.908 3.425 16.565 1.00 77.44 317 GLY A N 1
ATOM 2372 C CA . GLY A 1 317 ? 2.496 3.036 17.849 1.00 77.44 317 GLY A CA 1
ATOM 2373 C C . GLY A 1 317 ? 2.527 4.188 18.855 1.00 77.44 317 GLY A C 1
ATOM 2374 O O . GLY A 1 317 ? 2.226 3.988 20.032 1.00 77.44 317 GLY A O 1
ATOM 2375 N N . ILE A 1 318 ? 2.834 5.399 18.385 1.00 84.31 318 ILE A N 1
ATOM 2376 C CA . ILE A 1 318 ? 2.926 6.594 19.229 1.00 84.31 318 ILE A CA 1
ATOM 2377 C C . ILE A 1 318 ? 1.523 7.038 19.679 1.00 84.31 318 ILE A C 1
ATOM 2379 O O . ILE A 1 318 ? 1.332 7.329 20.858 1.00 84.31 318 ILE A O 1
ATOM 2383 N N . TRP A 1 319 ? 0.515 7.004 18.797 1.00 86.88 319 TRP A N 1
ATOM 2384 C CA . TRP A 1 319 ? -0.882 7.294 19.157 1.00 86.88 319 TRP A CA 1
ATOM 2385 C C . TRP A 1 319 ? -1.439 6.290 20.162 1.00 86.88 319 TRP A C 1
ATOM 2387 O O . TRP A 1 319 ? -2.043 6.688 21.159 1.00 86.88 319 TRP A O 1
ATOM 2397 N N . ALA A 1 320 ? -1.211 4.993 19.932 1.00 82.38 320 ALA A N 1
ATOM 2398 C CA . ALA A 1 320 ? -1.637 3.951 20.861 1.00 82.38 320 ALA A CA 1
ATOM 2399 C C . ALA A 1 320 ? -1.009 4.152 22.249 1.00 82.38 320 ALA A C 1
ATOM 2401 O O . ALA A 1 320 ? -1.691 4.013 23.261 1.00 82.38 320 ALA A O 1
ATOM 2402 N N . PHE A 1 321 ? 0.268 4.540 22.304 1.00 83.06 321 PHE A N 1
ATOM 2403 C CA . PHE A 1 321 ? 0.950 4.858 23.554 1.00 83.06 321 PHE A CA 1
ATOM 2404 C C . PHE A 1 321 ? 0.374 6.097 24.239 1.00 83.06 321 PHE A C 1
ATOM 2406 O O . PHE A 1 321 ? -0.059 6.014 25.389 1.00 83.06 321 PHE A O 1
ATOM 2413 N N . ALA A 1 322 ? 0.316 7.225 23.528 1.00 86.81 322 ALA A N 1
ATOM 2414 C CA . ALA A 1 322 ? -0.169 8.491 24.063 1.00 86.81 322 ALA A CA 1
ATOM 2415 C C . ALA A 1 322 ? -1.601 8.359 24.599 1.00 86.81 322 ALA A C 1
ATOM 2417 O O . ALA A 1 322 ? -1.882 8.751 25.731 1.00 86.81 322 ALA A O 1
ATOM 2418 N N . LEU A 1 323 ? -2.495 7.724 23.836 1.00 87.31 323 LEU A N 1
ATOM 2419 C CA . LEU A 1 323 ? -3.882 7.539 24.254 1.00 87.31 323 LEU A CA 1
ATOM 2420 C C . LEU A 1 323 ? -4.049 6.471 25.332 1.00 87.31 323 LEU A C 1
ATOM 2422 O O . LEU A 1 323 ? -4.972 6.591 26.132 1.00 87.31 323 LEU A O 1
ATOM 2426 N N . SER A 1 324 ? -3.154 5.484 25.435 1.00 80.38 324 SER A N 1
ATOM 2427 C CA . SER A 1 324 ? -3.156 4.585 26.598 1.00 80.38 324 SER A CA 1
ATOM 2428 C C . SER A 1 324 ? -2.882 5.348 27.899 1.00 80.38 324 SER A C 1
ATOM 2430 O O . SER A 1 324 ? -3.570 5.124 28.892 1.00 80.38 324 SER A O 1
ATOM 2432 N N . ILE A 1 325 ? -1.949 6.310 27.878 1.00 81.00 325 ILE A N 1
ATOM 2433 C CA . ILE A 1 325 ? -1.654 7.172 29.029 1.00 81.00 325 ILE A CA 1
ATOM 2434 C C . ILE A 1 325 ? -2.862 8.055 29.346 1.00 81.00 325 ILE A C 1
ATOM 2436 O O . ILE A 1 325 ? -3.302 8.099 30.492 1.00 81.00 325 ILE A O 1
ATOM 2440 N N . VAL A 1 326 ? -3.434 8.718 28.335 1.00 85.00 326 VAL A N 1
ATOM 2441 C CA . VAL A 1 326 ? -4.631 9.559 28.513 1.00 85.00 326 VAL A CA 1
ATOM 2442 C C . VAL A 1 326 ? -5.800 8.745 29.065 1.00 85.00 326 VAL A C 1
ATOM 2444 O O . VAL A 1 326 ? -6.478 9.198 29.981 1.00 85.00 326 VAL A O 1
ATOM 2447 N N . SER A 1 327 ? -6.017 7.528 28.567 1.00 82.69 327 SER A N 1
ATOM 2448 C 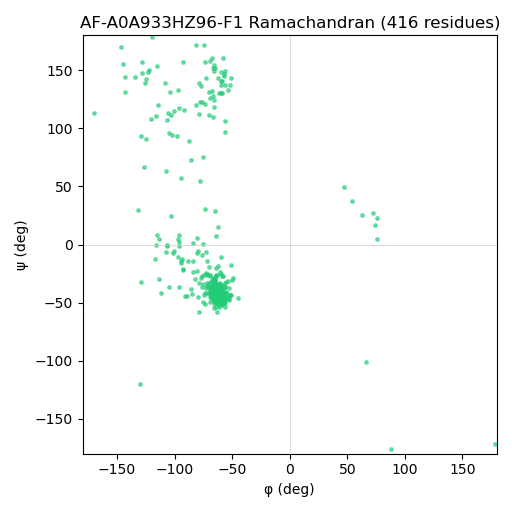CA . SER A 1 327 ? -7.082 6.653 29.056 1.00 82.69 327 SER A CA 1
ATOM 2449 C C . SER A 1 327 ? -6.915 6.343 30.540 1.00 82.69 327 SER A C 1
ATOM 2451 O O . SER A 1 327 ? -7.870 6.499 31.298 1.00 82.69 327 SER A O 1
ATOM 2453 N N . VAL A 1 328 ? -5.704 5.967 30.964 1.00 76.69 328 VAL A N 1
ATOM 2454 C CA . VAL A 1 328 ? -5.404 5.657 32.371 1.00 76.69 328 VAL A CA 1
ATOM 2455 C C . VAL A 1 328 ? -5.546 6.896 33.259 1.00 76.69 328 VAL A C 1
ATOM 2457 O O . VAL A 1 328 ? -6.156 6.821 34.318 1.00 76.69 328 VAL A O 1
ATOM 2460 N N . LEU A 1 329 ? -5.016 8.048 32.839 1.00 80.38 329 LEU A N 1
ATOM 2461 C CA . LEU A 1 329 ? -4.989 9.255 33.675 1.00 80.38 329 LEU A CA 1
ATOM 2462 C C . LEU A 1 329 ? -6.325 10.010 33.711 1.00 80.38 329 LEU A C 1
ATOM 2464 O O . LEU A 1 329 ? -6.651 10.657 34.708 1.00 80.38 329 LEU A O 1
ATOM 2468 N N . CYS A 1 330 ? -7.082 9.994 32.614 1.00 79.56 330 CYS A N 1
ATOM 2469 C CA . CYS A 1 330 ? -8.236 10.873 32.437 1.00 79.56 330 CYS A CA 1
ATOM 2470 C C . CYS A 1 330 ? -9.579 10.138 32.398 1.00 79.56 330 CYS A C 1
ATOM 2472 O O . CYS A 1 330 ? -10.576 10.741 32.797 1.00 79.56 330 CYS A O 1
ATOM 2474 N N . TRP A 1 331 ? -9.630 8.885 31.929 1.00 80.88 331 TRP A N 1
ATOM 2475 C CA . TRP A 1 331 ? -10.887 8.158 31.675 1.00 80.88 331 TRP A CA 1
ATOM 2476 C C . TRP A 1 331 ? -11.086 6.908 32.532 1.00 80.88 331 TRP A C 1
ATOM 2478 O O . TRP A 1 331 ? -12.186 6.360 32.555 1.00 80.88 331 TRP A O 1
ATOM 2488 N N . GLU A 1 332 ? -10.054 6.438 33.222 1.00 72.06 332 GLU A N 1
ATOM 2489 C CA . GLU A 1 332 ? -10.129 5.375 34.228 1.00 72.06 332 GLU A CA 1
ATOM 2490 C C . GLU A 1 332 ? -9.960 6.002 35.619 1.00 72.06 332 GLU A C 1
ATOM 2492 O O . GLU A 1 332 ? -8.976 5.764 36.307 1.00 72.06 332 GLU A O 1
ATOM 2497 N N . LYS A 1 333 ? -10.902 6.872 36.015 1.00 56.25 333 LYS A N 1
ATOM 2498 C CA . LYS A 1 333 ? -10.871 7.535 37.334 1.00 56.25 333 LYS A CA 1
ATOM 2499 C C . LYS A 1 333 ? -11.480 6.705 38.469 1.00 56.25 333 LYS A C 1
ATOM 2501 O O . LYS A 1 333 ? -11.198 6.997 39.624 1.00 56.25 333 LYS A O 1
ATOM 2506 N N . ASP A 1 334 ? -12.214 5.644 38.144 1.00 49.84 334 ASP A N 1
ATOM 2507 C CA . ASP A 1 334 ? -12.869 4.767 39.116 1.00 49.84 334 ASP A CA 1
ATOM 2508 C C . ASP A 1 334 ? -12.437 3.313 38.899 1.00 49.84 334 ASP A C 1
ATOM 2510 O O . ASP A 1 334 ? -13.045 2.597 38.108 1.00 49.84 334 ASP A O 1
ATOM 2514 N N . ALA A 1 335 ? -11.376 2.866 39.575 1.00 42.34 335 ALA A N 1
ATOM 2515 C CA . ALA A 1 335 ? -11.180 1.448 39.887 1.00 42.34 335 ALA A CA 1
ATOM 2516 C C . ALA A 1 335 ? -10.018 1.264 40.869 1.00 42.34 335 ALA A C 1
ATOM 2518 O O . ALA A 1 335 ? -8.849 1.390 40.508 1.00 42.34 335 ALA A O 1
ATOM 2519 N N . ALA A 1 336 ? -10.339 0.812 42.079 1.00 44.91 336 ALA A N 1
ATOM 2520 C CA . ALA A 1 336 ? -9.425 0.140 43.004 1.00 44.91 336 ALA A CA 1
ATOM 2521 C C . ALA A 1 336 ? -8.930 -1.233 42.471 1.00 44.91 336 ALA A C 1
ATOM 2523 O O . ALA A 1 336 ? -8.629 -2.134 43.243 1.00 44.91 336 ALA A O 1
ATOM 2524 N N . ASP A 1 337 ? -8.847 -1.384 41.147 1.00 43.53 337 ASP A N 1
ATOM 2525 C CA . ASP A 1 337 ? -8.627 -2.632 40.409 1.00 43.53 337 ASP A CA 1
ATOM 2526 C C . ASP A 1 337 ? -7.512 -2.461 39.359 1.00 43.53 337 ASP A C 1
ATOM 2528 O O . ASP A 1 337 ? -7.478 -3.098 38.301 1.00 43.53 337 ASP A O 1
ATOM 2532 N N . VAL A 1 338 ? -6.554 -1.569 39.643 1.00 47.84 338 VAL A N 1
ATOM 2533 C CA . VAL A 1 338 ? -5.329 -1.439 38.848 1.00 47.84 338 VAL A CA 1
ATOM 2534 C C . VAL A 1 338 ? -4.409 -2.612 39.187 1.00 47.84 338 VAL A C 1
ATOM 2536 O O . VAL A 1 338 ? -3.419 -2.489 39.905 1.00 47.84 338 VAL A O 1
ATOM 2539 N N . GLY A 1 339 ? -4.747 -3.792 38.667 1.00 44.59 339 GLY A N 1
ATOM 2540 C CA . GLY A 1 339 ? -3.829 -4.922 38.649 1.00 44.59 339 GLY A CA 1
ATOM 2541 C C . GLY A 1 339 ? -2.527 -4.560 37.906 1.00 44.59 339 GLY A C 1
ATOM 2542 O O . GLY A 1 339 ? -2.517 -3.643 37.077 1.00 44.59 339 GLY A O 1
ATOM 2543 N N . PRO A 1 340 ? -1.418 -5.300 38.111 1.00 43.28 340 PRO A N 1
ATOM 2544 C CA . PRO A 1 340 ? -0.055 -4.907 37.704 1.00 43.28 340 PRO A CA 1
ATOM 2545 C C . PRO A 1 340 ? 0.201 -4.769 36.188 1.00 43.28 340 PRO A C 1
ATOM 2547 O O . PRO A 1 340 ? 1.343 -4.609 35.758 1.00 43.28 340 PRO A O 1
ATOM 2550 N N . ARG A 1 341 ? -0.837 -4.866 35.351 1.00 44.47 341 ARG A N 1
ATOM 2551 C CA . ARG A 1 341 ? -0.775 -4.822 33.883 1.00 44.47 341 ARG A CA 1
ATOM 2552 C C . ARG A 1 341 ? -1.049 -3.438 33.284 1.00 44.47 341 ARG A C 1
ATOM 2554 O O . ARG A 1 341 ? -0.993 -3.300 32.068 1.00 44.47 341 ARG A O 1
ATOM 2561 N N . GLY A 1 342 ? -1.264 -2.407 34.103 1.00 47.09 342 GLY A N 1
ATOM 2562 C CA . GLY A 1 342 ? -1.394 -1.002 33.681 1.00 47.09 342 GLY A CA 1
ATOM 2563 C C . GLY A 1 342 ? -0.082 -0.318 33.265 1.00 47.09 342 GLY A C 1
ATOM 2564 O O . GLY A 1 342 ? 0.074 0.882 33.470 1.00 47.09 342 GLY A O 1
ATOM 2565 N N . ARG A 1 343 ? 0.900 -1.045 32.718 1.00 47.91 343 ARG A N 1
ATOM 2566 C CA . ARG A 1 343 ? 2.153 -0.434 32.256 1.00 47.91 343 ARG A CA 1
ATOM 2567 C C . ARG A 1 343 ? 2.000 0.034 30.813 1.00 47.91 343 ARG A C 1
ATOM 2569 O O . ARG A 1 343 ? 2.334 -0.691 29.879 1.00 47.91 343 ARG A O 1
ATOM 2576 N N . ALA A 1 344 ? 1.544 1.274 30.652 1.00 54.38 344 ALA A N 1
ATOM 2577 C CA . ALA A 1 344 ? 1.892 2.076 29.486 1.00 54.38 344 ALA A CA 1
ATOM 2578 C C . ALA A 1 344 ? 3.428 2.145 29.419 1.00 54.38 344 ALA A C 1
ATOM 2580 O O . ALA A 1 344 ? 4.075 2.887 30.153 1.00 54.38 344 ALA A O 1
ATOM 2581 N N . GLY A 1 345 ? 4.029 1.276 28.612 1.00 62.25 345 GLY A N 1
ATOM 2582 C CA . GLY A 1 345 ? 5.476 1.135 28.491 1.00 62.25 345 GLY A CA 1
ATOM 2583 C C . GLY A 1 345 ? 5.874 0.762 27.071 1.00 62.25 345 GLY A C 1
ATOM 2584 O O . GLY A 1 345 ? 5.022 0.399 26.257 1.00 62.25 345 GLY A O 1
ATOM 2585 N N . LEU A 1 346 ? 7.179 0.813 26.784 1.00 67.38 346 LEU A N 1
ATOM 2586 C CA . LEU A 1 346 ? 7.762 0.510 25.467 1.00 67.38 346 LEU A CA 1
ATOM 2587 C C . LEU A 1 346 ? 7.265 -0.818 24.857 1.00 67.38 346 LEU A C 1
ATOM 2589 O O . LEU A 1 346 ? 7.185 -0.932 23.639 1.00 67.38 346 LEU A O 1
ATOM 2593 N N . SER A 1 347 ? 6.887 -1.800 25.688 1.00 69.88 347 SER A N 1
ATOM 2594 C CA . SER A 1 347 ? 6.311 -3.078 25.239 1.00 69.88 347 SER A CA 1
ATOM 2595 C C . SER A 1 347 ? 5.010 -2.899 24.455 1.00 69.88 347 SER A C 1
ATOM 2597 O O . SER A 1 347 ? 4.837 -3.533 23.422 1.00 69.88 347 SER A O 1
ATOM 2599 N N . VAL A 1 348 ? 4.115 -2.003 24.888 1.00 67.81 348 VAL A N 1
ATOM 2600 C CA . VAL A 1 348 ? 2.850 -1.733 24.181 1.00 67.81 348 VAL A CA 1
ATOM 2601 C C . VAL A 1 348 ? 3.133 -1.074 22.835 1.00 67.81 348 VAL A C 1
ATOM 2603 O O . VAL A 1 348 ? 2.550 -1.460 21.824 1.00 67.81 348 VAL A O 1
ATOM 2606 N N . VAL A 1 349 ? 4.076 -0.126 22.801 1.00 70.00 349 VAL A N 1
ATOM 2607 C CA . VAL A 1 349 ? 4.516 0.516 21.553 1.00 70.00 349 VAL A CA 1
ATOM 2608 C C . VAL A 1 349 ? 5.053 -0.533 20.594 1.00 70.00 349 VAL A C 1
ATOM 2610 O O . VAL A 1 349 ? 4.610 -0.602 19.455 1.00 70.00 349 VAL A O 1
ATOM 2613 N N . TRP A 1 350 ? 5.938 -1.407 21.070 1.00 75.44 350 TRP A N 1
ATOM 2614 C CA . TRP A 1 350 ? 6.527 -2.473 20.269 1.00 75.44 350 TRP A CA 1
ATOM 2615 C C . TRP A 1 350 ? 5.487 -3.485 19.774 1.00 75.44 350 TRP A C 1
ATOM 2617 O O . TRP A 1 350 ? 5.497 -3.875 18.608 1.00 75.44 350 TRP A O 1
ATOM 2627 N N . GLU A 1 351 ? 4.535 -3.885 20.616 1.00 74.50 351 GLU A N 1
ATOM 2628 C CA . GLU A 1 351 ? 3.451 -4.801 20.248 1.00 74.50 351 GLU A CA 1
ATOM 2629 C C . GLU A 1 351 ? 2.510 -4.212 19.192 1.00 74.50 351 GLU A C 1
ATOM 2631 O O . GLU A 1 351 ? 2.029 -4.956 18.334 1.00 74.50 351 GLU A O 1
ATOM 2636 N N . ARG A 1 352 ? 2.299 -2.891 19.189 1.00 71.69 352 ARG A N 1
ATOM 2637 C CA . ARG A 1 352 ? 1.434 -2.192 18.220 1.00 71.69 352 ARG A CA 1
ATOM 2638 C C . ARG A 1 352 ? 2.171 -1.660 16.993 1.00 71.69 352 ARG A C 1
ATOM 2640 O O . ARG A 1 352 ? 1.539 -1.468 15.962 1.00 71.69 352 ARG A O 1
ATOM 2647 N N . PHE A 1 353 ? 3.485 -1.466 17.080 1.00 75.88 353 PHE A N 1
ATOM 2648 C CA . PHE A 1 353 ? 4.306 -0.947 15.990 1.00 75.88 353 PHE A CA 1
ATOM 2649 C C . PHE A 1 353 ? 4.263 -1.884 14.771 1.00 75.88 353 PHE A C 1
ATOM 2651 O O . PHE A 1 353 ? 4.475 -3.085 14.942 1.00 75.88 353 PHE A O 1
ATOM 2658 N N . PRO A 1 354 ? 4.006 -1.400 13.550 1.00 77.75 354 PRO A N 1
ATOM 2659 C CA . PRO A 1 354 ? 3.968 -2.250 12.360 1.00 77.75 354 PRO A CA 1
ATOM 2660 C C . PRO A 1 354 ? 5.353 -2.831 12.034 1.00 77.75 354 PRO A C 1
ATOM 2662 O O . PRO A 1 354 ? 6.257 -2.128 11.589 1.00 77.75 354 PRO A O 1
ATOM 2665 N N . LYS A 1 355 ? 5.542 -4.145 12.221 1.00 84.50 355 LYS A N 1
ATOM 2666 C CA . LYS A 1 355 ? 6.883 -4.762 12.129 1.00 84.50 355 LYS A CA 1
ATOM 2667 C C . LYS A 1 355 ? 7.426 -4.766 10.702 1.00 84.50 355 LYS A C 1
ATOM 2669 O O . LYS A 1 355 ? 8.639 -4.716 10.522 1.00 84.50 355 LYS A O 1
ATOM 2674 N N . PHE A 1 356 ? 6.552 -4.772 9.693 1.00 83.94 356 PHE A N 1
ATOM 2675 C CA . PHE A 1 356 ? 6.951 -4.736 8.283 1.00 83.94 356 PHE A CA 1
ATOM 2676 C C . PHE A 1 356 ? 7.769 -3.484 7.921 1.00 83.94 356 PHE A C 1
ATOM 2678 O O . PHE A 1 356 ? 8.599 -3.554 7.017 1.00 83.94 356 PHE A O 1
ATOM 2685 N N . VAL A 1 357 ? 7.615 -2.378 8.666 1.00 85.25 357 VAL A N 1
ATOM 2686 C CA . VAL A 1 357 ? 8.425 -1.157 8.508 1.00 85.25 357 VAL A CA 1
ATOM 2687 C C . VAL A 1 357 ? 9.913 -1.451 8.723 1.00 85.25 357 VAL A C 1
ATOM 2689 O O . VAL A 1 357 ? 10.758 -0.920 8.008 1.00 85.25 357 VAL A O 1
ATOM 2692 N N . LEU A 1 358 ? 10.258 -2.364 9.638 1.00 89.88 358 LEU A N 1
ATOM 2693 C CA . LEU A 1 358 ? 11.647 -2.797 9.831 1.00 89.88 358 LEU A CA 1
ATOM 2694 C C . LEU A 1 358 ? 12.182 -3.527 8.596 1.00 89.88 358 LEU A C 1
ATOM 2696 O O . LEU A 1 358 ? 13.330 -3.323 8.215 1.00 89.88 358 LEU A O 1
ATOM 2700 N N . GLY A 1 359 ? 11.345 -4.348 7.953 1.00 90.06 359 GLY A N 1
ATOM 2701 C CA . GLY A 1 359 ? 11.688 -5.004 6.692 1.00 90.06 359 GLY A CA 1
ATOM 2702 C C . GLY A 1 359 ? 11.907 -4.002 5.561 1.00 90.06 359 GLY A C 1
ATOM 2703 O O . GLY A 1 359 ? 12.872 -4.137 4.818 1.00 90.06 359 GLY A O 1
ATOM 2704 N N . PHE A 1 360 ? 11.065 -2.967 5.474 1.00 90.94 360 PHE A N 1
ATOM 2705 C CA . PHE A 1 360 ? 11.233 -1.860 4.529 1.00 90.94 360 PHE A CA 1
ATOM 2706 C C . PHE A 1 360 ? 12.591 -1.155 4.703 1.00 90.94 360 PHE A C 1
ATOM 2708 O O . PHE A 1 360 ? 13.344 -1.029 3.736 1.00 90.94 360 PHE A O 1
ATOM 2715 N N . PHE A 1 361 ? 12.954 -0.761 5.931 1.00 91.50 361 PHE A N 1
ATOM 2716 C CA . PHE A 1 361 ? 14.254 -0.131 6.195 1.00 91.50 361 PHE A CA 1
ATOM 2717 C C . PHE A 1 361 ? 15.422 -1.085 5.933 1.00 91.50 361 PHE A C 1
ATOM 2719 O O . PHE A 1 361 ? 16.413 -0.680 5.331 1.00 91.50 361 PHE A O 1
ATOM 2726 N N . ALA A 1 362 ? 15.304 -2.354 6.332 1.00 93.62 362 ALA A N 1
ATOM 2727 C CA . ALA A 1 362 ? 16.333 -3.357 6.073 1.00 93.62 362 ALA A CA 1
ATOM 2728 C C . ALA A 1 362 ? 16.577 -3.545 4.567 1.00 93.62 362 ALA A C 1
ATOM 2730 O O . ALA A 1 362 ? 17.729 -3.590 4.139 1.00 93.62 362 ALA A O 1
ATOM 2731 N N . ALA A 1 363 ? 15.511 -3.596 3.764 1.00 93.38 363 ALA A N 1
ATOM 2732 C CA . ALA A 1 363 ? 15.591 -3.676 2.309 1.00 93.38 363 ALA A CA 1
ATOM 2733 C C . ALA A 1 363 ? 16.260 -2.434 1.695 1.00 93.38 363 ALA A C 1
ATOM 2735 O O . ALA A 1 363 ? 17.144 -2.577 0.849 1.00 93.38 363 ALA A O 1
ATOM 2736 N N . SER A 1 364 ? 15.893 -1.233 2.155 1.00 91.75 364 SER A N 1
ATOM 2737 C CA . SER A 1 364 ? 16.481 0.028 1.678 1.00 91.75 364 SER A CA 1
ATOM 2738 C C . SER A 1 364 ? 17.967 0.147 2.015 1.00 91.75 364 SER A C 1
ATOM 2740 O O . SER A 1 364 ? 18.779 0.471 1.143 1.00 91.75 364 SER A O 1
ATOM 2742 N N . VAL A 1 365 ? 18.351 -0.179 3.254 1.00 92.88 365 VAL A N 1
ATOM 2743 C CA . VAL A 1 365 ? 19.756 -0.204 3.686 1.00 92.88 365 VAL A CA 1
ATOM 2744 C C . VAL A 1 365 ? 20.538 -1.220 2.860 1.00 92.88 365 VAL A C 1
ATOM 2746 O O . VAL A 1 365 ? 21.577 -0.875 2.303 1.00 92.88 365 VAL A O 1
ATOM 2749 N N . LEU A 1 366 ? 20.022 -2.447 2.721 1.00 93.00 366 LEU A N 1
ATOM 2750 C CA . LEU A 1 366 ? 20.665 -3.503 1.939 1.00 93.00 366 LEU A CA 1
ATOM 2751 C C . LEU A 1 366 ? 20.915 -3.056 0.495 1.00 93.00 366 LEU A C 1
ATOM 2753 O O . LEU A 1 366 ? 22.038 -3.163 0.008 1.00 93.00 366 LEU A O 1
ATOM 2757 N N . MET A 1 367 ? 19.895 -2.524 -0.179 1.00 90.38 367 MET A N 1
ATOM 2758 C CA . MET A 1 367 ? 20.032 -2.081 -1.567 1.00 90.38 367 MET A CA 1
ATOM 2759 C C . MET A 1 367 ? 20.944 -0.869 -1.713 1.00 90.38 367 MET A C 1
ATOM 2761 O O . MET A 1 367 ? 21.695 -0.797 -2.682 1.00 90.38 367 MET A O 1
ATOM 2765 N N . SER A 1 368 ? 20.942 0.044 -0.742 1.00 88.88 368 SER A N 1
ATOM 2766 C CA . SER A 1 368 ? 21.851 1.194 -0.742 1.00 88.88 368 SER A CA 1
ATOM 2767 C C . SER A 1 368 ? 23.312 0.757 -0.581 1.00 88.88 368 SER A C 1
ATOM 2769 O O . SER A 1 368 ? 24.183 1.281 -1.270 1.00 88.88 368 SER A O 1
ATOM 2771 N N . LEU A 1 369 ? 23.585 -0.251 0.257 1.00 89.50 369 LEU A N 1
ATOM 2772 C CA . LEU A 1 369 ? 24.922 -0.842 0.402 1.00 89.50 369 LEU A CA 1
ATOM 2773 C C . LEU A 1 369 ? 25.371 -1.570 -0.871 1.00 89.50 369 LEU A C 1
ATOM 2775 O O . LEU A 1 369 ? 26.513 -1.413 -1.297 1.00 89.50 369 LEU A O 1
ATOM 2779 N N . VAL A 1 370 ? 24.474 -2.333 -1.505 1.00 87.19 370 VAL A N 1
ATOM 2780 C CA . VAL A 1 370 ? 24.765 -3.002 -2.785 1.00 87.19 370 VAL A CA 1
ATOM 2781 C C . VAL A 1 370 ? 25.033 -1.978 -3.889 1.00 87.19 370 VAL A C 1
ATOM 2783 O O . VAL A 1 370 ? 25.970 -2.146 -4.664 1.00 87.19 370 VAL A O 1
ATOM 2786 N N . ALA A 1 371 ? 24.252 -0.898 -3.950 1.00 82.06 371 ALA A N 1
ATOM 2787 C CA . ALA A 1 371 ? 24.447 0.173 -4.923 1.00 82.06 371 ALA A CA 1
ATOM 2788 C C . ALA A 1 371 ? 25.765 0.937 -4.706 1.00 82.06 371 ALA A C 1
ATOM 2790 O O . ALA A 1 371 ? 26.388 1.354 -5.680 1.00 82.06 371 ALA A O 1
ATOM 2791 N N . ALA A 1 372 ? 26.212 1.089 -3.454 1.00 82.88 372 ALA A N 1
ATOM 2792 C CA . ALA A 1 372 ? 27.504 1.692 -3.123 1.00 82.88 372 ALA A CA 1
ATOM 2793 C C . ALA A 1 372 ? 28.703 0.789 -3.476 1.00 82.88 372 ALA A C 1
ATOM 2795 O O . ALA A 1 372 ? 29.800 1.288 -3.727 1.00 82.88 372 ALA A O 1
ATOM 2796 N N . HIS A 1 373 ? 28.497 -0.531 -3.526 1.00 81.56 373 HIS A N 1
ATOM 2797 C CA . HIS A 1 373 ? 29.530 -1.525 -3.826 1.00 81.56 373 HIS A CA 1
ATOM 2798 C C . HIS A 1 373 ? 29.106 -2.454 -4.976 1.00 81.56 373 HIS A C 1
ATOM 2800 O O . HIS A 1 373 ? 28.900 -3.654 -4.759 1.00 81.56 373 HIS A O 1
ATOM 2806 N N . PRO A 1 374 ? 28.970 -1.933 -6.211 1.00 70.56 374 PRO A N 1
ATOM 2807 C CA . PRO A 1 374 ? 28.592 -2.759 -7.345 1.00 70.56 374 PRO A CA 1
ATOM 2808 C C . PRO A 1 374 ? 29.685 -3.805 -7.659 1.00 70.56 374 PRO A C 1
ATOM 2810 O O . PRO A 1 374 ? 30.870 -3.554 -7.415 1.00 70.56 374 PRO A O 1
ATOM 2813 N N . PRO A 1 375 ? 29.326 -4.972 -8.229 1.00 69.62 375 PRO A N 1
ATOM 2814 C CA . PRO A 1 375 ? 30.286 -6.007 -8.605 1.00 69.62 375 PRO A CA 1
ATOM 2815 C C . PRO A 1 375 ? 31.352 -5.450 -9.560 1.00 69.62 375 PRO A C 1
ATOM 2817 O O . PRO A 1 375 ? 31.016 -4.758 -10.520 1.00 69.62 375 PRO A O 1
ATOM 2820 N N . ALA A 1 376 ? 32.625 -5.810 -9.357 1.00 65.62 376 ALA A N 1
ATOM 2821 C CA . ALA A 1 376 ? 33.774 -5.248 -10.085 1.00 65.62 376 ALA A CA 1
ATOM 2822 C C . ALA A 1 376 ? 33.758 -5.447 -11.624 1.00 65.62 376 ALA A C 1
ATOM 2824 O O . ALA A 1 376 ? 34.560 -4.836 -12.323 1.00 65.62 376 ALA A O 1
ATOM 2825 N N . GLY A 1 377 ? 32.847 -6.273 -12.156 1.00 64.19 377 GLY A N 1
ATOM 2826 C CA . GLY A 1 377 ? 32.632 -6.495 -13.593 1.00 64.19 377 GLY A CA 1
ATOM 2827 C C . GLY A 1 377 ? 31.264 -6.042 -14.122 1.00 64.19 377 GLY A C 1
ATOM 2828 O O . GLY A 1 377 ? 30.922 -6.357 -15.261 1.00 64.19 377 GLY A O 1
ATOM 2829 N N . HIS A 1 378 ? 30.450 -5.349 -13.318 1.00 64.44 378 HIS A N 1
ATOM 2830 C CA . HIS A 1 378 ? 29.119 -4.918 -13.741 1.00 64.44 378 HIS A CA 1
ATOM 2831 C C . HIS A 1 378 ? 29.204 -3.668 -14.627 1.00 64.44 378 HIS A C 1
ATOM 2833 O O . HIS A 1 378 ? 29.552 -2.584 -14.161 1.00 64.44 378 HIS A O 1
ATOM 2839 N N . SER A 1 379 ? 28.857 -3.808 -15.909 1.00 63.09 379 SER A N 1
ATOM 2840 C CA . SER A 1 379 ? 28.698 -2.675 -16.822 1.00 63.09 379 SER A CA 1
ATOM 2841 C C . SER A 1 379 ? 27.246 -2.196 -16.818 1.00 63.09 379 SER A C 1
ATOM 2843 O O . SER A 1 379 ? 26.327 -2.915 -17.217 1.00 63.09 379 SER A O 1
ATOM 2845 N N . GLY A 1 380 ? 27.027 -0.961 -16.362 1.00 62.66 380 GLY A N 1
ATOM 2846 C CA . GLY A 1 380 ? 25.726 -0.309 -16.477 1.00 62.66 380 GLY A CA 1
ATOM 2847 C C . GLY A 1 380 ? 25.399 -0.063 -17.949 1.00 62.66 380 GLY A C 1
ATOM 2848 O O . GLY A 1 380 ? 26.121 0.656 -18.634 1.00 62.66 380 GLY A O 1
ATOM 2849 N N . ARG A 1 381 ? 24.316 -0.662 -18.452 1.00 64.44 381 ARG A N 1
ATOM 2850 C CA . ARG A 1 381 ? 23.826 -0.418 -19.816 1.00 64.44 381 ARG A CA 1
ATOM 2851 C C . ARG A 1 381 ? 22.720 0.627 -19.775 1.00 64.44 381 ARG A C 1
ATOM 2853 O O . ARG A 1 381 ? 21.664 0.382 -19.196 1.00 64.44 381 ARG A O 1
ATOM 2860 N N . ALA A 1 382 ? 22.946 1.769 -20.415 1.00 62.75 382 ALA A N 1
ATOM 2861 C CA . ALA A 1 382 ? 21.921 2.784 -20.626 1.00 62.75 382 ALA A CA 1
ATOM 2862 C C . ALA A 1 382 ? 21.439 2.734 -22.087 1.00 62.75 382 ALA A C 1
ATOM 2864 O O . ALA A 1 382 ? 22.272 2.703 -22.995 1.00 62.75 382 ALA A O 1
ATOM 2865 N N . PRO A 1 383 ? 20.120 2.716 -22.351 1.00 65.00 383 PRO A N 1
ATOM 2866 C CA . PRO A 1 383 ? 19.621 2.745 -23.717 1.00 65.00 383 PRO A CA 1
ATOM 2867 C C . PRO A 1 383 ? 19.930 4.101 -24.363 1.00 65.00 383 PRO A C 1
ATOM 2869 O O . PRO A 1 383 ? 19.668 5.154 -23.780 1.00 65.00 383 PRO A O 1
ATOM 2872 N N . VAL A 1 384 ? 20.467 4.063 -25.584 1.00 69.81 384 VAL A N 1
ATOM 2873 C CA . VAL A 1 384 ? 20.878 5.245 -26.365 1.00 69.81 384 VAL A CA 1
ATOM 2874 C C . VAL A 1 384 ? 19.700 6.088 -26.834 1.00 69.81 384 VAL A C 1
ATOM 2876 O O . VAL A 1 384 ? 19.813 7.287 -27.061 1.00 69.81 384 VAL A O 1
ATOM 2879 N N . SER A 1 385 ? 18.545 5.457 -26.981 1.00 69.38 385 SER A N 1
ATOM 2880 C CA . SER A 1 385 ? 17.287 6.139 -27.227 1.00 69.38 385 SER A CA 1
ATOM 2881 C C . SER A 1 385 ? 16.229 5.547 -26.324 1.00 69.38 385 SER A C 1
ATOM 2883 O O . SER A 1 385 ? 16.245 4.354 -26.015 1.00 69.38 385 SER A O 1
ATOM 2885 N N . GLY A 1 386 ? 15.328 6.392 -25.861 1.00 67.12 386 GLY A N 1
ATOM 2886 C CA . GLY A 1 386 ? 14.319 5.983 -24.911 1.00 67.12 386 GLY A CA 1
ATOM 2887 C C . GLY A 1 386 ? 13.446 7.149 -24.522 1.00 67.12 386 GLY A C 1
ATOM 2888 O O . GLY A 1 386 ? 13.505 8.238 -25.092 1.00 67.12 386 GLY A O 1
ATOM 2889 N N . THR A 1 387 ? 12.613 6.912 -23.526 1.00 59.06 387 THR A N 1
ATOM 2890 C CA . THR A 1 387 ? 11.822 7.969 -22.927 1.00 59.06 387 THR A CA 1
ATOM 2891 C C . THR A 1 387 ? 12.254 8.115 -21.488 1.00 59.06 387 THR A C 1
ATOM 2893 O O . THR A 1 387 ? 12.005 7.230 -20.671 1.00 59.06 387 THR A O 1
ATOM 2896 N N . PHE A 1 388 ? 12.917 9.225 -21.189 1.00 56.81 388 PHE A N 1
ATOM 2897 C CA . PHE A 1 388 ? 13.211 9.602 -19.823 1.00 56.81 388 PHE A CA 1
ATOM 2898 C C . PHE A 1 388 ? 11.912 10.095 -19.190 1.00 56.81 388 PHE A C 1
ATOM 2900 O O . PHE A 1 388 ? 11.271 11.012 -19.707 1.00 56.81 388 PHE A O 1
ATOM 2907 N N . LYS A 1 389 ? 11.497 9.434 -18.111 1.00 53.22 389 LYS A N 1
ATOM 2908 C CA . LYS A 1 389 ? 10.386 9.863 -17.264 1.00 53.22 389 LYS A CA 1
ATOM 2909 C C . LYS A 1 389 ? 11.013 10.430 -15.994 1.00 53.22 389 LYS A C 1
ATOM 2911 O O . LYS A 1 389 ? 11.415 9.655 -15.132 1.00 53.22 389 LYS A O 1
ATOM 2916 N N . SER A 1 390 ? 11.190 11.747 -15.931 1.00 43.19 390 SER A N 1
ATOM 2917 C CA . SER A 1 390 ? 11.552 12.407 -14.671 1.00 43.19 390 SER A CA 1
ATOM 2918 C C . SER A 1 390 ? 10.293 12.622 -13.829 1.00 43.19 390 SER A C 1
ATOM 2920 O O . SER A 1 390 ? 9.182 12.431 -14.322 1.00 43.19 390 SER A O 1
ATOM 2922 N N . GLU A 1 391 ? 10.468 13.053 -12.579 1.00 43.47 391 GLU A N 1
ATOM 2923 C CA . GLU A 1 391 ? 9.396 13.370 -11.624 1.00 43.47 391 GLU A CA 1
ATOM 2924 C C . GLU A 1 391 ? 8.316 14.330 -12.163 1.00 43.47 391 GLU A C 1
ATOM 2926 O O . GLU A 1 391 ? 7.218 14.376 -11.607 1.00 43.47 391 GLU A O 1
ATOM 2931 N N . ALA A 1 392 ? 8.593 15.057 -13.253 1.00 43.22 392 ALA A N 1
ATOM 2932 C CA . ALA A 1 392 ? 7.648 15.973 -13.888 1.00 43.22 392 ALA A CA 1
ATOM 2933 C C . ALA A 1 392 ? 7.483 15.771 -15.405 1.00 43.22 392 ALA A C 1
ATOM 2935 O O . ALA A 1 392 ? 6.377 15.953 -15.899 1.00 43.22 392 ALA A O 1
ATOM 2936 N N . GLU A 1 393 ? 8.513 15.358 -16.157 1.00 44.47 393 GLU A N 1
ATOM 2937 C CA . GLU A 1 393 ? 8.465 15.374 -17.628 1.00 44.47 393 GLU A CA 1
ATOM 2938 C C . GLU A 1 393 ? 8.756 14.019 -18.288 1.00 44.47 393 GLU A C 1
ATOM 2940 O O . GLU A 1 393 ? 9.663 13.275 -17.906 1.00 44.47 393 GLU A O 1
ATOM 2945 N N . LYS A 1 394 ? 8.024 13.746 -19.377 1.00 51.31 394 LYS A N 1
ATOM 2946 C CA . LYS A 1 394 ? 8.285 12.638 -20.301 1.00 51.31 394 LYS A CA 1
ATOM 2947 C C . LYS A 1 394 ? 9.055 13.168 -21.514 1.00 51.31 394 LYS A C 1
ATOM 2949 O O . LYS A 1 394 ? 8.449 13.620 -22.483 1.00 51.31 394 LYS A O 1
ATOM 2954 N N . ARG A 1 395 ? 10.388 13.095 -21.486 1.00 58.84 395 ARG A N 1
ATOM 2955 C CA . ARG A 1 395 ? 11.238 13.480 -22.626 1.00 58.84 395 ARG A CA 1
ATOM 2956 C C . ARG A 1 395 ? 11.699 12.252 -23.394 1.00 58.84 395 ARG A C 1
ATOM 2958 O O . ARG A 1 395 ? 12.463 11.431 -22.888 1.00 58.84 395 ARG A O 1
ATOM 2965 N N . SER A 1 396 ? 11.259 12.138 -24.641 1.00 70.44 396 SER A N 1
ATOM 2966 C CA . SER A 1 396 ? 11.887 11.217 -25.586 1.00 70.44 396 SER A CA 1
ATOM 2967 C C . SER A 1 396 ? 13.276 11.740 -25.925 1.00 70.44 396 SER A C 1
ATOM 2969 O O . SER A 1 396 ? 13.421 12.892 -26.326 1.00 70.44 396 SER A O 1
ATOM 2971 N N . TYR A 1 397 ? 14.293 10.906 -25.749 1.00 70.75 397 TYR A N 1
ATOM 2972 C CA . TYR A 1 397 ? 15.672 11.255 -26.046 1.00 70.75 397 TYR A CA 1
ATOM 2973 C C . TYR A 1 397 ? 16.264 10.269 -27.050 1.00 70.75 397 TYR A C 1
ATOM 2975 O O . TYR A 1 397 ? 15.927 9.083 -27.083 1.00 70.75 397 TYR A O 1
ATOM 2983 N N . LYS A 1 398 ? 17.179 10.790 -27.861 1.00 78.88 398 LYS A N 1
ATOM 2984 C CA . LYS A 1 398 ? 18.105 10.026 -28.689 1.00 78.88 398 LYS A CA 1
ATOM 2985 C C . LYS A 1 398 ? 19.482 10.603 -28.397 1.00 78.88 398 LYS A C 1
ATOM 2987 O O . LYS A 1 398 ? 19.833 11.656 -28.919 1.00 78.88 398 LYS A O 1
ATOM 2992 N N . ALA A 1 399 ? 20.176 9.990 -27.448 1.00 74.50 399 ALA A N 1
ATOM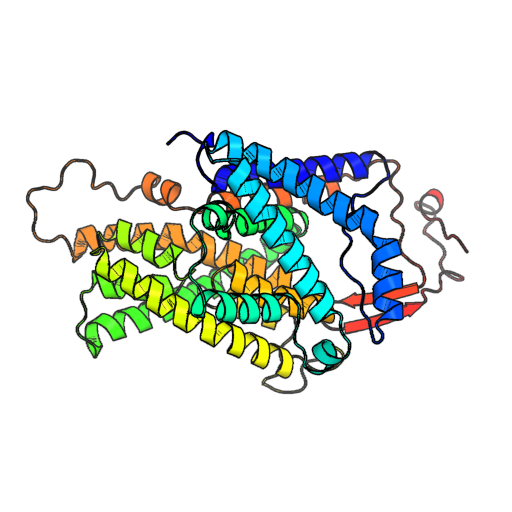 2993 C CA . ALA A 1 399 ? 21.484 10.432 -27.005 1.00 74.50 399 ALA A CA 1
ATOM 2994 C C . ALA A 1 399 ? 22.490 10.236 -28.144 1.00 74.50 399 ALA A C 1
ATOM 2996 O O . ALA A 1 399 ? 22.579 9.155 -28.723 1.00 74.50 399 ALA A O 1
ATOM 2997 N N . ASP A 1 400 ? 23.223 11.296 -28.473 1.00 76.81 400 ASP A N 1
ATOM 2998 C CA . ASP A 1 400 ? 24.294 11.261 -29.460 1.00 76.81 400 ASP A CA 1
ATOM 2999 C C . ASP A 1 400 ? 25.641 11.324 -28.736 1.00 76.81 400 ASP A C 1
ATOM 3001 O O . ASP A 1 400 ? 26.036 12.361 -28.204 1.00 76.81 400 ASP A O 1
ATOM 3005 N N . PHE A 1 401 ? 26.339 10.190 -28.711 1.00 76.38 401 PHE A N 1
ATOM 3006 C CA . PHE A 1 401 ? 27.673 10.073 -28.125 1.00 76.38 401 PHE A CA 1
ATOM 3007 C C . PHE A 1 401 ? 28.792 10.202 -29.170 1.00 76.38 401 PHE A C 1
ATOM 3009 O O . PHE A 1 401 ? 29.958 10.014 -28.832 1.00 76.38 401 PHE A O 1
ATOM 3016 N N . SER A 1 402 ? 28.489 10.559 -30.426 1.00 76.25 402 SER A N 1
ATOM 3017 C CA . SER A 1 402 ? 29.482 10.646 -31.513 1.00 76.25 402 SER A CA 1
ATOM 3018 C C . SER A 1 402 ? 30.634 11.617 -31.233 1.00 76.25 402 SER A C 1
ATOM 3020 O O . SER A 1 402 ? 31.736 11.431 -31.748 1.00 76.25 402 SER A O 1
ATOM 3022 N N . ARG A 1 403 ? 30.392 12.638 -30.401 1.00 76.44 403 ARG A N 1
ATOM 3023 C CA . ARG A 1 403 ? 31.386 13.641 -29.985 1.00 76.44 403 ARG A CA 1
ATOM 3024 C C . ARG A 1 403 ? 31.860 13.474 -28.539 1.00 76.44 403 ARG A C 1
ATOM 3026 O O . ARG A 1 403 ? 32.696 14.256 -28.094 1.00 76.44 403 ARG A O 1
ATOM 3033 N N . TYR A 1 404 ? 31.336 12.495 -27.800 1.00 77.06 404 TYR A N 1
ATOM 3034 C CA . TYR A 1 404 ? 31.699 12.292 -26.401 1.00 77.06 404 TYR A CA 1
ATOM 3035 C C . TYR A 1 404 ? 33.019 11.523 -26.306 1.00 77.06 404 TYR A C 1
ATOM 3037 O O . TYR A 1 404 ? 33.133 10.399 -26.791 1.00 77.06 404 TYR A O 1
ATOM 3045 N N . ARG A 1 405 ? 34.022 12.135 -25.671 1.00 74.06 405 ARG A N 1
ATOM 3046 C CA . ARG A 1 405 ? 35.273 11.468 -25.305 1.00 74.06 405 ARG A CA 1
ATOM 3047 C C . ARG A 1 405 ? 35.263 11.225 -23.796 1.00 74.06 405 ARG A C 1
ATOM 3049 O O . ARG A 1 405 ? 35.275 12.210 -23.056 1.00 74.06 405 ARG A O 1
ATOM 3056 N N . PRO A 1 406 ? 35.216 9.965 -23.330 1.00 75.06 406 PRO A N 1
ATOM 3057 C CA . PRO A 1 406 ? 35.338 9.687 -21.908 1.00 75.06 406 PRO A CA 1
ATOM 3058 C C . PRO A 1 406 ? 36.716 10.159 -21.403 1.00 75.06 406 PRO A C 1
ATOM 3060 O O . PRO A 1 406 ? 37.699 10.035 -22.139 1.00 75.06 406 PRO A O 1
ATOM 3063 N N . PRO A 1 407 ? 36.809 10.701 -20.174 1.00 81.69 407 PRO A N 1
ATOM 3064 C CA . PRO A 1 407 ? 38.087 11.008 -19.529 1.00 81.69 407 PRO A CA 1
ATOM 3065 C C . PRO A 1 407 ? 39.038 9.803 -19.565 1.00 81.69 407 PRO A C 1
ATOM 3067 O O . PRO A 1 407 ? 38.570 8.672 -19.405 1.00 81.69 407 PRO A O 1
ATOM 3070 N N . GLU A 1 408 ? 40.347 10.025 -19.735 1.00 74.50 408 GLU A N 1
ATOM 3071 C CA . GLU A 1 408 ? 41.352 8.955 -19.925 1.00 74.50 408 GLU A CA 1
ATOM 3072 C C . GLU A 1 408 ? 41.297 7.870 -18.836 1.00 74.50 408 GLU A C 1
ATOM 3074 O O . GLU A 1 408 ? 41.359 6.682 -19.144 1.00 74.50 408 GLU A O 1
ATOM 3079 N N . GLU A 1 409 ? 41.044 8.255 -17.582 1.00 73.88 409 GLU A N 1
ATOM 3080 C CA . GLU A 1 409 ? 40.890 7.337 -16.439 1.00 73.88 409 GLU A CA 1
ATOM 3081 C C . GLU A 1 409 ? 39.681 6.384 -16.551 1.00 73.88 409 GLU A C 1
ATOM 3083 O O . GLU A 1 409 ? 39.623 5.341 -15.898 1.00 73.88 409 GLU A O 1
ATOM 3088 N N . SER A 1 410 ? 38.699 6.729 -17.385 1.00 69.56 410 SER A N 1
ATOM 3089 C CA . SER A 1 410 ? 37.435 6.005 -17.570 1.00 69.56 410 SER A CA 1
ATOM 3090 C C . SER A 1 410 ? 37.253 5.429 -18.978 1.00 69.56 410 SER A C 1
ATOM 3092 O O . SER A 1 410 ? 36.261 4.745 -19.236 1.00 69.56 410 SER A O 1
ATOM 3094 N N . ALA A 1 411 ? 38.220 5.639 -19.878 1.00 66.25 411 ALA A N 1
ATOM 3095 C CA . ALA A 1 411 ? 38.139 5.224 -21.278 1.00 66.25 411 ALA A CA 1
ATOM 3096 C C . ALA A 1 411 ? 37.959 3.703 -21.449 1.00 66.25 411 ALA A C 1
ATOM 3098 O O . ALA A 1 411 ? 37.221 3.268 -22.326 1.00 66.25 411 ALA A O 1
ATOM 3099 N N . GLY A 1 412 ? 38.557 2.891 -20.568 1.00 67.31 412 GLY A N 1
ATOM 3100 C CA . GLY A 1 412 ? 38.386 1.430 -20.552 1.00 67.31 412 GLY A CA 1
ATOM 3101 C C . GLY A 1 412 ? 37.095 0.929 -19.886 1.00 67.31 412 GLY A C 1
ATOM 3102 O O . GLY A 1 412 ? 36.837 -0.271 -19.886 1.00 67.31 412 GLY A O 1
ATOM 3103 N N . ARG A 1 413 ? 36.293 1.823 -19.290 1.00 66.75 413 ARG A N 1
ATOM 3104 C CA . ARG A 1 413 ? 35.041 1.499 -18.575 1.00 66.75 413 ARG A CA 1
ATOM 3105 C C . ARG A 1 413 ? 33.784 1.924 -19.338 1.00 66.75 413 ARG A C 1
ATOM 3107 O O . ARG A 1 413 ? 32.680 1.610 -18.900 1.00 66.75 413 ARG A O 1
ATOM 3114 N N . PHE A 1 414 ? 33.940 2.628 -20.458 1.00 67.50 414 PHE A N 1
ATOM 3115 C CA . PHE A 1 414 ? 32.841 3.129 -21.276 1.00 67.50 414 PHE A CA 1
ATOM 3116 C C . PHE A 1 414 ? 32.854 2.447 -22.647 1.00 67.50 414 PHE A C 1
ATOM 3118 O O . PHE A 1 414 ? 33.822 2.561 -23.393 1.00 67.50 414 PHE A O 1
ATOM 3125 N N . ALA A 1 415 ? 31.771 1.750 -22.985 1.00 68.75 415 ALA A N 1
ATOM 3126 C CA . ALA A 1 415 ? 31.578 1.129 -24.290 1.00 68.75 415 ALA A CA 1
ATOM 3127 C C . ALA A 1 415 ? 30.245 1.592 -24.888 1.00 68.75 415 ALA A C 1
ATOM 3129 O O . ALA A 1 415 ? 29.240 1.697 -24.18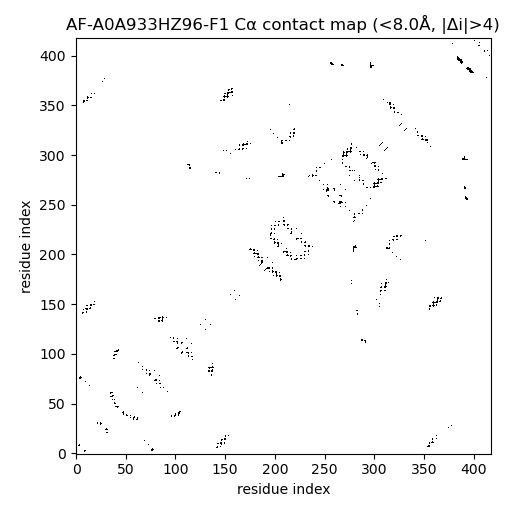5 1.00 68.75 415 ALA A O 1
ATOM 3130 N N . TYR A 1 416 ? 30.253 1.866 -26.189 1.00 64.75 416 TYR A N 1
ATOM 3131 C CA . TYR A 1 416 ? 29.094 2.302 -26.958 1.00 64.75 416 TYR A CA 1
ATOM 3132 C C . TYR A 1 416 ? 28.850 1.286 -28.077 1.00 64.75 416 TYR A C 1
ATOM 3134 O O . TYR A 1 416 ? 29.640 1.223 -29.019 1.00 64.75 416 TYR A O 1
ATOM 3142 N N . ASP A 1 417 ? 27.786 0.487 -27.966 1.00 62.16 417 ASP A N 1
ATOM 3143 C CA . ASP A 1 417 ? 27.316 -0.359 -29.070 1.00 62.16 417 ASP A CA 1
ATOM 3144 C C . ASP A 1 417 ? 26.577 0.528 -30.082 1.00 62.16 417 ASP A C 1
ATOM 3146 O O . ASP A 1 417 ? 25.649 1.254 -29.712 1.00 62.16 417 ASP A O 1
ATOM 3150 N N . ARG A 1 418 ? 27.038 0.516 -31.338 1.00 53.66 418 ARG A N 1
ATOM 3151 C CA . ARG A 1 418 ? 26.482 1.315 -32.442 1.00 53.66 418 ARG A CA 1
ATOM 3152 C C . ARG A 1 418 ? 25.188 0.746 -32.997 1.00 53.66 418 ARG A C 1
ATOM 3154 O O . ARG A 1 418 ? 25.123 -0.489 -33.174 1.00 53.66 418 ARG A O 1
#

Radius of gyration: 23.81 Å; Cα contacts (8 Å, |Δi|>4): 542; chains: 1; bounding box: 66×54×76 Å

pLDDT: mean 82.18, std 11.3, range [42.34, 96.75]

Solvent-accessible surface area (backbone atoms only — not comparable to full-atom values): 21778 Å² total; per-residue (Å²): 130,69,69,70,63,43,55,47,52,50,15,25,54,50,23,51,49,52,51,52,50,43,47,52,31,46,77,71,76,45,66,63,66,87,48,71,62,74,71,62,76,28,86,47,73,68,54,44,52,52,46,47,70,72,44,44,67,30,48,51,47,47,50,51,52,54,48,52,59,50,48,55,50,39,50,64,52,71,47,64,60,68,38,27,51,55,24,43,50,53,51,52,53,49,49,52,50,30,36,42,53,27,22,25,52,70,31,50,74,68,70,40,40,36,49,57,48,44,50,54,51,49,51,54,48,56,74,74,44,80,78,53,72,54,42,56,66,43,68,47,61,67,41,55,45,40,19,49,48,12,45,48,14,50,76,43,51,46,64,58,47,67,69,46,37,61,58,29,30,52,52,32,44,54,53,22,55,52,43,20,49,52,42,25,47,42,30,36,72,74,67,65,41,56,64,49,44,14,49,17,39,8,35,10,59,30,32,44,12,50,62,24,8,53,49,31,20,63,39,43,66,34,54,70,66,48,34,51,51,32,34,50,55,34,50,53,50,31,55,54,45,48,55,50,49,45,54,46,43,62,69,25,34,48,78,82,37,48,77,69,85,49,96,70,37,42,50,48,31,56,44,9,30,52,45,23,66,41,32,34,45,69,67,57,34,47,30,46,21,53,45,50,18,77,77,49,30,63,35,10,44,52,32,17,47,44,21,26,53,62,13,33,49,56,41,46,16,54,51,26,44,55,43,26,48,46,28,53,75,69,72,54,82,82,63,104,70,79,55,97,78,78,63,83,45,72,65,56,28,59,74,58,36,60,60,28,58,57,30,16,51,51,29,9,50,52,42,43,53,45,68,76,56,62,62,97,81,70,77,88,82,75,77,57,54,51,69,47,60,42,62,52,38,70,45,77,46,70,65,80,60,91,82,66,76,67,58,80,96,44,46,92,78,62,85,82,90,130

Foldseek 3Di:
DPLLQDLLSLLLVLLVVVLVVQVVQVVVVHGCVVLPDAQAADADPVVSVVSCVVCVVSLVSVLVVVLVSVLVSCVSNVHDNVLQNVLSVVVSVLLNVLRHVCSHPVVVVVLQHSLNSSLVVCVVVVVVDPDDPSNVSNVPLVSVLLSVLLNVLLVAAPVCCVVCLVVLQVVLVVQLVVQLCVQQCCQCPVVVHDNLLSNLLSQLFSFQNLLLSVLSCVLLVPDPVSSVVSSVVSQVVLSVVLVVLLVLLVVLDDPQLDDRPDPSHDFLLVSLLVLLSGNHHSSSSQSSSVSSCVPQNCNSVNSSSSNNLSHGLLVSLVSSLVSSVCSVPPVPPDDPPPDPPSDSDVVSSVVSRSSSSVSSNVSNVVSNVCVVPPDPPDQDDDDQWDWDRDSRHTDTDRHDCVPPDPDPVCNVRDDDDD

Mean predicted aligned error: 9.51 Å